Protein 3VWN (pdb70)

Secondary structure (DSSP, 8-state):
-------SSTTPPTT-S-TTTTTSTTHHHHHTT-GGGTS------S-----EEE-TTHHHH-TTHHHHHHHTTEEEEEEEETTEEEEEEE-TT--TT--EE-TTHHHHHHHHHHHHHHHTTS--TTSBHHHH-GGGTTSTTSS-BHHHHHTT-B-------TTSTTSHHHHHHHHTTSS---TT--SSHHHHHHT----S-BSS----HHHHHHHHHHHHHHH-S-HHHHHHHHTGGGTT-SS--EE-B-TTS-B-TTT-EEE-HHHHHHHHHHHHTTTEETTEE-S-HHHHHHHHH---GGG---HHHHTT-TT-EEETTEEE---TT--EEEEETTTEEEEEEGGGTEEEEEEE--SSS--HHHHHHHHHHHHHHHHHTS--

Foldseek 3Di:
DQDDFQAPDPPHDFLPDFLPDCCDPPNVVVCVVPVCLHDPDDDDDPDDFAKDWFAALLCVVPVCLVVLCVVLFFAKKWKQQQNDTGTIIGGTPHDLFHKAWQFQLLLLLLLLLVQLCVVVVLFDQQAQLCVQRVLLPPAQSNQHGNQQLLQQFGFWQAAPPCVDCVGNVNLLCCQFPNDPDDPPRHVHNSRSLSPIHGPNDGLAHDDDLNSSLSSLSSSCSSPVDASLVSSCVLPLVQAPAPDDKDFRGGSSRHGSSRTGIMGRQVSLLSVLLCLLVQQAHNNGGNHHSVVSVDQLVADDQVSYPPCLLCVQQVSWGGGSSKTFSVDPQSKIWRDRFSQFIFIHRNVSSMTMTTHRHHVGRDDSVSVVSNVVSVVSSSVSSDDD

B-factor: mean 21.64, std 11.18, range [9.64, 101.43]

Radius of gyration: 20.4 Å; Cα contacts (8 Å, |Δi|>4): 809; chains: 1; bounding box: 52×57×50 Å

Structure (mmCIF, N/CA/C/O backbone):
data_3VWN
#
_entry.id   3VWN
#
_cell.length_a   96.640
_cell.length_b   96.640
_cell.length_c   112.996
_cell.angle_alpha   90.000
_cell.angle_beta   90.000
_cell.angle_gamma   120.000
#
_symmetry.space_group_name_H-M   'P 32 2 1'
#
loop_
_entity.id
_entity.type
_entity.pdbx_description
1 polymer '6-aminohexanoate-dimer hydrolase'
2 non-polymer GLYCEROL
3 non-polymer '2-(N-MORPHOLINO)-ETHANESULFONIC ACID'
4 non-polymer 'SULFATE ION'
5 non-polymer 'SODIUM ION'
6 water water
#
loop_
_atom_site.group_PDB
_atom_site.id
_atom_site.type_symbol
_atom_site.label_atom_id
_atom_site.label_alt_id
_atom_site.label_comp_id
_atom_site.label_asym_id
_atom_site.label_entity_id
_atom_site.label_seq_id
_atom_site.pdbx_PDB_ins_code
_atom_site.Cartn_x
_atom_site.Cartn_y
_atom_site.Cartn_z
_atom_site.occupancy
_atom_site.B_iso_or_equiv
_atom_site.auth_seq_id
_atom_site.auth_comp_id
_atom_site.auth_asym_id
_atom_site.auth_atom_id
_atom_site.pdbx_PDB_model_num
ATOM 1 N N . SER A 1 5 ? 34.423 2.829 -3.084 1.00 40.45 5 SER X N 1
ATOM 2 C CA . SER A 1 5 ? 35.587 1.853 -3.308 1.00 35.92 5 SER X CA 1
ATOM 3 C C . SER A 1 5 ? 36.781 2.755 -3.454 1.00 32.17 5 SER X C 1
ATOM 4 O O . SER A 1 5 ? 36.702 3.851 -4.156 1.00 34.18 5 SER X O 1
ATOM 7 N N . THR A 1 6 ? 37.908 2.361 -2.780 1.00 25.33 6 THR X N 1
ATOM 8 C CA . THR A 1 6 ? 39.107 3.137 -2.826 1.00 20.91 6 THR X CA 1
ATOM 9 C C . THR A 1 6 ? 40.202 2.474 -3.624 1.00 18.85 6 THR X C 1
ATOM 10 O O . THR A 1 6 ? 41.298 3.033 -3.677 1.00 19.74 6 THR X O 1
ATOM 14 N N . GLY A 1 7 ? 39.903 1.413 -4.362 1.00 19.59 7 GLY X N 1
ATOM 15 C CA . GLY A 1 7 ? 40.858 0.857 -5.247 1.00 19.55 7 GLY X CA 1
ATOM 16 C C . GLY A 1 7 ? 41.987 0.067 -4.582 1.00 19.08 7 GLY X C 1
ATOM 17 O O . GLY A 1 7 ? 41.913 -0.264 -3.377 1.00 20.80 7 GLY X O 1
ATOM 18 N N . GLN A 1 8 ? 43.013 -0.273 -5.357 1.00 18.48 8 GLN X N 1
ATOM 19 C CA . GLN A 1 8 ? 44.061 -1.136 -4.874 1.00 18.82 8 GLN X CA 1
ATOM 20 C C . GLN A 1 8 ? 44.966 -0.440 -3.864 1.00 17.51 8 GLN X C 1
ATOM 21 O O . GLN A 1 8 ? 45.387 0.735 -4.108 1.00 17.55 8 GLN X O 1
ATOM 27 N N . HIS A 1 9 ? 45.368 -1.117 -2.822 1.00 16.04 9 HIS X N 1
ATOM 28 C CA . HIS A 1 9 ? 46.306 -0.628 -1.829 1.00 15.27 9 HIS X CA 1
ATOM 29 C C . HIS A 1 9 ? 47.388 -1.623 -1.600 1.00 14.83 9 HIS X C 1
ATOM 30 O O . HIS A 1 9 ? 47.173 -2.829 -1.832 1.00 16.67 9 HIS X O 1
ATOM 37 N N . PRO A 1 10 ? 48.569 -1.221 -1.165 1.00 14.92 10 PRO X N 1
ATOM 38 C CA . PRO A 1 10 ? 49.654 -2.175 -0.977 1.00 14.57 10 PRO X CA 1
ATOM 39 C C . PRO A 1 10 ? 49.303 -3.130 0.127 1.00 13.98 10 PRO X C 1
ATOM 40 O O . PRO A 1 10 ? 48.855 -2.745 1.224 1.00 16.03 10 PRO X O 1
ATOM 44 N N . ALA A 1 11 ? 49.525 -4.427 -0.126 1.00 15.14 11 ALA X N 1
ATOM 45 C CA . ALA A 1 11 ? 49.158 -5.452 0.873 1.00 17.31 11 ALA X CA 1
ATOM 46 C C . ALA A 1 11 ? 50.021 -5.291 2.143 1.00 17.22 11 ALA X C 1
ATOM 47 O O . ALA A 1 11 ? 51.184 -4.880 2.099 1.00 17.23 11 ALA X O 1
ATOM 49 N N . ARG A 1 12 ? 49.419 -5.672 3.289 1.00 17.90 12 ARG X N 1
ATOM 50 C CA . ARG A 1 12 ? 50.133 -5.551 4.544 1.00 18.09 12 ARG X CA 1
ATOM 51 C C . ARG A 1 12 ? 51.398 -6.390 4.498 1.00 17.33 12 ARG X C 1
ATOM 52 O O . ARG A 1 12 ? 52.434 -6.060 5.134 1.00 20.27 12 ARG X O 1
ATOM 60 N N . TYR A 1 13 ? 51.329 -7.558 3.862 1.00 17.97 13 TYR X N 1
ATOM 61 C CA . TYR A 1 13 ? 52.453 -8.461 3.674 1.00 17.05 13 TYR X CA 1
ATOM 62 C C . TYR A 1 13 ? 52.260 -9.148 2.283 1.00 18.90 13 TYR X C 1
ATOM 63 O O . TYR A 1 13 ? 51.166 -9.104 1.767 1.00 17.53 13 TYR X O 1
ATOM 72 N N . PRO A 1 14 ? 53.307 -9.801 1.761 1.00 19.64 14 PRO X N 1
ATOM 73 C CA . PRO A 1 14 ? 53.203 -10.329 0.327 1.00 21.51 14 PRO X CA 1
ATOM 74 C C . PRO A 1 14 ? 52.085 -11.431 0.288 1.00 19.50 14 PRO X C 1
ATOM 75 O O . PRO A 1 14 ? 52.144 -12.455 0.996 1.00 19.34 14 PRO X O 1
ATOM 79 N N . GLY A 1 15 ? 51.142 -11.198 -0.630 1.00 18.55 15 GLY X N 1
ATOM 80 C CA . GLY A 1 15 ? 50.042 -12.130 -0.780 1.00 16.76 15 GLY X CA 1
ATOM 81 C C . GLY A 1 15 ? 48.823 -11.793 0.039 1.00 15.56 15 GLY X C 1
ATOM 82 O O . GLY A 1 15 ? 47.830 -12.505 -0.085 1.00 17.00 15 GLY X O 1
ATOM 83 N N . ALA A 1 16 ? 48.900 -10.800 0.941 1.00 15.29 16 ALA X N 1
ATOM 84 C CA . ALA A 1 16 ? 47.720 -10.544 1.804 1.00 14.94 16 ALA X CA 1
ATOM 85 C C . ALA A 1 16 ? 46.538 -10.109 1.036 1.00 14.36 16 ALA X C 1
ATOM 86 O O . ALA A 1 16 ? 46.675 -9.296 0.068 1.00 16.66 16 ALA X O 1
ATOM 88 N N . ALA A 1 17 ? 45.382 -10.558 1.399 1.00 14.50 17 ALA X N 1
ATOM 89 C CA . ALA A 1 17 ? 44.118 -10.056 0.861 1.00 15.05 17 ALA X CA 1
ATOM 90 C C . ALA A 1 17 ? 43.928 -8.593 1.277 1.00 14.65 17 ALA X C 1
ATOM 91 O O . ALA A 1 17 ? 44.536 -8.092 2.245 1.00 15.74 17 ALA X O 1
ATOM 93 N N . ALA A 1 18 ? 43.051 -7.943 0.564 1.00 15.91 18 ALA X N 1
ATOM 94 C CA . ALA A 1 18 ? 42.720 -6.519 0.902 1.00 17.38 18 ALA X CA 1
ATOM 95 C C . ALA A 1 18 ? 42.286 -6.419 2.359 1.00 17.20 18 ALA X C 1
ATOM 96 O O . ALA A 1 18 ? 41.431 -7.167 2.814 1.00 17.62 18 ALA X O 1
ATOM 98 N N . GLY A 1 19 ? 42.854 -5.479 3.097 1.00 15.95 19 GLY X N 1
ATOM 99 C CA . GLY A 1 19 ? 42.412 -5.287 4.477 1.00 17.08 19 GLY X CA 1
ATOM 100 C C . GLY A 1 19 ? 42.964 -6.276 5.448 1.00 16.46 19 GLY X C 1
ATOM 101 O O . GLY A 1 19 ? 42.610 -6.160 6.649 1.00 21.19 19 GLY X O 1
ATOM 102 N N . GLU A 1 20 ? 43.734 -7.267 5.090 1.00 16.41 20 GLU X N 1
ATOM 103 C CA . GLU A 1 20 ? 44.111 -8.289 6.071 1.00 15.69 20 GLU X CA 1
ATOM 104 C C . GLU A 1 20 ? 45.591 -8.069 6.472 1.00 14.60 20 GLU X C 1
ATOM 105 O O . GLU A 1 20 ? 46.452 -7.698 5.725 1.00 15.70 20 GLU X O 1
ATOM 111 N N . PRO A 1 21 ? 45.862 -8.449 7.760 1.00 15.50 21 PRO X N 1
ATOM 112 C CA . PRO A 1 21 ? 44.914 -8.884 8.763 1.00 15.87 21 PRO X CA 1
ATOM 113 C C . PRO A 1 21 ? 44.172 -7.737 9.410 1.00 15.51 21 PRO X C 1
ATOM 114 O O . PRO A 1 21 ? 44.575 -6.545 9.310 1.00 16.15 21 PRO X O 1
ATOM 118 N N . THR A 1 22 ? 43.096 -8.054 10.121 1.00 17.53 22 THR X N 1
ATOM 119 C CA . THR A 1 22 ? 42.361 -7.150 10.987 1.00 18.44 22 THR X CA 1
ATOM 120 C C . THR A 1 22 ? 42.718 -7.488 12.422 1.00 16.27 22 THR X C 1
ATOM 121 O O . THR A 1 22 ? 43.396 -8.491 12.707 1.00 15.86 22 THR X O 1
ATOM 125 N N . LEU A 1 23 ? 42.241 -6.676 13.338 1.00 16.65 23 LEU X N 1
ATOM 126 C CA . LEU A 1 23 ? 42.469 -6.917 14.777 1.00 16.02 23 LEU X CA 1
ATOM 127 C C . LEU A 1 23 ? 41.878 -8.297 15.151 1.00 15.77 23 LEU X C 1
ATOM 128 O O . LEU A 1 23 ? 42.290 -8.882 16.122 1.00 15.79 23 LEU X O 1
ATOM 133 N N . ASP A 1 24 ? 40.867 -8.807 14.402 1.00 16.54 24 ASP X N 1
ATOM 134 C CA . ASP A 1 24 ? 40.256 -10.109 14.647 1.00 16.75 24 ASP X CA 1
ATOM 135 C C . ASP A 1 24 ? 40.807 -11.243 13.850 1.00 17.34 24 ASP X C 1
ATOM 136 O O . ASP A 1 24 ? 40.344 -12.395 14.112 1.00 21.11 24 ASP X O 1
ATOM 141 N N . SER A 1 25 ? 41.776 -11.079 12.976 1.00 15.57 25 SER X N 1
ATOM 142 C CA . SER A 1 25 ? 42.267 -12.159 12.165 1.00 15.72 25 SER X CA 1
ATOM 143 C C . SER A 1 25 ? 43.776 -12.414 12.246 1.00 14.88 25 SER X C 1
ATOM 144 O O . SER A 1 25 ? 44.268 -13.375 11.669 1.00 15.52 25 SER X O 1
ATOM 147 N N . TRP A 1 26 ? 44.536 -11.502 12.968 1.00 15.15 26 TRP X N 1
ATOM 148 C CA . TRP A 1 26 ? 45.993 -11.588 12.847 1.00 14.40 26 TRP X CA 1
ATOM 149 C C . TRP A 1 26 ? 46.630 -12.890 13.409 1.00 14.90 26 TRP X C 1
ATOM 150 O O . TRP A 1 26 ? 47.744 -13.175 13.088 1.00 15.44 26 TRP X O 1
ATOM 161 N N . GLN A 1 27 ? 45.849 -13.619 14.264 1.00 16.96 27 GLN X N 1
ATOM 162 C CA . GLN A 1 27 ? 46.407 -14.869 14.788 1.00 18.74 27 GLN X CA 1
ATOM 163 C C . GLN A 1 27 ? 46.193 -16.045 13.835 1.00 17.87 27 GLN X C 1
ATOM 164 O O . GLN A 1 27 ? 46.667 -17.125 14.074 1.00 20.76 27 GLN X O 1
ATOM 170 N N . GLU A 1 28 ? 45.428 -15.828 12.745 1.00 18.45 28 GLU X N 1
ATOM 171 C CA . GLU A 1 28 ? 45.134 -16.887 11.778 1.00 19.21 28 GLU X CA 1
ATOM 172 C C . GLU A 1 28 ? 46.164 -16.994 10.689 1.00 18.32 28 GLU X C 1
ATOM 173 O O . GLU A 1 28 ? 46.781 -15.989 10.341 1.00 17.92 28 GLU X O 1
ATOM 179 N N . PRO A 1 29 ? 46.384 -18.205 10.133 1.00 18.64 29 PRO X N 1
ATOM 180 C CA . PRO A 1 29 ? 47.215 -18.274 8.970 1.00 18.86 29 PRO X CA 1
ATOM 181 C C . PRO A 1 29 ? 46.472 -17.646 7.730 1.00 16.95 29 PRO X C 1
ATOM 182 O O . PRO A 1 29 ? 45.251 -17.789 7.758 1.00 20.06 29 PRO X O 1
ATOM 186 N N . PRO A 1 30 ? 47.205 -17.137 6.740 1.00 16.37 30 PRO X N 1
ATOM 187 C CA . PRO A 1 30 ? 48.610 -17.003 6.653 1.00 17.60 30 PRO X CA 1
ATOM 188 C C . PRO A 1 30 ? 49.132 -15.693 7.355 1.00 16.02 30 PRO X C 1
ATOM 189 O O . PRO A 1 30 ? 50.305 -15.504 7.386 1.00 19.63 30 PRO X O 1
ATOM 193 N N . HIS A 1 31 ? 48.205 -14.927 7.932 1.00 15.37 31 HIS X N 1
ATOM 194 C CA . HIS A 1 31 ? 48.625 -13.605 8.496 1.00 15.15 31 HIS X CA 1
ATOM 195 C C . HIS A 1 31 ? 49.601 -13.707 9.637 1.00 14.33 31 HIS X C 1
ATOM 196 O O . HIS A 1 31 ? 50.382 -12.796 9.845 1.00 14.24 31 HIS X O 1
ATOM 203 N N . ASN A 1 32 ? 49.470 -14.789 10.432 1.00 16.07 32 ASN X N 1
ATOM 204 C CA . ASN A 1 32 ? 50.212 -14.820 11.712 1.00 14.56 32 ASN X CA 1
ATOM 205 C C . ASN A 1 32 ? 51.689 -14.856 11.549 1.00 14.21 32 ASN X C 1
ATOM 206 O O . ASN A 1 32 ? 52.399 -14.368 12.452 1.00 14.19 32 ASN X O 1
ATOM 211 N N . ARG A 1 33 ? 52.244 -15.334 10.400 1.00 15.50 33 ARG X N 1
ATOM 212 C CA . ARG A 1 33 ? 53.639 -15.299 10.265 1.00 16.18 33 ARG X CA 1
ATOM 213 C C . ARG A 1 33 ? 54.144 -13.872 10.257 1.00 15.73 33 ARG X C 1
ATOM 214 O O . ARG A 1 33 ? 55.163 -13.552 10.831 1.00 19.20 33 ARG X O 1
ATOM 222 N N . TRP A 1 34 ? 53.436 -12.981 9.541 1.00 14.98 34 TRP X N 1
ATOM 223 C CA . TRP A 1 34 ? 53.786 -11.585 9.553 1.00 13.39 34 TRP X CA 1
ATOM 224 C C . TRP A 1 34 ? 53.434 -10.957 10.920 1.00 12.71 34 TRP X C 1
ATOM 225 O O . TRP A 1 34 ? 54.246 -10.222 11.511 1.00 12.50 34 TRP X O 1
ATOM 236 N N . ALA A 1 35 ? 52.227 -11.221 11.409 1.00 12.20 35 ALA X N 1
ATOM 237 C CA . ALA A 1 35 ? 51.750 -10.465 12.577 1.00 11.94 35 ALA X CA 1
ATOM 238 C C . ALA A 1 35 ? 52.604 -10.742 13.808 1.00 12.07 35 ALA X C 1
ATOM 239 O O . ALA A 1 35 ? 52.816 -9.867 14.639 1.00 12.21 35 ALA X O 1
ATOM 241 N N . PHE A 1 36 ? 53.107 -11.990 13.950 1.00 12.20 36 PHE X N 1
ATOM 242 C CA . PHE A 1 36 ? 53.892 -12.323 15.138 1.00 11.67 36 PHE X CA 1
ATOM 243 C C . PHE A 1 36 ? 55.209 -11.592 15.161 1.00 11.72 36 PHE X C 1
ATOM 244 O O . PHE A 1 36 ? 55.807 -11.474 16.232 1.00 12.88 36 PHE X O 1
ATOM 252 N N . ALA A 1 37 ? 55.660 -11.090 14.021 1.00 11.89 37 ALA X N 1
ATOM 253 C CA . ALA A 1 37 ? 56.864 -10.303 13.943 1.00 13.04 37 ALA X CA 1
ATOM 254 C C . ALA A 1 37 ? 56.583 -8.795 13.945 1.00 12.83 37 ALA X C 1
ATOM 255 O O . ALA A 1 37 ? 57.527 -8.016 13.876 1.00 14.99 37 ALA X O 1
ATOM 257 N N . HIS A 1 38 ? 55.324 -8.386 13.958 1.00 12.68 38 HIS X N 1
ATOM 258 C CA . HIS A 1 38 ? 54.942 -6.957 13.787 1.00 13.13 38 HIS X CA 1
ATOM 259 C C . HIS A 1 38 ? 53.771 -6.617 14.636 1.00 12.54 38 HIS X C 1
ATOM 260 O O . HIS A 1 38 ? 52.912 -5.819 14.209 1.00 13.65 38 HIS X O 1
ATOM 267 N N . LEU A 1 39 ? 53.664 -7.163 15.858 1.00 12.69 39 LEU X N 1
ATOM 268 C CA . LEU A 1 39 ? 52.364 -7.070 16.499 1.00 12.70 39 LEU X CA 1
ATOM 269 C C . LEU A 1 39 ? 52.022 -5.630 16.914 1.00 12.82 39 LEU X C 1
ATOM 270 O O . LEU A 1 39 ? 50.816 -5.285 17.018 1.00 13.05 39 LEU X O 1
ATOM 275 N N . GLY A 1 40 ? 53.025 -4.742 17.107 1.00 13.23 40 GLY X N 1
ATOM 276 C CA . GLY A 1 40 ? 52.701 -3.365 17.471 1.00 14.00 40 GLY X CA 1
ATOM 277 C C . GLY A 1 40 ? 51.948 -2.625 16.392 1.00 12.92 40 GLY X C 1
ATOM 278 O O . GLY A 1 40 ? 51.359 -1.582 16.674 1.00 13.86 40 GLY X O 1
ATOM 279 N N . GLU A 1 41 ? 51.951 -3.099 15.140 1.00 12.90 41 GLU X N 1
ATOM 280 C CA . GLU A 1 41 ? 51.102 -2.537 14.090 1.00 14.36 41 GLU X CA 1
ATOM 281 C C . GLU A 1 41 ? 49.704 -2.903 14.177 1.00 13.80 41 GLU X C 1
ATOM 282 O O . GLU A 1 41 ? 48.889 -2.335 13.433 1.00 15.19 41 GLU X O 1
ATOM 288 N N . MET A 1 42 ? 49.353 -3.883 15.055 1.00 13.41 42 MET X N 1
ATOM 289 C CA . MET A 1 42 ? 47.996 -4.301 15.246 1.00 14.21 42 MET X CA 1
ATOM 290 C C . MET A 1 42 ? 47.446 -3.880 16.624 1.00 13.78 42 MET X C 1
ATOM 291 O O . MET A 1 42 ? 46.254 -3.563 16.714 1.00 15.42 42 MET X O 1
ATOM 296 N N . VAL A 1 43 ? 48.268 -3.940 17.667 1.00 13.27 43 VAL X N 1
ATOM 297 C CA . VAL A 1 43 ? 47.750 -3.764 19.068 1.00 13.61 43 VAL X CA 1
ATOM 298 C C . VAL A 1 43 ? 48.717 -2.754 19.714 1.00 12.89 43 VAL X C 1
ATOM 299 O O . VAL A 1 43 ? 49.918 -2.879 19.663 1.00 12.90 43 VAL X O 1
ATOM 303 N N . PRO A 1 44 ? 48.143 -1.754 20.466 1.00 12.92 44 PRO X N 1
ATOM 304 C CA . PRO A 1 44 ? 48.984 -0.837 21.222 1.00 13.77 44 PRO X CA 1
ATOM 305 C C . PRO A 1 44 ? 49.962 -1.602 22.122 1.00 11.99 44 PRO X C 1
ATOM 306 O O . PRO A 1 44 ? 49.567 -2.600 22.752 1.00 12.78 44 PRO X O 1
ATOM 310 N N . SER A 1 45 ? 51.189 -1.127 22.199 1.00 12.23 45 SER X N 1
ATOM 311 C CA . SER A 1 45 ? 52.278 -1.866 22.821 1.00 12.17 45 SER X CA 1
ATOM 312 C C . SER A 1 45 ? 53.250 -0.917 23.475 1.00 12.55 45 SER X C 1
ATOM 313 O O . SER A 1 45 ? 53.449 0.219 22.982 1.00 16.61 45 SER X O 1
ATOM 316 N N . ALA A 1 46 ? 53.860 -1.344 24.559 1.00 12.49 46 ALA X N 1
ATOM 317 C CA . ALA A 1 46 ? 54.836 -0.584 25.343 1.00 12.49 46 ALA X CA 1
ATOM 318 C C . ALA A 1 46 ? 56.178 -1.182 25.259 1.00 12.09 46 ALA X C 1
ATOM 319 O O . ALA A 1 46 ? 56.345 -2.412 25.181 1.00 13.02 46 ALA X O 1
ATOM 321 N N . ALA A 1 47 ? 57.213 -0.363 25.327 1.00 13.47 47 ALA X N 1
ATOM 322 C CA . ALA A 1 47 ? 58.587 -0.799 25.442 1.00 13.43 47 ALA X CA 1
ATOM 323 C C . ALA A 1 47 ? 58.888 -1.331 26.817 1.00 12.73 47 ALA X C 1
ATOM 324 O O . ALA A 1 4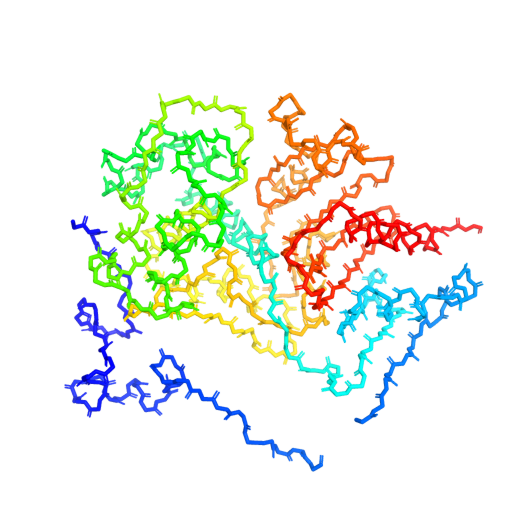7 ? 58.501 -0.715 27.821 1.00 14.82 47 ALA X O 1
ATOM 326 N N . VAL A 1 48 ? 59.629 -2.429 26.884 1.00 12.85 48 VAL X N 1
ATOM 327 C CA . VAL A 1 48 ? 60.134 -3.004 28.150 1.00 12.52 48 VAL X CA 1
ATOM 328 C C . VAL A 1 48 ? 61.638 -2.726 28.090 1.00 12.29 48 VAL X C 1
ATOM 329 O O . VAL A 1 48 ? 62.372 -3.352 27.345 1.00 12.78 48 VAL X O 1
ATOM 333 N N . SER A 1 49 ? 62.084 -1.751 28.895 1.00 13.40 49 SER X N 1
ATOM 334 C CA . SER A 1 49 ? 63.404 -1.198 28.701 1.00 13.82 49 SER X CA 1
ATOM 335 C C . SER A 1 49 ? 64.535 -2.175 29.052 1.00 13.38 49 SER X C 1
ATOM 336 O O . SER A 1 49 ? 64.526 -2.825 30.105 1.00 13.74 49 SER X O 1
ATOM 339 N N . ARG A 1 50 ? 65.543 -2.198 28.174 1.00 13.78 50 ARG X N 1
ATOM 340 C CA . ARG A 1 50 ? 66.792 -2.928 28.442 1.00 14.22 50 ARG X CA 1
ATOM 341 C C . ARG A 1 50 ? 67.723 -2.180 29.366 1.00 14.91 50 ARG X C 1
ATOM 342 O O . ARG A 1 50 ? 68.705 -2.746 29.800 1.00 16.52 50 ARG X O 1
ATOM 350 N N . ARG A 1 51 ? 67.441 -0.904 29.623 1.00 16.40 51 ARG X N 1
ATOM 351 C CA . ARG A 1 51 ? 68.301 -0.071 30.474 1.00 19.93 51 ARG X CA 1
ATOM 352 C C . ARG A 1 51 ? 67.636 0.100 31.851 1.00 21.01 51 ARG X C 1
ATOM 353 O O . ARG A 1 51 ? 66.430 0.359 31.907 1.00 22.90 51 ARG X O 1
ATOM 361 N N . PRO A 1 52 ? 68.379 0.027 32.922 1.00 27.34 52 PRO X N 1
ATOM 362 C CA . PRO A 1 52 ? 67.850 0.194 34.265 1.00 32.30 52 PRO X CA 1
ATOM 363 C C . PRO A 1 52 ? 67.745 1.696 34.715 1.00 38.26 52 PRO X C 1
ATOM 364 O O . PRO A 1 52 ? 67.504 2.640 33.836 1.00 41.80 52 PRO X O 1
ATOM 368 N N . GLY A 1 57 ? 65.030 11.403 35.239 1.00 53.88 57 GLY X N 1
ATOM 369 C CA . GLY A 1 57 ? 64.688 12.143 36.403 1.00 53.31 57 GLY X CA 1
ATOM 370 C C . GLY A 1 57 ? 65.296 13.540 36.332 1.00 51.45 57 GLY X C 1
ATOM 371 O O . GLY A 1 57 ? 64.899 14.423 37.123 1.00 52.36 57 GLY X O 1
ATOM 372 N N . HIS A 1 58 ? 66.243 13.818 35.413 1.00 46.46 58 HIS X N 1
ATOM 373 C CA . HIS A 1 58 ? 66.778 15.197 35.456 1.00 42.82 58 HIS X CA 1
ATOM 374 C C . HIS A 1 58 ? 66.949 15.794 34.040 1.00 31.64 58 HIS X C 1
ATOM 375 O O . HIS A 1 58 ? 67.270 14.992 33.141 1.00 33.39 58 HIS X O 1
ATOM 382 N N . ALA A 1 59 ? 66.762 17.118 33.893 1.00 34.23 59 ALA X N 1
ATOM 383 C CA . ALA A 1 59 ? 66.905 17.725 32.484 1.00 29.59 59 ALA X CA 1
ATOM 384 C C . ALA A 1 59 ? 68.394 17.679 32.086 1.00 29.21 59 ALA X C 1
ATOM 385 O O . ALA A 1 59 ? 69.304 17.743 32.971 1.00 37.21 59 ALA X O 1
ATOM 387 N N . LEU A 1 60 ? 68.710 17.432 30.830 1.00 24.04 60 LEU X N 1
ATOM 388 C CA . LEU A 1 60 ? 70.041 17.527 30.298 1.00 26.55 60 LEU X CA 1
ATOM 389 C C . LEU A 1 60 ? 70.127 18.781 29.493 1.00 24.94 60 LEU X C 1
ATOM 390 O O . LEU A 1 60 ? 69.394 18.943 28.540 1.00 25.18 60 LEU X O 1
ATOM 395 N N . ALA A 1 61 ? 70.988 19.687 29.919 1.00 26.18 61 ALA X N 1
ATOM 396 C CA . ALA A 1 61 ? 71.123 20.948 29.292 1.00 26.53 61 ALA X CA 1
ATOM 397 C C . ALA A 1 61 ? 72.551 21.059 28.888 1.00 29.37 61 ALA X C 1
ATOM 398 O O . ALA A 1 61 ? 73.395 21.123 29.759 1.00 32.74 61 ALA X O 1
ATOM 400 N N . ARG A 1 62 ? 72.833 21.048 27.577 1.00 25.27 62 ARG X N 1
ATOM 401 C CA . ARG A 1 62 ? 74.166 21.166 26.995 1.00 28.07 62 ARG X CA 1
ATOM 402 C C . ARG A 1 62 ? 74.078 22.224 25.932 1.00 26.67 62 ARG X C 1
ATOM 403 O O . ARG A 1 62 ? 74.127 21.964 24.756 1.00 26.33 62 ARG X O 1
ATOM 411 N N . LEU A 1 63 ? 73.962 23.478 26.387 1.00 28.47 63 LEU X N 1
ATOM 412 C CA . LEU A 1 63 ? 73.582 24.578 25.544 1.00 30.75 63 LEU X CA 1
ATOM 413 C C . LEU A 1 63 ? 74.794 25.121 24.818 1.00 35.88 63 LEU X C 1
ATOM 414 O O . LEU A 1 63 ? 74.625 25.886 23.862 1.00 37.46 63 LEU X O 1
ATOM 419 N N . GLY A 1 64 ? 75.999 24.649 25.168 1.00 39.73 64 GLY X N 1
ATOM 420 C CA . GLY A 1 64 ? 77.205 25.099 24.484 1.00 41.21 64 GLY X CA 1
ATOM 421 C C . GLY A 1 64 ? 77.453 26.612 24.447 1.00 40.09 64 GLY X C 1
ATOM 422 O O . GLY A 1 64 ? 77.135 27.336 25.399 1.00 47.36 64 GLY X O 1
ATOM 423 N N . ALA A 1 65 ? 78.016 26.916 23.298 1.00 42.75 65 ALA X N 1
ATOM 424 C CA . ALA A 1 65 ? 78.281 28.130 22.588 1.00 47.43 65 ALA X CA 1
ATOM 425 C C . ALA A 1 65 ? 77.181 29.098 22.749 1.00 44.94 65 ALA X C 1
ATOM 426 O O . ALA A 1 65 ? 77.456 30.284 23.194 1.00 53.05 65 ALA X O 1
ATOM 428 N N . ILE A 1 66 ? 75.938 28.640 22.483 1.00 40.05 66 ILE X N 1
ATOM 429 C CA . ILE A 1 66 ? 74.899 29.651 22.383 1.00 37.99 66 ILE X CA 1
ATOM 430 C C . ILE A 1 66 ? 74.489 30.152 23.771 1.00 37.22 66 ILE X C 1
ATOM 431 O O . ILE A 1 66 ? 73.818 31.140 23.905 1.00 35.23 66 ILE X O 1
ATOM 436 N N . ALA A 1 67 ? 74.857 29.395 24.801 1.00 43.31 67 ALA X N 1
ATOM 437 C CA . ALA A 1 67 ? 74.501 29.721 26.148 1.00 44.57 67 ALA X CA 1
ATOM 438 C C . ALA A 1 67 ? 74.989 31.111 26.530 1.00 45.21 67 ALA X C 1
ATOM 439 O O . ALA A 1 67 ? 74.284 31.846 27.230 1.00 49.37 67 ALA X O 1
ATOM 441 N N . ALA A 1 68 ? 76.200 31.493 26.098 1.00 46.40 68 ALA X N 1
ATOM 442 C CA . ALA A 1 68 ? 76.686 32.872 26.345 1.00 47.03 68 ALA X CA 1
ATOM 443 C C . ALA A 1 68 ? 75.809 34.036 25.803 1.00 42.90 68 ALA X C 1
ATOM 444 O O . ALA A 1 68 ? 75.608 35.086 26.448 1.00 43.25 68 ALA X O 1
ATOM 446 N N . GLN A 1 69 ? 75.321 33.857 24.581 1.00 37.39 69 GLN X N 1
ATOM 447 C CA A GLN A 1 69 ? 74.493 34.877 23.937 0.50 35.87 69 GLN X CA 1
ATOM 448 C CA B GLN A 1 69 ? 74.497 34.813 23.874 0.50 36.12 69 GLN X CA 1
ATOM 449 C C . GLN A 1 69 ? 73.064 34.775 24.428 1.00 33.55 69 GLN X C 1
ATOM 450 O O . GLN A 1 69 ? 72.304 35.787 24.400 1.00 33.34 69 GLN X O 1
ATOM 461 N N . LEU A 1 70 ? 72.665 33.578 24.900 1.00 30.48 70 LEU X N 1
ATOM 462 C CA . LEU A 1 70 ? 71.267 33.407 25.278 1.00 28.07 70 LEU X CA 1
ATOM 463 C C . LEU A 1 70 ? 71.223 32.849 26.685 1.00 31.25 70 LEU X C 1
ATOM 464 O O . LEU A 1 70 ? 70.936 31.672 26.941 1.00 30.15 70 LEU X O 1
ATOM 469 N N . PRO A 1 71 ? 71.611 33.634 27.711 1.00 35.15 71 PRO X N 1
ATOM 470 C CA . PRO A 1 71 ? 71.804 33.005 29.002 1.00 35.06 71 PRO X CA 1
ATOM 471 C C . PRO A 1 71 ? 70.493 32.433 29.609 1.00 34.96 71 PRO X C 1
ATOM 472 O O . PRO A 1 71 ? 70.565 31.572 30.513 1.00 35.82 71 PRO X O 1
ATOM 476 N N . ASP A 1 72 ? 69.325 32.951 29.220 1.00 31.09 72 ASP X N 1
ATOM 477 C CA . ASP A 1 72 ? 68.107 32.430 29.791 1.00 30.28 72 ASP X CA 1
ATOM 478 C C . ASP A 1 72 ? 67.490 31.342 28.897 1.00 28.17 72 ASP X C 1
ATOM 479 O O . ASP A 1 72 ? 66.288 31.023 29.023 1.00 25.61 72 ASP X O 1
ATOM 484 N N . LEU A 1 73 ? 68.265 30.751 27.963 1.00 25.92 73 LEU X N 1
ATOM 485 C CA . LEU A 1 73 ? 67.636 29.840 26.967 1.00 23.02 73 LEU X CA 1
ATOM 486 C C . LEU A 1 73 ? 66.937 28.653 27.666 1.00 22.83 73 LEU X C 1
ATOM 487 O O . LEU A 1 73 ? 65.833 28.268 27.251 1.00 21.27 73 LEU X O 1
ATOM 492 N N . GLU A 1 74 ? 67.522 28.062 28.712 1.00 23.65 74 GLU X N 1
ATOM 493 C CA . GLU A 1 74 ? 66.918 26.875 29.281 1.00 23.20 74 GLU X CA 1
ATOM 494 C C . GLU A 1 74 ? 65.539 27.204 29.858 1.00 22.95 74 GLU X C 1
ATOM 495 O O . GLU A 1 74 ? 64.551 26.488 29.661 1.00 21.70 74 GLU X O 1
ATOM 501 N N . GLN A 1 75 ? 65.466 28.345 30.538 1.00 23.42 75 GLN X N 1
ATOM 502 C CA . GLN A 1 75 ? 64.190 28.797 31.020 1.00 22.62 75 GLN X CA 1
ATOM 503 C C . GLN A 1 75 ? 63.193 29.021 29.890 1.00 21.95 75 GLN X C 1
ATOM 504 O O . GLN A 1 75 ? 61.979 28.718 30.029 1.00 21.57 75 GLN X O 1
ATOM 510 N N . ARG A 1 76 ? 63.636 29.651 28.774 1.00 21.22 76 ARG X N 1
ATOM 511 C CA . ARG A 1 76 ? 62.708 29.900 27.649 1.00 20.07 76 ARG X CA 1
ATOM 512 C C . ARG A 1 76 ? 62.218 28.503 27.056 1.00 18.89 76 ARG X C 1
ATOM 513 O O . ARG A 1 76 ? 61.057 28.425 26.610 1.00 18.65 76 ARG X O 1
ATOM 521 N N . LEU A 1 77 ? 63.139 27.508 27.024 1.00 18.38 77 LEU X N 1
ATOM 522 C CA . LEU A 1 77 ? 62.736 26.148 26.589 1.00 17.85 77 LEU X CA 1
ATOM 523 C C . LEU A 1 77 ? 61.678 25.564 27.514 1.00 17.43 77 LEU X C 1
ATOM 524 O O . LEU A 1 77 ? 60.637 24.986 27.089 1.00 17.67 77 LEU X O 1
ATOM 529 N N . GLU A 1 78 ? 61.887 25.703 28.848 1.00 18.94 78 GLU X N 1
ATOM 530 C CA . GLU A 1 78 ? 60.903 25.189 29.783 1.00 18.95 78 GLU X CA 1
ATOM 531 C C . GLU A 1 78 ? 59.553 25.862 29.617 1.00 19.52 78 GLU X C 1
ATOM 532 O O . GLU A 1 78 ? 58.470 25.246 29.634 1.00 19.39 78 GLU X O 1
ATOM 538 N N . GLN A 1 79 ? 59.581 27.196 29.413 1.00 19.58 79 GLN X N 1
ATOM 539 C CA A GLN A 1 79 ? 58.355 27.915 29.304 0.50 20.92 79 GLN X CA 1
ATOM 540 C CA B GLN A 1 79 ? 58.340 27.953 29.269 0.50 21.06 79 GLN X CA 1
ATOM 541 C C . GLN A 1 79 ? 57.536 27.506 28.072 1.00 19.01 79 GLN X C 1
ATOM 542 O O . GLN A 1 79 ? 56.320 27.673 28.049 1.00 20.41 79 GLN X O 1
ATOM 553 N N . THR A 1 80 ? 58.204 26.977 27.024 1.00 17.51 80 THR X N 1
ATOM 554 C CA . THR A 1 80 ? 57.493 26.517 25.819 1.00 16.92 80 THR X CA 1
ATOM 555 C C . THR A 1 80 ? 57.377 25.001 25.805 1.00 16.05 80 THR X C 1
ATOM 556 O O . THR A 1 80 ? 57.289 24.389 24.715 1.00 16.05 80 THR X O 1
ATOM 560 N N . TYR A 1 81 ? 57.388 24.372 26.984 1.00 16.58 81 TYR X N 1
ATOM 561 C CA . TYR A 1 81 ? 57.122 22.965 27.103 1.00 16.68 81 TYR X CA 1
ATOM 562 C C . TYR A 1 81 ? 58.044 22.135 26.208 1.00 14.31 81 TYR X C 1
ATOM 563 O O . TYR A 1 81 ? 57.579 21.126 25.555 1.00 15.54 81 TYR X O 1
ATOM 572 N N . THR A 1 82 ? 59.315 22.458 26.189 1.00 15.39 82 THR X N 1
ATOM 573 C CA . THR A 1 82 ? 60.243 21.746 25.352 1.00 14.50 82 THR X CA 1
ATOM 574 C C . THR A 1 82 ? 60.522 20.358 25.872 1.00 15.48 82 THR X C 1
ATOM 575 O O . THR A 1 82 ? 60.846 20.179 27.058 1.00 16.42 82 THR X O 1
ATOM 579 N N . ASP A 1 83 ? 60.463 19.348 25.001 1.00 14.75 83 ASP X N 1
ATOM 580 C CA . ASP A 1 83 ? 60.831 17.973 25.343 1.00 14.18 83 ASP X CA 1
ATOM 581 C C . ASP A 1 83 ? 62.232 17.702 24.877 1.00 14.08 83 ASP X C 1
ATOM 582 O O . ASP A 1 83 ? 63.055 17.101 25.622 1.00 15.58 83 ASP X O 1
ATOM 587 N N . ALA A 1 84 ? 62.539 18.083 23.616 1.00 14.46 84 ALA X N 1
ATOM 588 C CA . ALA A 1 84 ? 63.853 17.849 23.052 1.00 15.51 84 ALA X CA 1
ATOM 589 C C . ALA A 1 84 ? 64.212 19.046 22.162 1.00 15.19 84 ALA X C 1
ATOM 590 O O . ALA A 1 84 ? 63.334 19.580 21.468 1.00 16.58 84 ALA X O 1
ATOM 592 N N . PHE A 1 85 ? 65.427 19.471 22.220 1.00 16.18 85 PHE X N 1
ATOM 593 C CA . PHE A 1 85 ? 65.913 20.598 21.418 1.00 16.06 85 PHE X CA 1
ATOM 594 C C . PHE A 1 85 ? 67.340 20.292 21.005 1.00 15.27 85 PHE X C 1
ATOM 595 O O . PHE A 1 85 ? 68.156 19.862 21.837 1.00 17.23 85 PHE X O 1
ATOM 603 N N . LEU A 1 86 ? 67.641 20.509 19.710 1.00 14.55 86 LEU X N 1
ATOM 604 C CA . LEU A 1 86 ? 68.966 20.189 19.221 1.00 14.77 86 LEU X CA 1
ATOM 605 C C . LEU A 1 86 ? 69.327 21.141 18.117 1.00 14.16 86 LEU X C 1
ATOM 606 O O . LEU A 1 86 ? 68.494 21.420 17.231 1.00 15.22 86 LEU X O 1
ATOM 611 N N . VAL A 1 87 ? 70.562 21.647 18.137 1.00 14.89 87 VAL X N 1
ATOM 612 C CA . VAL A 1 87 ? 71.102 22.551 17.112 1.00 15.57 87 VAL X CA 1
ATOM 613 C C . VAL A 1 87 ? 72.267 21.811 16.443 1.00 15.63 87 VAL X C 1
ATOM 614 O O . VAL A 1 87 ? 73.235 21.450 17.117 1.00 17.14 87 VAL X O 1
ATOM 618 N N . LEU A 1 88 ? 72.155 21.644 15.116 1.00 14.99 88 LEU X N 1
ATOM 619 C CA . LEU A 1 88 ? 73.186 21.060 14.293 1.00 16.05 88 LEU X CA 1
ATOM 620 C C . LEU A 1 88 ? 73.772 22.166 13.436 1.00 16.57 88 LEU X C 1
ATOM 621 O O . LEU A 1 88 ? 73.053 22.728 12.623 1.00 17.99 88 LEU X O 1
ATOM 626 N N . ARG A 1 89 ? 75.028 22.498 13.649 1.00 18.26 89 ARG X N 1
ATOM 627 C CA . ARG A 1 89 ? 75.721 23.553 12.874 1.00 19.67 89 ARG X CA 1
ATOM 628 C C . ARG A 1 89 ? 76.686 22.816 11.955 1.00 19.47 89 ARG X C 1
ATOM 629 O O . ARG A 1 89 ? 77.637 22.168 12.431 1.00 21.29 89 ARG X O 1
ATOM 637 N N . GLY A 1 90 ? 76.431 22.855 10.636 1.00 19.96 90 GLY X N 1
ATOM 638 C CA . GLY A 1 90 ? 77.210 22.035 9.761 1.00 21.31 90 GLY X CA 1
ATOM 639 C C . GLY A 1 90 ? 76.889 20.599 10.108 1.00 20.59 90 GLY X C 1
ATOM 640 O O . GLY A 1 90 ? 75.715 20.162 10.110 1.00 20.02 90 GLY X O 1
ATOM 641 N N . THR A 1 91 ? 77.896 19.792 10.382 1.00 21.47 91 THR X N 1
ATOM 642 C CA . THR A 1 91 ? 77.735 18.402 10.750 1.00 22.66 91 THR X CA 1
ATOM 643 C C . THR A 1 91 ? 77.795 18.184 12.288 1.00 23.35 91 THR X C 1
ATOM 644 O O . THR A 1 91 ? 77.706 17.014 12.769 1.00 26.62 91 THR X O 1
ATOM 648 N N . GLU A 1 92 ? 77.981 19.232 13.070 1.00 21.78 92 GLU X N 1
ATOM 649 C CA . GLU A 1 92 ? 78.255 19.131 14.490 1.00 23.60 92 GLU X CA 1
ATOM 650 C C . GLU A 1 92 ? 77.073 19.482 15.387 1.00 20.47 92 GLU X C 1
ATOM 651 O O . GLU A 1 92 ? 76.390 20.513 15.154 1.00 20.06 92 GLU X O 1
ATOM 657 N N . VAL A 1 93 ? 76.764 18.655 16.366 1.00 20.64 93 VAL X N 1
ATOM 658 C CA . VAL A 1 93 ? 75.768 19.022 17.377 1.00 19.38 93 VAL X CA 1
ATOM 659 C C . VAL A 1 93 ? 76.383 20.091 18.273 1.00 20.28 93 VAL X C 1
ATOM 660 O O . VAL A 1 93 ? 77.341 19.753 19.015 1.00 23.37 93 VAL X O 1
ATOM 664 N N . VAL A 1 94 ? 75.872 21.297 18.314 1.00 19.85 94 VAL X N 1
ATOM 665 C CA . VAL A 1 94 ? 76.464 22.370 19.078 1.00 20.92 94 VAL X CA 1
ATOM 666 C C . VAL A 1 94 ? 75.634 22.766 20.285 1.00 22.19 94 VAL X C 1
ATOM 667 O O . VAL A 1 94 ? 76.128 23.508 21.161 1.00 25.98 94 VAL X O 1
ATOM 671 N N . ALA A 1 95 ? 74.427 22.255 20.404 1.00 20.09 95 ALA X N 1
ATOM 672 C CA . ALA A 1 95 ? 73.585 22.539 21.570 1.00 20.04 95 ALA X CA 1
ATOM 673 C C . ALA A 1 95 ? 72.532 21.449 21.657 1.00 18.20 95 ALA X C 1
ATOM 674 O O . ALA A 1 95 ? 72.003 21.066 20.566 1.00 18.65 95 ALA X O 1
ATOM 676 N N . GLU A 1 96 ? 72.190 21.028 22.859 1.00 18.70 96 GLU X N 1
ATOM 677 C CA . GLU A 1 96 ? 71.126 20.098 23.032 1.00 18.48 96 GLU X CA 1
ATOM 678 C C . GLU A 1 96 ? 70.492 20.312 24.397 1.00 19.57 96 GLU X C 1
ATOM 679 O O . GLU A 1 96 ? 71.139 20.710 25.364 1.00 22.50 96 GLU X O 1
ATOM 685 N N . TYR A 1 97 ? 69.224 19.962 24.479 1.00 18.16 97 TYR X N 1
ATOM 686 C CA . TYR A 1 97 ? 68.469 19.998 25.721 1.00 18.62 97 TYR X CA 1
ATOM 687 C C . TYR A 1 97 ? 67.390 18.945 25.684 1.00 17.56 97 TYR X C 1
ATOM 688 O O . TYR A 1 97 ? 66.666 18.813 24.673 1.00 17.86 97 TYR X O 1
ATOM 697 N N . TYR A 1 98 ? 67.227 18.220 26.779 1.00 18.30 98 TYR X N 1
ATOM 698 C CA . TYR A 1 98 ? 66.136 17.240 26.923 1.00 18.50 98 TYR X CA 1
ATOM 699 C C . TYR A 1 98 ? 65.528 17.407 28.286 1.00 18.85 98 TYR X C 1
ATOM 700 O O . TYR A 1 98 ? 66.280 17.504 29.294 1.00 21.37 98 TYR X O 1
ATOM 709 N N . ARG A 1 99 ? 64.220 17.457 28.351 1.00 17.86 99 ARG X N 1
ATOM 710 C CA . ARG A 1 99 ? 63.549 17.625 29.668 1.00 20.01 99 ARG X CA 1
ATOM 711 C C . ARG A 1 99 ? 63.798 16.426 30.565 1.00 19.86 99 ARG X C 1
ATOM 712 O O . ARG A 1 99 ? 64.113 15.313 30.112 1.00 19.69 99 ARG X O 1
ATOM 720 N N . ALA A 1 100 ? 63.606 16.606 31.869 1.00 21.52 100 ALA X N 1
ATOM 721 C CA . ALA A 1 100 ? 63.586 15.468 32.788 1.00 21.17 100 ALA X CA 1
ATOM 722 C C . ALA A 1 100 ? 62.558 14.465 32.287 1.00 20.33 100 ALA X C 1
ATOM 723 O O . ALA A 1 100 ? 61.369 14.776 31.959 1.00 21.68 100 ALA X O 1
ATOM 725 N N . GLY A 1 101 ? 62.946 13.203 32.244 1.00 21.27 101 GLY X N 1
ATOM 726 C CA . GLY A 1 101 ? 62.021 12.142 31.857 1.00 20.92 101 GLY X CA 1
ATOM 727 C C . GLY A 1 101 ? 62.110 11.815 30.349 1.00 20.96 101 GLY X C 1
ATOM 728 O O . GLY A 1 101 ? 61.472 10.833 29.934 1.00 22.38 101 GLY X O 1
ATOM 729 N N . PHE A 1 102 ? 62.850 12.580 29.550 1.00 18.89 102 PHE X N 1
ATOM 730 C CA . PHE A 1 102 ? 62.929 12.346 28.090 1.00 18.81 102 PHE X CA 1
ATOM 731 C C . PHE A 1 102 ? 64.398 12.146 27.794 1.00 17.65 102 PHE X C 1
ATOM 732 O O . PHE A 1 102 ? 65.241 13.052 27.953 1.00 19.62 102 PHE X O 1
ATOM 740 N N . ALA A 1 103 ? 64.765 10.899 27.391 1.00 19.79 103 ALA X N 1
ATOM 741 C CA . ALA A 1 103 ? 66.142 10.584 27.112 1.00 19.99 103 ALA X CA 1
ATOM 742 C C . ALA A 1 103 ? 66.545 11.120 25.729 1.00 17.97 103 ALA X C 1
ATOM 743 O O . ALA A 1 103 ? 65.707 11.260 24.828 1.00 17.78 103 ALA X O 1
ATOM 745 N N . PRO A 1 104 ? 67.870 11.345 25.492 1.00 19.09 104 PRO X N 1
ATOM 746 C CA . PRO A 1 104 ? 68.313 11.872 24.205 1.00 19.58 104 PRO X CA 1
ATOM 747 C C . PRO A 1 104 ? 67.930 10.993 23.042 1.00 18.18 104 PRO X C 1
ATOM 748 O O . PRO A 1 104 ? 67.661 11.507 21.932 1.00 19.83 104 PRO X O 1
ATOM 752 N N . ASP A 1 105 ? 67.806 9.695 23.238 1.00 18.45 105 ASP X N 1
ATOM 753 C CA . ASP A 1 105 ? 67.433 8.763 22.198 1.00 20.78 105 ASP X CA 1
ATOM 754 C C . ASP A 1 105 ? 65.984 8.314 22.263 1.00 18.20 105 ASP X C 1
ATOM 755 O O . ASP A 1 105 ? 65.585 7.415 21.518 1.00 19.06 105 ASP X O 1
ATOM 760 N N . ASP A 1 106 ? 65.146 8.994 23.055 1.00 16.28 106 ASP X N 1
ATOM 761 C CA . ASP A 1 106 ? 63.746 8.770 22.975 1.00 16.06 106 ASP X CA 1
ATOM 762 C C . ASP A 1 106 ? 63.147 9.348 21.672 1.00 13.76 106 ASP X C 1
ATOM 763 O O . ASP A 1 106 ? 63.668 10.328 21.148 1.00 14.13 106 ASP X O 1
ATOM 768 N N . ARG A 1 107 ? 62.080 8.744 21.235 1.00 13.49 107 ARG X N 1
ATOM 769 C CA A ARG A 1 107 ? 61.359 9.274 20.060 0.50 12.40 107 ARG X CA 1
ATOM 770 C CA B ARG A 1 107 ? 61.382 9.284 20.059 0.50 12.47 107 ARG X CA 1
ATOM 771 C C . ARG A 1 107 ? 60.267 10.194 20.478 1.00 13.05 107 ARG X C 1
ATOM 772 O O . ARG A 1 107 ? 59.701 10.050 21.572 1.00 16.16 107 ARG X O 1
ATOM 787 N N . HIS A 1 108 ? 59.891 11.132 19.624 1.00 11.66 108 HIS X N 1
ATOM 788 C CA . HIS A 1 108 ? 58.831 12.093 19.893 1.00 11.65 108 HIS X CA 1
ATOM 789 C C . HIS A 1 108 ? 57.946 12.216 18.672 1.00 10.74 108 HIS X C 1
ATOM 790 O O . HIS A 1 108 ? 58.463 12.300 17.528 1.00 11.58 108 HIS X O 1
ATOM 797 N N . LEU A 1 109 ? 56.651 12.344 18.882 1.00 11.06 109 LEU X N 1
ATOM 798 C CA . LEU A 1 109 ? 55.692 12.577 17.817 1.00 11.19 109 LEU X CA 1
ATOM 799 C C . LEU A 1 109 ? 56.025 13.884 17.102 1.00 11.00 109 LEU X C 1
ATOM 800 O O . LEU A 1 109 ? 56.310 14.922 17.736 1.00 11.60 109 LEU X O 1
ATOM 805 N N . LEU A 1 110 ? 55.955 13.866 15.785 1.00 10.59 110 LEU X N 1
ATOM 806 C CA . LEU A 1 110 ? 56.293 15.046 14.957 1.00 10.55 110 LEU X CA 1
ATOM 807 C C . LEU A 1 110 ? 55.080 15.861 14.602 1.00 10.37 110 LEU X C 1
ATOM 808 O O . LEU A 1 110 ? 55.255 17.025 14.139 1.00 10.91 110 LEU X O 1
ATOM 813 N N . MET A 1 111 ? 53.875 15.333 14.762 1.00 10.58 111 MET X N 1
ATOM 814 C CA . MET A 1 111 ? 52.697 16.039 14.279 1.00 10.92 111 MET X CA 1
ATOM 815 C C . MET A 1 111 ? 52.959 16.441 12.832 1.00 10.89 111 MET X C 1
ATOM 816 O O . MET A 1 111 ? 53.548 15.663 12.070 1.00 10.80 111 MET X O 1
ATOM 821 N N . SER A 1 112 ? 52.556 17.654 12.376 1.00 10.98 112 SER X N 1
ATOM 822 C CA . SER A 1 112 ? 52.685 17.982 10.968 1.00 10.77 112 SER X CA 1
ATOM 823 C C . SER A 1 112 ? 54.088 18.239 10.500 1.00 9.76 112 SER X C 1
ATOM 824 O O . SER A 1 112 ? 54.254 18.422 9.283 1.00 10.37 112 SER X O 1
ATOM 827 N N . VAL A 1 113 ? 55.146 18.143 11.333 1.00 10.29 113 VAL X N 1
ATOM 828 C CA . VAL A 1 113 ? 56.490 18.024 10.759 1.00 10.70 113 VAL X CA 1
ATOM 829 C C . VAL A 1 113 ? 56.537 16.777 9.852 1.00 9.96 113 VAL X C 1
ATOM 830 O O . VAL A 1 113 ? 57.272 16.742 8.872 1.00 10.54 113 VAL X O 1
ATOM 834 N N . SER A 1 114 ? 55.694 15.768 10.154 1.00 9.69 114 SER X N 1
ATOM 835 C CA . SER A 1 114 ? 55.575 14.591 9.324 1.00 9.82 114 SER X CA 1
ATOM 836 C C . SER A 1 114 ? 55.286 14.947 7.865 1.00 9.64 114 SER X C 1
ATOM 837 O O . SER A 1 114 ? 55.723 14.239 6.949 1.00 10.28 114 SER X O 1
ATOM 840 N N . LYS A 1 115 ? 54.549 16.038 7.629 1.00 9.86 115 LYS X N 1
ATOM 841 C CA . LYS A 1 115 ? 54.199 16.424 6.257 1.00 10.39 115 LYS X CA 1
ATOM 842 C C . LYS A 1 115 ? 55.435 16.719 5.446 1.00 10.13 115 LYS X C 1
ATOM 843 O O . LYS A 1 115 ? 55.489 16.417 4.238 1.00 10.46 115 LYS X O 1
ATOM 849 N N . SER A 1 116 ? 56.419 17.376 6.051 1.00 10.21 116 SER X N 1
ATOM 850 C CA . SER A 1 116 ? 57.620 17.739 5.317 1.00 10.37 116 SER X CA 1
ATOM 851 C C . SER A 1 116 ? 58.386 16.497 4.898 1.00 10.47 116 SER X C 1
ATOM 852 O O . SER A 1 116 ? 59.030 16.480 3.837 1.00 11.61 116 SER X O 1
ATOM 855 N N . LEU A 1 117 ? 58.311 15.420 5.702 1.00 10.65 117 LEU X N 1
ATOM 856 C CA . LEU A 1 117 ? 58.903 14.137 5.303 1.00 11.35 117 LEU X CA 1
ATOM 857 C C . LEU A 1 117 ? 58.162 13.537 4.150 1.00 10.76 117 LEU X C 1
ATOM 858 O O . LEU A 1 117 ? 58.777 13.013 3.209 1.00 11.67 117 LEU X O 1
ATOM 863 N N . CYS A 1 118 ? 56.823 13.582 4.177 1.00 11.02 118 CYS X N 1
ATOM 864 C CA . CYS A 1 118 ? 56.035 13.075 3.053 1.00 11.06 118 CYS X CA 1
ATOM 865 C C . CYS A 1 118 ? 56.337 13.828 1.764 1.00 11.41 118 CYS X C 1
ATOM 866 O O . CYS A 1 118 ? 56.535 13.229 0.711 1.00 11.88 118 CYS X O 1
ATOM 869 N N . GLY A 1 119 ? 56.425 15.164 1.849 1.00 11.39 119 GLY X N 1
ATOM 870 C CA . GLY A 1 119 ? 56.757 15.927 0.654 1.00 12.22 119 GLY X CA 1
ATOM 871 C C . GLY A 1 119 ? 58.096 15.518 0.086 1.00 11.09 119 GLY X C 1
ATOM 872 O O . GLY A 1 119 ? 58.314 15.576 -1.129 1.00 12.08 119 GLY X O 1
ATOM 873 N N . THR A 1 120 ? 59.051 15.174 0.959 1.00 11.36 120 THR X N 1
ATOM 874 C CA . THR A 1 120 ? 60.346 14.722 0.523 1.00 11.81 120 THR X CA 1
ATOM 875 C C . THR A 1 120 ? 60.267 13.437 -0.290 1.00 11.72 120 THR X C 1
ATOM 876 O O . THR A 1 120 ? 60.918 13.289 -1.329 1.00 12.73 120 THR X O 1
ATOM 880 N N . VAL A 1 121 ? 59.446 12.496 0.173 1.00 11.64 121 VAL X N 1
ATOM 881 C CA . VAL A 1 121 ? 59.232 11.240 -0.560 1.00 12.43 121 VAL X CA 1
ATOM 882 C C . VAL A 1 121 ? 58.633 11.555 -1.926 1.00 11.85 121 VAL X C 1
ATOM 883 O O . VAL A 1 121 ? 59.048 10.996 -2.958 1.00 13.01 121 VAL X O 1
ATOM 887 N N . VAL A 1 122 ? 57.624 12.458 -1.988 1.00 11.56 122 VAL X N 1
ATOM 888 C CA . VAL A 1 122 ? 57.080 12.869 -3.267 1.00 12.20 122 VAL X CA 1
ATOM 889 C C . VAL A 1 122 ? 58.165 13.458 -4.129 1.00 12.10 122 VAL X C 1
ATOM 890 O O . VAL A 1 122 ? 58.246 13.103 -5.323 1.00 13.55 122 VAL X O 1
ATOM 894 N N . GLY A 1 123 ? 59.007 14.350 -3.603 1.00 12.30 123 GLY X N 1
ATOM 895 C CA . GLY A 1 123 ? 60.069 14.913 -4.406 1.00 13.03 123 GLY X CA 1
ATOM 896 C C . GLY A 1 123 ? 60.999 13.884 -4.955 1.00 13.90 123 GLY X C 1
ATOM 897 O O . GLY A 1 123 ? 61.450 14.005 -6.111 1.00 16.07 123 GLY X O 1
ATOM 898 N N . ALA A 1 124 ? 61.309 12.841 -4.226 1.00 13.86 124 ALA X N 1
ATOM 899 C CA . ALA A 1 124 ? 62.167 11.763 -4.713 1.00 15.43 124 ALA X CA 1
ATOM 900 C C . ALA A 1 124 ? 61.531 11.124 -5.947 1.00 15.54 124 ALA X C 1
ATOM 901 O O . ALA A 1 124 ? 62.215 10.827 -6.944 1.00 17.34 124 ALA X O 1
ATOM 903 N N . LEU A 1 125 ? 60.223 10.902 -5.882 1.00 14.58 125 LEU X N 1
ATOM 904 C CA . LEU A 1 125 ? 59.517 10.274 -6.999 1.00 15.65 125 LEU X CA 1
ATOM 905 C C . LEU A 1 125 ? 59.324 11.230 -8.173 1.00 16.19 125 LEU X C 1
ATOM 906 O O . LEU A 1 125 ? 59.326 10.765 -9.330 1.00 19.23 125 LEU X O 1
ATOM 911 N N . VAL A 1 126 ? 59.285 12.515 -7.928 1.00 15.92 126 VAL X N 1
ATOM 912 C CA . VAL A 1 126 ? 59.307 13.482 -9.013 1.00 17.58 126 VAL X CA 1
ATOM 913 C C . VAL A 1 126 ? 60.627 13.429 -9.709 1.00 19.18 126 VAL X C 1
ATOM 914 O O . VAL A 1 126 ? 60.706 13.417 -10.970 1.00 22.01 126 VAL X O 1
ATOM 918 N N . ASP A 1 127 ? 61.711 13.362 -8.961 1.00 18.15 127 ASP X N 1
ATOM 919 C CA A ASP A 1 127 ? 63.066 13.263 -9.553 0.50 21.79 127 ASP X CA 1
ATOM 920 C CA B ASP A 1 127 ? 62.975 13.288 -9.614 0.50 20.96 127 ASP X CA 1
ATOM 921 C C . ASP A 1 127 ? 63.166 12.007 -10.423 1.00 22.41 127 ASP X C 1
ATOM 922 O O . ASP A 1 127 ? 63.817 12.060 -11.500 1.00 29.23 127 ASP X O 1
ATOM 931 N N . GLU A 1 128 ? 62.553 10.912 -10.002 1.00 22.27 128 GLU X N 1
ATOM 932 C CA . GLU A 1 128 ? 62.632 9.648 -10.773 1.00 25.05 128 GLU X CA 1
ATOM 933 C C . GLU A 1 128 ? 61.680 9.716 -11.967 1.00 28.57 128 GLU X C 1
ATOM 934 O O . GLU A 1 128 ? 61.684 8.750 -12.775 1.00 33.65 128 GLU X O 1
ATOM 940 N N . GLY A 1 129 ? 60.870 10.756 -12.146 1.00 26.38 129 GLY X N 1
ATOM 941 C CA . GLY A 1 129 ? 59.893 10.829 -13.228 1.00 29.05 129 GLY X CA 1
ATOM 942 C C . GLY A 1 129 ? 58.675 10.007 -12.967 1.00 27.26 129 GLY X C 1
ATOM 943 O O . GLY A 1 129 ? 57.915 9.752 -13.924 1.00 34.71 129 GLY X O 1
ATOM 944 N N . ARG A 1 130 ? 58.429 9.512 -11.730 1.00 24.19 130 ARG X N 1
ATOM 945 C CA A ARG A 1 130 ? 57.284 8.711 -11.493 0.50 22.35 130 ARG X CA 1
ATOM 946 C CA B ARG A 1 130 ? 57.217 8.720 -11.465 0.50 22.44 130 ARG X CA 1
ATOM 947 C C . ARG A 1 130 ? 56.034 9.515 -11.091 1.00 20.97 130 ARG X C 1
ATOM 948 O O . ARG A 1 130 ? 54.880 9.054 -11.100 1.00 22.46 130 ARG X O 1
ATOM 963 N N . ILE A 1 131 ? 56.247 10.782 -10.630 1.00 18.90 131 ILE X N 1
ATOM 964 C CA . ILE A 1 131 ? 55.183 11.697 -10.387 1.00 19.22 131 ILE X CA 1
ATOM 965 C C . ILE A 1 131 ? 55.460 12.952 -11.158 1.00 18.57 131 ILE X C 1
ATOM 966 O O . ILE A 1 131 ? 56.558 13.484 -11.074 1.00 19.78 131 ILE X O 1
ATOM 971 N N . ASP A 1 132 ? 54.445 13.420 -11.870 1.00 18.55 132 ASP X N 1
ATOM 972 C CA . ASP A 1 132 ? 54.568 14.728 -12.555 1.00 19.75 132 ASP X CA 1
ATOM 973 C C . ASP A 1 132 ? 53.591 15.669 -11.829 1.00 17.95 132 ASP X C 1
ATOM 974 O O . ASP A 1 132 ? 52.359 15.499 -11.848 1.00 18.40 132 ASP X O 1
ATOM 979 N N . PRO A 1 133 ? 54.132 16.678 -11.091 1.00 17.32 133 PRO X N 1
ATOM 980 C CA . PRO A 1 133 ? 53.269 17.565 -10.301 1.00 17.30 133 PRO X CA 1
ATOM 981 C C . PRO A 1 133 ? 52.203 18.298 -11.093 1.00 16.88 133 PRO X C 1
ATOM 982 O O . PRO A 1 133 ? 51.180 18.733 -10.529 1.00 16.62 133 PRO X O 1
ATOM 986 N N . ALA A 1 134 ? 52.396 18.431 -12.426 1.00 17.17 134 ALA X N 1
ATOM 987 C CA . ALA A 1 134 ? 51.374 19.149 -13.231 1.00 18.61 134 ALA X CA 1
ATOM 988 C C . ALA A 1 134 ? 50.176 18.293 -13.526 1.00 18.60 134 ALA X C 1
ATOM 989 O O . ALA A 1 134 ? 49.131 18.803 -13.963 1.00 20.89 134 ALA X O 1
ATOM 991 N N . GLN A 1 135 ? 50.226 16.980 -13.295 1.00 17.71 135 GLN X N 1
ATOM 992 C CA . GLN A 1 135 ? 49.119 16.067 -13.567 1.00 19.30 135 GLN X CA 1
ATOM 993 C C . GLN A 1 135 ? 48.050 16.193 -12.504 1.00 18.14 135 GLN X C 1
ATOM 994 O O . GLN A 1 135 ? 48.337 16.492 -11.311 1.00 17.55 135 GLN X O 1
ATOM 1000 N N . PRO A 1 136 ? 46.784 15.905 -12.846 1.00 17.79 136 PRO X N 1
ATOM 1001 C CA A PRO A 1 136 ? 45.669 15.927 -11.820 0.50 17.29 136 PRO X CA 1
ATOM 1002 C CA B PRO A 1 136 ? 45.704 15.891 -11.860 0.50 18.19 136 PRO X CA 1
ATOM 1003 C C . PRO A 1 136 ? 45.952 14.745 -10.845 1.00 16.60 136 PRO X C 1
ATOM 1004 O O . PRO A 1 136 ? 46.501 13.684 -11.250 1.00 17.64 136 PRO X O 1
ATOM 1011 N N . VAL A 1 137 ? 45.537 14.968 -9.630 1.00 16.63 137 VAL X N 1
ATOM 1012 C CA . VAL A 1 137 ? 45.584 13.839 -8.645 1.00 16.16 137 VAL X CA 1
ATOM 1013 C C . VAL A 1 137 ? 44.956 12.565 -9.220 1.00 16.91 137 VAL X C 1
ATOM 1014 O O . VAL A 1 137 ? 45.442 11.465 -8.982 1.00 17.35 137 VAL X O 1
ATOM 1018 N N . THR A 1 138 ? 43.875 12.714 -9.999 1.00 18.54 138 THR X N 1
ATOM 1019 C CA . THR A 1 138 ? 43.099 11.574 -10.496 1.00 19.42 138 THR X CA 1
ATOM 1020 C C . THR A 1 138 ? 43.880 10.817 -11.529 1.00 18.98 138 THR X C 1
ATOM 1021 O O . THR A 1 138 ? 43.496 9.659 -11.831 1.00 21.75 138 THR X O 1
ATOM 1025 N N . GLU A 1 139 ? 44.965 11.331 -12.063 1.00 18.97 139 GLU X N 1
ATOM 1026 C CA . GLU A 1 139 ? 45.904 10.577 -12.907 1.00 19.46 1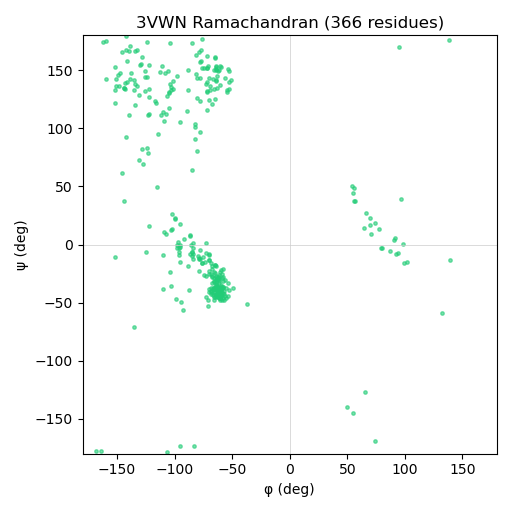39 GLU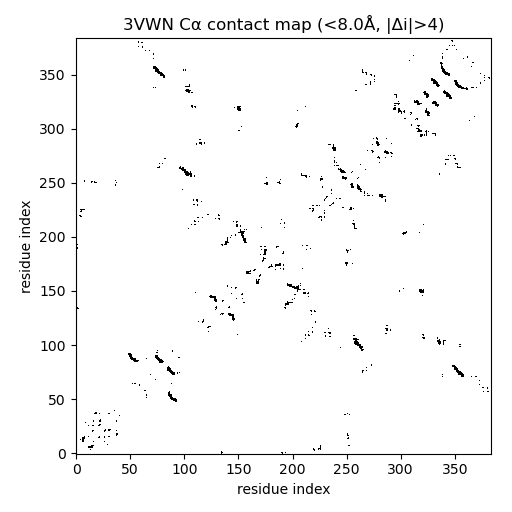 X CA 1
ATOM 1027 C C . GLU A 1 139 ? 46.469 9.389 -12.114 1.00 19.82 139 GLU X C 1
ATOM 1028 O O . GLU A 1 139 ? 46.709 8.309 -12.654 1.00 21.87 139 GLU X O 1
ATOM 1034 N N . TYR A 1 140 ? 46.705 9.565 -10.833 1.00 18.44 140 TYR X N 1
ATOM 1035 C CA . TYR A 1 140 ? 47.324 8.571 -9.961 1.00 18.61 140 TYR X CA 1
ATOM 1036 C C . TYR A 1 140 ? 46.267 7.872 -9.065 1.00 16.92 140 TYR X C 1
ATOM 1037 O O . TYR A 1 140 ? 46.450 6.657 -8.763 1.00 18.90 140 TYR X O 1
ATOM 1046 N N . VAL A 1 141 ? 45.259 8.592 -8.634 1.00 16.75 141 VAL X N 1
ATOM 1047 C CA . VAL A 1 141 ? 44.217 8.077 -7.729 1.00 17.30 141 VAL X CA 1
ATOM 1048 C C . VAL A 1 141 ? 42.886 8.400 -8.369 1.00 16.82 141 VAL X C 1
ATOM 1049 O O . VAL A 1 141 ? 42.159 9.307 -8.022 1.00 17.61 141 VAL X O 1
ATOM 1053 N N . PRO A 1 142 ? 42.450 7.504 -9.353 1.00 19.52 142 PRO X N 1
ATOM 1054 C CA . PRO A 1 142 ? 41.208 7.780 -10.062 1.00 21.07 142 PRO X CA 1
ATOM 1055 C C . PRO A 1 142 ? 40.013 7.668 -9.121 1.00 20.71 142 PRO X C 1
ATOM 1056 O O . PRO A 1 142 ? 38.956 8.307 -9.376 1.00 22.56 142 PRO X O 1
ATOM 1060 N N . GLU A 1 143 ? 40.150 6.964 -8.008 1.00 21.83 143 GLU X N 1
ATOM 1061 C CA . GLU A 1 143 ? 39.040 6.850 -7.031 1.00 21.88 143 GLU X CA 1
ATOM 1062 C C . GLU A 1 143 ? 38.734 8.159 -6.276 1.00 21.26 143 GLU X C 1
ATOM 1063 O O . GLU A 1 143 ? 37.717 8.244 -5.554 1.00 23.85 143 GLU X O 1
ATOM 1069 N N . LEU A 1 144 ? 39.583 9.192 -6.452 1.00 19.99 144 LEU X N 1
ATOM 1070 C CA . LEU A 1 144 ? 39.218 10.494 -5.931 1.00 19.27 144 LEU X CA 1
ATOM 1071 C C . LEU A 1 144 ? 38.372 11.292 -6.934 1.00 19.51 144 LEU X C 1
ATOM 1072 O O . LEU A 1 144 ? 37.952 12.446 -6.566 1.00 20.70 144 LEU X O 1
ATOM 1077 N N . ALA A 1 145 ? 37.958 10.687 -8.044 1.00 21.51 145 ALA X N 1
ATOM 1078 C CA . ALA A 1 145 ? 36.919 11.340 -8.890 1.00 23.47 145 ALA X CA 1
ATOM 1079 C C . ALA A 1 145 ? 35.694 11.625 -8.046 1.00 24.41 145 ALA X C 1
ATOM 1080 O O . ALA A 1 145 ? 35.322 10.799 -7.184 1.00 25.96 145 ALA X O 1
ATOM 1082 N N . GLY A 1 146 ? 35.059 12.754 -8.311 1.00 23.79 146 GLY X N 1
ATOM 1083 C CA . GLY A 1 146 ? 33.888 13.126 -7.540 1.00 24.94 146 GLY X CA 1
ATOM 1084 C C . GLY A 1 146 ? 34.121 13.747 -6.173 1.00 24.22 146 GLY X C 1
ATOM 1085 O O . GLY A 1 146 ? 33.186 14.101 -5.457 1.00 28.73 146 GLY X O 1
ATOM 1086 N N . SER A 1 147 ? 35.389 13.848 -5.759 1.00 22.47 147 SER X N 1
ATOM 1087 C CA . SER A 1 147 ? 35.700 14.514 -4.483 1.00 21.55 147 SER X CA 1
ATOM 1088 C C . SER A 1 147 ? 36.334 15.886 -4.770 1.00 19.63 147 SER X C 1
ATOM 1089 O O . SER A 1 147 ? 36.555 16.232 -5.955 1.00 21.24 147 SER X O 1
ATOM 1092 N N . VAL A 1 148 ? 36.698 16.600 -3.706 1.00 19.51 148 VAL X N 1
ATOM 1093 C CA . VAL A 1 148 ? 37.407 17.922 -3.869 1.00 18.88 148 VAL X CA 1
ATOM 1094 C C . VAL A 1 148 ? 38.730 17.723 -4.629 1.00 18.17 148 VAL X C 1
ATOM 1095 O O . VAL A 1 148 ? 39.314 18.675 -5.147 1.00 19.70 148 VAL X O 1
ATOM 1099 N N . TYR A 1 149 ? 39.280 16.507 -4.623 1.00 18.40 149 TYR X N 1
ATOM 1100 C CA . TYR A 1 149 ? 40.545 16.208 -5.271 1.00 16.76 149 TYR X CA 1
ATOM 1101 C C . TYR A 1 149 ? 40.398 15.843 -6.735 1.00 17.86 149 TYR X C 1
ATOM 1102 O O . TYR A 1 149 ? 41.385 15.449 -7.394 1.00 18.49 149 TYR X O 1
ATOM 1111 N N . ASP A 1 150 ? 39.183 15.998 -7.288 1.00 18.52 150 ASP X N 1
ATOM 1112 C CA . ASP A 1 150 ? 38.957 15.778 -8.724 1.00 20.90 150 ASP X CA 1
ATOM 1113 C C . ASP A 1 150 ? 39.045 17.164 -9.453 1.00 20.56 150 ASP X C 1
ATOM 1114 O O . ASP A 1 150 ? 38.143 17.999 -9.269 1.00 23.19 150 ASP X O 1
ATOM 1119 N N . GLY A 1 151 ? 40.162 17.368 -10.144 1.00 21.45 151 GLY X N 1
ATOM 1120 C CA . GLY A 1 151 ? 40.373 18.709 -10.768 1.00 21.61 151 GLY X CA 1
ATOM 1121 C C . GLY A 1 151 ? 41.801 19.172 -10.423 1.00 20.16 151 GLY X C 1
ATOM 1122 O O . GLY A 1 151 ? 42.612 19.408 -11.312 1.00 21.59 151 GLY X O 1
ATOM 1123 N N . PRO A 1 152 ? 42.134 19.295 -9.133 1.00 18.52 152 PRO X N 1
ATOM 1124 C CA . PRO A 1 152 ? 43.449 19.878 -8.745 1.00 17.85 152 PRO X CA 1
ATOM 1125 C C . PRO A 1 152 ? 44.616 19.038 -9.196 1.00 16.63 152 PRO X C 1
ATOM 1126 O O . PRO A 1 152 ? 44.535 17.793 -9.326 1.00 17.66 152 PRO X O 1
ATOM 1130 N N . SER A 1 153 ? 45.765 19.706 -9.407 1.00 16.41 153 SER X N 1
ATOM 1131 C CA . SER A 1 153 ? 46.987 19.051 -9.705 1.00 16.22 153 SER X CA 1
ATOM 1132 C C . SER A 1 153 ? 47.695 18.511 -8.445 1.00 14.38 153 SER X C 1
ATOM 1133 O O . SER A 1 153 ? 47.414 18.973 -7.327 1.00 14.70 153 SER X O 1
ATOM 1136 N N . VAL A 1 154 ? 48.654 17.599 -8.668 1.00 14.04 154 VAL X N 1
ATOM 1137 C CA . VAL A 1 154 ? 49.487 17.163 -7.539 1.00 14.14 154 VAL X CA 1
ATOM 1138 C C . VAL A 1 154 ? 50.230 18.320 -6.938 1.00 13.40 154 VAL X C 1
ATOM 1139 O O . VAL A 1 154 ? 50.391 18.399 -5.694 1.00 12.93 154 VAL X O 1
ATOM 1143 N N . LEU A 1 155 ? 50.720 19.270 -7.768 1.00 13.48 155 LEU X N 1
ATOM 1144 C CA . LEU A 1 155 ? 51.417 20.422 -7.171 1.00 13.55 155 LEU X CA 1
ATOM 1145 C C . LEU A 1 155 ? 50.497 21.251 -6.261 1.00 12.74 155 LEU X C 1
ATOM 1146 O O . LEU A 1 155 ? 50.917 21.740 -5.210 1.00 13.18 155 LEU X O 1
ATOM 1151 N N . GLN A 1 156 ? 49.211 21.392 -6.649 1.00 13.65 156 GLN X N 1
ATOM 1152 C CA . GLN A 1 156 ? 48.280 22.098 -5.793 1.00 13.53 156 GLN X CA 1
ATOM 1153 C C . GLN A 1 156 ? 48.041 21.391 -4.442 1.00 12.71 156 GLN X C 1
ATOM 1154 O O . GLN A 1 156 ? 47.817 22.027 -3.445 1.00 13.61 156 GLN X O 1
ATOM 1160 N N . VAL A 1 157 ? 48.150 20.046 -4.442 1.00 13.02 157 VAL X N 1
ATOM 1161 C CA . VAL A 1 157 ? 48.089 19.329 -3.139 1.00 12.24 157 VAL X CA 1
ATOM 1162 C C . VAL A 1 157 ? 49.416 19.591 -2.367 1.00 11.92 157 VAL X C 1
ATOM 1163 O O . VAL A 1 157 ? 49.372 19.913 -1.160 1.00 12.02 157 VAL X O 1
ATOM 1167 N N . LEU A 1 158 ? 50.581 19.499 -3.047 1.00 11.91 158 LEU X N 1
ATOM 1168 C CA . LEU A 1 158 ? 51.865 19.771 -2.412 1.00 11.71 158 LEU X CA 1
ATOM 1169 C C . LEU A 1 158 ? 51.933 21.155 -1.769 1.00 11.20 158 LEU X C 1
ATOM 1170 O O . LEU A 1 158 ? 52.528 21.324 -0.696 1.00 11.51 158 LEU X O 1
ATOM 1175 N N . ASP A 1 159 ? 51.308 22.151 -2.428 1.00 11.56 159 ASP X N 1
ATOM 1176 C CA . ASP A 1 159 ? 51.346 23.534 -1.978 1.00 11.79 159 ASP X CA 1
ATOM 1177 C C . ASP A 1 159 ? 50.095 23.881 -1.171 1.00 11.52 159 ASP X C 1
ATOM 1178 O O . ASP A 1 159 ? 49.974 25.053 -0.751 1.00 12.08 159 ASP X O 1
ATOM 1183 N N . MET A 1 160 ? 49.194 22.935 -0.949 1.00 12.31 160 MET X N 1
ATOM 1184 C CA . MET A 1 160 ? 47.988 23.164 -0.177 1.00 13.08 160 MET X CA 1
ATOM 1185 C C . MET A 1 160 ? 47.190 24.362 -0.731 1.00 12.31 160 MET X C 1
ATOM 1186 O O . MET A 1 160 ? 46.788 25.233 0.049 1.00 13.34 160 MET X O 1
ATOM 1191 N N . GLN A 1 161 ? 46.939 24.361 -2.021 1.00 13.29 161 GLN X N 1
ATOM 1192 C CA . GLN A 1 161 ? 46.219 25.484 -2.682 1.00 14.49 161 GLN X CA 1
ATOM 1193 C C . GLN A 1 161 ? 44.885 24.988 -3.230 1.00 14.89 161 GLN X C 1
ATOM 1194 O O . GLN A 1 161 ? 44.519 25.271 -4.375 1.00 16.12 161 GLN X O 1
ATOM 1200 N N . ILE A 1 162 ? 44.116 24.285 -2.380 1.00 14.84 162 ILE X N 1
ATOM 1201 C CA . ILE A 1 162 ? 42.833 23.763 -2.766 1.00 15.79 162 ILE X CA 1
ATOM 1202 C C . ILE A 1 162 ? 41.833 24.135 -1.716 1.00 15.71 162 ILE X C 1
ATOM 1203 O O . ILE A 1 162 ? 42.013 23.907 -0.509 1.00 15.99 162 ILE X O 1
ATOM 1208 N N . SER A 1 163 ? 40.695 24.731 -2.160 1.00 16.85 163 SER X N 1
ATOM 1209 C CA . SER A 1 163 ? 39.674 25.076 -1.138 1.00 17.20 163 SER X CA 1
ATOM 1210 C C . SER A 1 163 ? 38.834 23.818 -0.758 1.00 17.46 163 SER X C 1
ATOM 1211 O O . SER A 1 163 ? 38.298 23.162 -1.641 1.00 18.00 163 SER X O 1
ATOM 1214 N N . ILE A 1 164 ? 38.799 23.553 0.521 1.00 17.56 164 ILE X N 1
ATOM 1215 C CA . ILE A 1 164 ? 38.170 22.292 0.991 1.00 18.69 164 ILE X CA 1
ATOM 1216 C C . ILE A 1 164 ? 37.275 22.667 2.162 1.00 17.91 164 ILE X C 1
ATOM 1217 O O . ILE A 1 164 ? 37.635 23.442 3.069 1.00 20.05 164 ILE X O 1
ATOM 1222 N N . ASP A 1 165 ? 36.065 22.066 2.188 1.00 20.82 165 ASP X N 1
ATOM 1223 C CA . ASP A 1 165 ? 35.183 22.208 3.346 1.00 22.54 165 ASP X CA 1
ATOM 1224 C C . ASP A 1 165 ? 35.714 21.261 4.456 1.00 22.54 165 ASP X C 1
ATOM 1225 O O . ASP A 1 165 ? 35.433 20.026 4.414 1.00 23.58 165 ASP X O 1
ATOM 1230 N N . TYR A 1 166 ? 36.497 21.781 5.397 1.00 24.18 166 TYR X N 1
ATOM 1231 C CA . TYR A 1 166 ? 37.223 20.977 6.365 1.00 23.54 166 TYR X CA 1
ATOM 1232 C C . TYR A 1 166 ? 37.196 21.733 7.703 1.00 23.75 166 TYR X C 1
ATOM 1233 O O . TYR A 1 166 ? 37.995 22.647 7.936 1.00 25.49 166 TYR X O 1
ATOM 1242 N N . ASN A 1 167 ? 36.184 21.415 8.520 1.00 22.43 167 ASN X N 1
ATOM 1243 C CA . ASN A 1 167 ? 36.048 22.123 9.771 1.00 24.04 167 ASN X CA 1
ATOM 1244 C C . ASN A 1 167 ? 37.134 21.761 10.731 1.00 23.30 167 ASN X C 1
ATOM 1245 O O . ASN A 1 167 ? 37.324 20.556 10.974 1.00 23.70 167 ASN X O 1
ATOM 1250 N N . GLU A 1 168 ? 37.874 22.766 11.224 1.00 22.42 168 GLU X N 1
ATOM 1251 C CA . GLU A 1 168 ? 39.006 22.677 12.096 1.00 23.15 168 GLU X CA 1
ATOM 1252 C C . GLU A 1 168 ? 38.623 22.765 13.555 1.00 24.83 168 GLU X C 1
ATOM 1253 O O . GLU A 1 168 ? 39.502 22.762 14.396 1.00 26.72 168 GLU X O 1
ATOM 1259 N N . ASP A 1 169 ? 37.319 22.805 13.841 1.00 26.18 169 ASP X N 1
ATOM 1260 C CA . ASP A 1 169 ? 36.881 22.941 15.236 1.00 28.86 169 ASP X CA 1
ATOM 1261 C C . ASP A 1 169 ? 36.901 21.593 15.919 1.00 28.37 169 ASP X C 1
ATOM 1262 O O . ASP A 1 169 ? 35.896 20.824 15.922 1.00 29.73 169 ASP X O 1
ATOM 1267 N N . TYR A 1 170 ? 38.028 21.273 16.522 1.00 27.99 170 TYR X N 1
ATOM 1268 C CA . TYR A 1 170 ? 38.250 19.888 16.981 1.00 29.45 170 TYR X CA 1
ATOM 1269 C C . TYR A 1 170 ? 37.406 19.601 18.203 1.00 34.83 170 TYR X C 1
ATOM 1270 O O . TYR A 1 170 ? 37.260 18.459 18.542 1.00 39.65 170 TYR X O 1
ATOM 1279 N N . VAL A 1 171 ? 36.845 20.609 18.892 1.00 33.53 171 VAL X N 1
ATOM 1280 C CA . VAL A 1 171 ? 35.934 20.320 20.014 1.00 35.16 171 VAL X CA 1
ATOM 1281 C C . VAL A 1 171 ? 34.668 19.594 19.513 1.00 33.93 171 VAL X C 1
ATOM 1282 O O . VAL A 1 171 ? 34.014 18.897 20.277 1.00 37.83 171 VAL X O 1
ATOM 1286 N N . ASP A 1 172 ? 34.268 19.823 18.263 1.00 33.49 172 ASP X N 1
ATOM 1287 C CA . ASP A 1 172 ? 33.056 19.268 17.641 1.00 31.57 172 ASP X CA 1
ATOM 1288 C C . ASP A 1 172 ? 33.325 17.932 16.973 1.00 32.57 172 ASP X C 1
ATOM 1289 O O . ASP A 1 172 ? 34.083 17.846 16.000 1.00 29.17 172 ASP X O 1
ATOM 1294 N N . PRO A 1 173 ? 32.719 16.817 17.470 1.00 32.28 173 PRO X N 1
ATOM 1295 C CA . PRO A 1 173 ? 33.123 15.488 16.920 1.00 31.88 173 PRO X CA 1
ATOM 1296 C C . PRO A 1 173 ? 32.685 15.306 15.461 1.00 29.19 173 PRO X C 1
ATOM 1297 O O . PRO A 1 173 ? 33.235 14.496 14.768 1.00 31.86 173 PRO X O 1
ATOM 1301 N N . ALA A 1 174 ? 31.759 16.150 14.967 1.00 29.55 174 ALA X N 1
ATOM 1302 C CA . ALA A 1 174 ? 31.308 16.025 13.594 1.00 29.79 174 ALA X CA 1
ATOM 1303 C C . ALA A 1 174 ? 32.291 16.785 12.645 1.00 25.51 174 ALA X C 1
ATOM 1304 O O . ALA A 1 174 ? 32.156 16.593 11.441 1.00 27.83 174 ALA X O 1
ATOM 1306 N N . SER A 1 175 ? 33.262 17.518 13.193 1.00 25.30 175 SER X N 1
ATOM 1307 C CA . SER A 1 175 ? 34.234 18.265 12.365 1.00 21.60 175 SER X CA 1
ATOM 1308 C C . SER A 1 175 ? 35.033 17.285 11.494 1.00 20.98 175 SER X C 1
ATOM 1309 O O . SER A 1 175 ? 35.300 16.132 11.868 1.00 20.59 175 SER X O 1
ATOM 1312 N N . GLU A 1 176 ? 35.465 17.760 10.305 1.00 20.46 176 GLU X N 1
ATOM 1313 C CA . GLU A 1 176 ? 36.389 16.966 9.498 1.00 20.27 176 GLU X CA 1
ATOM 1314 C C . GLU A 1 176 ? 37.706 16.641 10.231 1.00 19.21 176 GLU X C 1
ATOM 1315 O O . GLU A 1 176 ? 38.242 15.545 10.084 1.00 19.89 176 GLU X O 1
ATOM 1321 N N . VAL A 1 177 ? 38.188 17.589 11.005 1.00 20.46 177 VAL X N 1
ATOM 1322 C CA . VAL A 1 177 ? 39.464 17.354 11.650 1.00 22.11 177 VAL X CA 1
ATOM 1323 C C . VAL A 1 177 ? 39.378 16.176 12.631 1.00 19.51 177 VAL X C 1
ATOM 1324 O O . VAL A 1 177 ? 40.247 15.313 12.691 1.00 20.67 177 VAL X O 1
ATOM 1328 N N . GLN A 1 178 ? 38.306 16.111 13.453 1.00 20.09 178 GLN X N 1
ATOM 1329 C CA . GLN A 1 178 ? 38.111 14.976 14.327 1.00 20.47 178 GLN X CA 1
ATOM 1330 C C . GLN A 1 178 ? 37.781 13.692 13.564 1.00 18.39 178 GLN X C 1
ATOM 1331 O O . GLN A 1 178 ? 38.273 12.582 13.937 1.00 19.35 178 GLN X O 1
ATOM 1337 N N . THR A 1 179 ? 36.956 13.775 12.523 1.00 18.33 179 THR X N 1
ATOM 1338 C CA . THR A 1 179 ? 36.598 12.607 11.731 1.00 17.24 179 THR X CA 1
ATOM 1339 C C . THR A 1 179 ? 37.823 12.001 11.089 1.00 17.10 179 THR X C 1
ATOM 1340 O O . THR A 1 179 ? 37.990 10.753 11.019 1.00 17.17 179 THR X O 1
ATOM 1344 N N . HIS A 1 180 ? 38.721 12.861 10.585 1.00 16.77 180 HIS X N 1
ATOM 1345 C CA . HIS A 1 180 ? 39.944 12.381 9.959 1.00 16.14 180 HIS X CA 1
ATOM 1346 C C . HIS A 1 180 ? 40.736 11.593 11.012 1.00 15.10 180 HIS X C 1
ATOM 1347 O O . HIS A 1 180 ? 41.238 10.480 10.707 1.00 15.90 180 HIS X O 1
ATOM 1354 N N . ASP A 1 181 ? 40.892 12.099 12.231 1.00 15.57 181 ASP X N 1
ATOM 1355 C CA . ASP A 1 181 ? 41.616 11.395 13.251 1.00 15.96 181 ASP X CA 1
ATOM 1356 C C . ASP A 1 181 ? 40.991 10.067 13.570 1.00 15.53 181 ASP X C 1
ATOM 1357 O O . ASP A 1 181 ? 41.685 9.041 13.702 1.00 16.19 181 ASP X O 1
ATOM 1362 N N . ARG A 1 182 ? 39.681 10.005 13.713 1.00 16.43 182 ARG X N 1
ATOM 1363 C CA . ARG A 1 182 ? 39.029 8.724 14.058 1.00 17.32 182 ARG X CA 1
ATOM 1364 C C . ARG A 1 182 ? 39.162 7.744 12.946 1.00 16.54 182 ARG X C 1
ATOM 1365 O O . ARG A 1 182 ? 39.385 6.515 13.206 1.00 17.58 182 ARG X O 1
ATOM 1373 N N . SER A 1 183 ? 39.090 8.153 11.690 1.00 15.98 183 SER X N 1
ATOM 1374 C CA . SER A 1 183 ? 39.227 7.292 10.558 1.00 16.27 183 SER X CA 1
ATOM 1375 C C . SER A 1 183 ? 40.579 6.626 10.519 1.00 15.66 183 SER X C 1
ATOM 1376 O O . SER A 1 183 ? 40.721 5.525 9.941 1.00 17.30 183 SER X O 1
ATOM 1379 N N . ALA A 1 184 ? 41.623 7.275 11.061 1.00 15.42 184 ALA X N 1
ATOM 1380 C CA . ALA A 1 184 ? 42.975 6.812 11.064 1.00 14.86 184 ALA X CA 1
ATOM 1381 C C . ALA A 1 184 ? 43.348 6.074 12.352 1.00 15.18 184 ALA X C 1
ATOM 1382 O O . ALA A 1 184 ? 44.484 5.575 12.438 1.00 17.79 184 ALA X O 1
ATOM 1384 N N . GLY A 1 185 ? 42.441 5.972 13.336 1.00 14.92 185 GLY X N 1
ATOM 1385 C CA . GLY A 1 185 ? 42.771 5.292 14.575 1.00 15.67 185 GLY X CA 1
ATOM 1386 C C . GLY A 1 185 ? 43.318 6.188 15.649 1.00 15.27 185 GLY X C 1
ATOM 1387 O O . GLY A 1 185 ? 43.715 5.656 16.740 1.00 15.92 185 GLY X O 1
ATOM 1388 N N . TRP A 1 186 ? 43.362 7.503 15.466 1.00 14.12 186 TRP X N 1
ATOM 1389 C CA . TRP A 1 186 ? 43.794 8.400 16.548 1.00 14.27 186 TRP X CA 1
ATOM 1390 C C . TRP A 1 186 ? 42.761 8.658 17.586 1.00 14.43 186 TRP X C 1
ATOM 1391 O O . TRP A 1 186 ? 43.073 9.202 18.631 1.00 16.54 186 TRP X O 1
ATOM 1402 N N . GLY A 1 187 ? 41.514 8.301 17.341 1.00 16.06 187 GLY X N 1
ATOM 1403 C CA . GLY A 1 187 ? 40.418 8.434 18.325 1.00 16.14 187 GLY X CA 1
ATOM 1404 C C . GLY A 1 187 ? 39.530 7.224 18.155 1.00 17.26 187 GLY X C 1
ATOM 1405 O O . GLY A 1 187 ? 39.630 6.488 17.192 1.00 18.91 187 GLY X O 1
ATOM 1406 N N . THR A 1 188 ? 38.631 6.996 19.104 1.00 18.69 188 THR X N 1
ATOM 1407 C CA . THR A 1 188 ? 37.666 5.878 19.000 1.00 20.28 188 THR X CA 1
ATOM 1408 C C . THR A 1 188 ? 36.629 6.174 17.934 1.00 20.59 188 THR X C 1
ATOM 1409 O O . THR A 1 188 ? 36.002 7.230 17.870 1.00 21.98 188 THR X O 1
ATOM 1413 N N . ARG A 1 189 ? 36.384 5.185 17.030 1.00 22.63 189 ARG X N 1
ATOM 1414 C CA . ARG A 1 189 ? 35.409 5.369 15.923 1.00 25.62 189 ARG X CA 1
ATOM 1415 C C . ARG A 1 189 ? 34.015 5.602 16.520 1.00 24.15 189 ARG X C 1
ATOM 1416 O O . ARG A 1 189 ? 33.612 5.020 17.551 1.00 26.63 189 ARG X O 1
ATOM 1424 N N . ARG A 1 190 ? 33.252 6.376 15.769 1.00 26.18 190 ARG X N 1
ATOM 1425 C CA . ARG A 1 190 ? 31.796 6.647 15.999 1.00 29.35 190 ARG X CA 1
ATOM 1426 C C . ARG A 1 190 ? 31.031 5.981 14.885 1.00 32.68 190 ARG X C 1
ATOM 1427 O O . ARG A 1 190 ? 31.525 5.742 13.722 1.00 28.50 190 ARG X O 1
ATOM 1435 N N . HIS A 1 191 ? 29.791 5.654 15.194 1.00 36.88 191 HIS X N 1
ATOM 1436 C CA . HIS A 1 191 ? 28.953 5.104 14.198 1.00 35.61 191 HIS X CA 1
ATOM 1437 C C . HIS A 1 191 ? 28.893 5.959 12.949 1.00 38.91 191 HIS X C 1
ATOM 1438 O O . HIS A 1 191 ? 28.818 7.194 13.015 1.00 40.49 191 HIS X O 1
ATOM 1445 N N . GLY A 1 192 ? 29.030 5.319 11.796 1.00 37.70 192 GLY X N 1
ATOM 1446 C CA . GLY A 1 192 ? 28.990 6.080 10.536 1.00 35.03 192 GLY X CA 1
ATOM 1447 C C . GLY A 1 192 ? 30.337 6.658 10.078 1.00 31.08 192 GLY X C 1
ATOM 1448 O O . GLY A 1 192 ? 30.469 7.165 8.956 1.00 34.48 192 GLY X O 1
ATOM 1449 N N . ASP A 1 193 ? 31.381 6.523 10.892 1.00 27.90 193 ASP X N 1
ATOM 1450 C CA . ASP A 1 193 ? 32.709 7.023 10.453 1.00 23.61 193 ASP X CA 1
ATOM 1451 C C . ASP A 1 193 ? 33.178 6.244 9.244 1.00 21.55 193 ASP X C 1
ATOM 1452 O O . ASP A 1 193 ? 33.008 4.994 9.116 1.00 24.45 193 ASP X O 1
ATOM 1457 N N . PRO A 1 194 ? 34.025 6.893 8.443 1.00 21.52 194 PRO X N 1
ATOM 1458 C CA . PRO A 1 194 ? 34.720 6.126 7.424 1.00 21.68 194 PRO X CA 1
ATOM 1459 C C . PRO A 1 194 ? 35.583 4.999 8.036 1.00 24.06 194 PRO X C 1
ATOM 1460 O O . PRO A 1 194 ? 36.052 5.124 9.174 1.00 23.54 194 PRO X O 1
ATOM 1464 N N . ALA A 1 195 ? 35.824 3.927 7.306 1.00 25.09 195 ALA X N 1
ATOM 1465 C CA . ALA A 1 195 ? 36.528 2.767 7.858 1.00 26.87 195 ALA X CA 1
ATOM 1466 C C . ALA A 1 195 ? 38.040 2.973 7.924 1.00 22.56 195 ALA X C 1
ATOM 1467 O O . ALA A 1 195 ? 38.712 2.326 8.748 1.00 24.09 195 ALA X O 1
ATOM 1469 N N . ASP A 1 196 ? 38.584 3.864 7.110 1.00 19.44 196 ASP X N 1
ATOM 1470 C CA . ASP A 1 196 ? 40.009 4.017 7.051 1.00 17.21 196 ASP X CA 1
ATOM 1471 C C . ASP A 1 196 ? 40.279 5.388 6.391 1.00 16.98 196 ASP X C 1
ATOM 1472 O O . ASP A 1 196 ? 39.336 6.118 6.014 1.00 17.53 196 ASP X O 1
ATOM 1477 N N . THR A 1 197 ? 41.534 5.750 6.351 1.00 15.43 197 THR X N 1
ATOM 1478 C CA . THR A 1 197 ? 41.871 7.101 5.890 1.00 15.77 197 THR X CA 1
ATOM 1479 C C . THR A 1 197 ? 41.526 7.297 4.441 1.00 16.02 197 THR X C 1
ATOM 1480 O O . THR A 1 197 ? 41.048 8.399 4.058 1.00 17.53 197 THR X O 1
ATOM 1484 N N . TYR A 1 198 ? 41.718 6.304 3.596 1.00 15.28 198 TYR X N 1
ATOM 1485 C CA . TYR A 1 198 ? 41.386 6.461 2.181 1.00 15.56 198 TYR X CA 1
ATOM 1486 C C . TYR A 1 198 ? 39.937 6.806 2.005 1.00 16.40 198 TYR X C 1
ATOM 1487 O O . TYR A 1 198 ? 39.551 7.727 1.249 1.00 18.03 198 TYR X O 1
ATOM 1496 N N . GLU A 1 199 ? 39.062 6.060 2.687 1.00 17.18 199 GLU X N 1
ATOM 1497 C CA . GLU A 1 199 ? 37.644 6.344 2.568 1.00 18.18 199 GLU X CA 1
ATOM 1498 C C . GLU A 1 199 ? 37.317 7.753 3.066 1.00 16.77 199 GLU X C 1
ATOM 1499 O O . GLU A 1 199 ? 36.527 8.456 2.383 1.00 18.89 199 GLU X O 1
ATOM 1505 N N . PHE A 1 200 ? 37.917 8.190 4.178 1.00 17.01 200 PHE X N 1
ATOM 1506 C CA . PHE A 1 200 ? 37.672 9.519 4.652 1.00 16.77 200 PHE X CA 1
ATOM 1507 C C . PHE A 1 200 ? 37.997 10.562 3.540 1.00 17.41 200 PHE X C 1
ATOM 1508 O O . PHE A 1 200 ? 37.254 11.508 3.299 1.00 17.32 200 PHE X O 1
ATOM 1516 N N . LEU A 1 201 ? 39.151 10.399 2.889 1.00 16.50 201 LEU X N 1
ATOM 1517 C CA . LEU A 1 201 ? 39.574 11.395 1.863 1.00 17.44 201 LEU X CA 1
ATOM 1518 C C . LEU A 1 201 ? 38.532 11.475 0.742 1.00 17.79 201 LEU X C 1
ATOM 1519 O O . LEU A 1 201 ? 38.247 12.595 0.245 1.00 18.02 201 LEU X O 1
ATOM 1524 N N . THR A 1 202 ? 37.896 10.367 0.352 1.00 17.66 202 THR X N 1
ATOM 1525 C CA . THR A 1 202 ? 36.926 10.404 -0.727 1.00 18.34 202 THR X CA 1
ATOM 1526 C C . THR A 1 202 ? 35.648 11.147 -0.314 1.00 18.30 202 THR X C 1
ATOM 1527 O O . THR A 1 202 ? 34.879 11.480 -1.210 1.00 21.70 202 THR X O 1
ATOM 1531 N N . THR A 1 203 ? 35.432 11.433 0.982 1.00 18.57 203 THR X N 1
ATOM 1532 C CA . THR A 1 203 ? 34.243 12.158 1.401 1.00 20.94 203 THR X CA 1
ATOM 1533 C C . THR A 1 203 ? 34.388 13.665 1.296 1.00 20.36 203 THR X C 1
ATOM 1534 O O . THR A 1 203 ? 33.417 14.404 1.455 1.00 23.01 203 THR X O 1
ATOM 1538 N N . LEU A 1 204 ? 35.602 14.142 1.052 1.00 19.18 204 LEU X N 1
ATOM 1539 C CA . LEU A 1 204 ? 35.847 15.568 1.156 1.00 20.19 204 LEU X CA 1
ATOM 1540 C C . LEU A 1 204 ? 35.323 16.324 -0.063 1.00 19.64 204 LEU X C 1
ATOM 1541 O O . LEU A 1 204 ? 35.424 15.818 -1.196 1.00 19.31 204 LEU X O 1
ATOM 1546 N N . ARG A 1 205 ? 34.792 17.524 0.190 1.00 20.11 205 ARG X N 1
ATOM 1547 C CA . ARG A 1 205 ? 34.186 18.362 -0.902 1.00 20.86 205 ARG X CA 1
ATOM 1548 C C . ARG A 1 205 ? 34.730 19.737 -0.733 1.00 19.97 205 ARG X C 1
ATOM 1549 O O . ARG A 1 205 ? 35.198 20.124 0.354 1.00 20.96 205 ARG X O 1
ATOM 1557 N N . GLY A 1 206 ? 34.496 20.544 -1.784 1.00 22.40 206 GLY X N 1
ATOM 1558 C CA . GLY A 1 206 ? 34.828 21.978 -1.688 1.00 23.18 206 GLY X CA 1
ATOM 1559 C C . GLY A 1 206 ? 34.199 22.675 -2.858 1.00 23.12 206 GLY X C 1
ATOM 1560 O O . GLY A 1 206 ? 33.561 22.032 -3.718 1.00 25.42 206 GLY X O 1
ATOM 1561 N N . ASP A 1 207 ? 34.427 23.989 -2.966 1.00 24.25 207 ASP X N 1
ATOM 1562 C CA . ASP A 1 207 ? 33.680 24.775 -3.967 1.00 23.99 207 ASP X CA 1
ATOM 1563 C C . ASP A 1 207 ? 34.344 24.698 -5.339 1.00 24.24 207 ASP X C 1
ATOM 1564 O O . ASP A 1 207 ? 33.784 25.278 -6.312 1.00 28.58 207 ASP X O 1
ATOM 1569 N N . GLY A 1 208 ? 35.483 24.034 -5.468 1.00 22.98 208 GLY X N 1
ATOM 1570 C CA . GLY A 1 208 ? 36.131 23.870 -6.775 1.00 23.17 208 GLY X CA 1
ATOM 1571 C C . GLY A 1 208 ? 37.292 24.895 -6.986 1.00 21.50 208 GLY X C 1
ATOM 1572 O O . GLY A 1 208 ? 38.045 24.697 -7.909 1.00 22.96 208 GLY X O 1
ATOM 1573 N N . SER A 1 209 ? 37.314 25.948 -6.147 1.00 22.22 209 SER X N 1
ATOM 1574 C CA . SER A 1 209 ? 38.384 26.951 -6.350 1.00 19.79 209 SER X CA 1
ATOM 1575 C C . SER A 1 209 ? 39.738 26.429 -5.856 1.00 18.59 209 SER X C 1
ATOM 1576 O O . SER A 1 209 ? 39.824 25.529 -4.974 1.00 18.97 209 SER X O 1
ATOM 1579 N N . THR A 1 210 ? 40.782 26.932 -6.468 1.00 18.43 210 THR X N 1
ATOM 1580 C CA . THR A 1 210 ? 42.148 26.599 -6.155 1.00 17.20 210 THR X CA 1
ATOM 1581 C C . THR A 1 210 ? 42.994 27.874 -6.193 1.00 18.00 210 THR X C 1
ATOM 1582 O O . THR A 1 210 ? 42.518 28.921 -6.647 1.00 20.79 210 THR X O 1
ATOM 1586 N N . GLY A 1 211 ? 44.237 27.783 -5.742 1.00 17.36 211 GLY X N 1
ATOM 1587 C CA . GLY A 1 211 ? 45.220 28.842 -5.867 1.00 17.70 211 GLY X CA 1
ATOM 1588 C C . GLY A 1 211 ? 45.440 29.631 -4.622 1.00 16.95 211 GLY X C 1
ATOM 1589 O O . GLY A 1 211 ? 46.440 30.343 -4.508 1.00 19.73 211 GLY X O 1
ATOM 1590 N N . GLU A 1 212 ? 44.561 29.541 -3.642 1.00 17.00 212 GLU X N 1
ATOM 1591 C CA . GLU A 1 212 ? 44.751 30.176 -2.340 1.00 17.40 212 GLU X CA 1
ATOM 1592 C C . GLU A 1 212 ? 45.167 29.114 -1.330 1.00 15.59 212 GLU X C 1
ATOM 1593 O O . GLU A 1 212 ? 44.575 27.992 -1.322 1.00 16.41 212 GLU X O 1
ATOM 1599 N N . PHE A 1 213 ? 46.136 29.392 -0.516 1.00 15.00 213 PHE X N 1
ATOM 1600 C CA . PHE A 1 213 ? 46.596 28.404 0.492 1.00 14.22 213 PHE X CA 1
ATOM 1601 C C . PHE A 1 213 ? 45.442 28.122 1.465 1.00 15.04 213 PHE X C 1
ATOM 1602 O O . PHE A 1 213 ? 44.792 29.047 1.994 1.00 16.10 213 PHE X O 1
ATOM 1610 N N . GLN A 1 214 ? 45.237 26.855 1.742 1.00 14.41 214 GLN X N 1
ATOM 1611 C CA . GLN A 1 214 ? 44.363 26.448 2.867 1.00 15.19 214 GLN X CA 1
ATOM 1612 C C . GLN A 1 214 ? 45.088 25.253 3.512 1.00 13.98 214 GLN X C 1
ATOM 1613 O O . GLN A 1 214 ? 45.215 24.185 2.904 1.00 14.46 214 GLN X O 1
ATOM 1619 N N . TYR A 1 215 ? 45.595 25.446 4.713 1.00 14.32 215 TYR X N 1
ATOM 1620 C CA . TYR A 1 215 ? 46.301 24.380 5.396 1.00 13.89 215 TYR X CA 1
ATOM 1621 C C . TYR A 1 215 ? 45.304 23.288 5.752 1.00 15.12 215 TYR X C 1
ATOM 1622 O O . TYR A 1 215 ? 44.332 23.547 6.436 1.00 17.29 215 TYR X O 1
ATOM 1631 N N . CYS A 1 216 ? 45.520 22.068 5.273 1.00 14.55 216 CYS X N 1
ATOM 1632 C CA . CYS A 1 216 ? 44.571 20.991 5.520 1.00 14.59 216 CYS X CA 1
ATOM 1633 C C . CYS A 1 216 ? 45.338 19.677 5.509 1.00 13.47 216 CYS X C 1
ATOM 1634 O O . CYS A 1 216 ? 45.947 19.296 4.487 1.00 13.79 216 CYS X O 1
ATOM 1637 N N . SER A 1 217 ? 45.265 18.945 6.616 1.00 13.49 217 SER X N 1
ATOM 1638 C CA . SER A 1 217 ? 46.013 17.687 6.748 1.00 13.34 217 SER X CA 1
ATOM 1639 C C . SER A 1 217 ? 45.642 16.624 5.741 1.00 13.05 217 SER X C 1
ATOM 1640 O O . SER A 1 217 ? 46.438 15.763 5.426 1.00 14.00 217 SER X O 1
ATOM 1643 N N . ALA A 1 218 ? 44.387 16.694 5.228 1.00 13.70 218 ALA X N 1
ATOM 1644 C CA . ALA A 1 218 ? 44.003 15.716 4.220 1.00 14.55 218 ALA X CA 1
ATOM 1645 C C . ALA A 1 218 ? 44.902 15.741 3.010 1.00 13.15 218 ALA X C 1
ATOM 1646 O O . ALA A 1 218 ? 45.108 14.710 2.368 1.00 13.51 218 ALA X O 1
ATOM 1648 N N . ASN A 1 219 ? 45.451 16.919 2.663 1.00 12.44 219 ASN X N 1
ATOM 1649 C CA . ASN A 1 219 ? 46.295 16.977 1.475 1.00 12.60 219 ASN X CA 1
ATOM 1650 C C . ASN A 1 219 ? 47.467 16.044 1.556 1.00 11.39 219 ASN X C 1
ATOM 1651 O O . ASN A 1 219 ? 47.833 15.391 0.580 1.00 11.81 219 ASN X O 1
ATOM 1656 N N . THR A 1 220 ? 48.109 15.979 2.739 1.00 11.32 220 THR X N 1
ATOM 1657 C CA . THR A 1 220 ? 49.298 15.136 2.856 1.00 11.13 220 THR X CA 1
ATOM 1658 C C . THR A 1 220 ? 48.966 13.673 2.699 1.00 10.59 220 THR X C 1
ATOM 1659 O O . THR A 1 220 ? 49.736 12.884 2.162 1.00 11.40 220 THR X O 1
ATOM 1663 N N . ASP A 1 221 ? 47.796 13.266 3.243 1.00 11.20 221 ASP X N 1
ATOM 1664 C CA . ASP A 1 221 ? 47.400 11.865 3.124 1.00 11.26 221 ASP X CA 1
ATOM 1665 C C . ASP A 1 221 ? 47.096 11.497 1.660 1.00 11.19 221 ASP X C 1
ATOM 1666 O O . ASP A 1 221 ? 47.389 10.395 1.220 1.00 12.06 221 ASP X O 1
ATOM 1671 N N . VAL A 1 222 ? 46.558 12.469 0.868 1.00 11.71 222 VAL X N 1
ATOM 1672 C CA . VAL A 1 222 ? 46.433 12.254 -0.548 1.00 11.94 222 VAL X CA 1
ATOM 1673 C C . VAL A 1 222 ? 47.804 12.039 -1.197 1.00 11.22 222 VAL X C 1
ATOM 1674 O O . VAL A 1 222 ? 47.987 11.184 -2.054 1.00 12.13 222 VAL X O 1
ATOM 1678 N N . LEU A 1 223 ? 48.807 12.879 -0.802 1.00 11.30 223 LEU X N 1
ATOM 1679 C CA . LEU A 1 223 ? 50.164 12.667 -1.335 1.00 11.85 223 LEU X CA 1
ATOM 1680 C C . LEU A 1 223 ? 50.671 11.242 -1.047 1.00 11.45 223 LEU X C 1
ATOM 1681 O O . LEU A 1 223 ? 51.251 10.594 -1.894 1.00 11.49 223 LEU X O 1
ATOM 1686 N N . ALA A 1 224 ? 50.438 10.784 0.212 1.00 11.48 224 ALA X N 1
ATOM 1687 C CA . ALA A 1 224 ? 50.920 9.432 0.560 1.00 11.36 224 ALA X CA 1
ATOM 1688 C C . ALA A 1 224 ? 50.183 8.352 -0.264 1.00 11.71 224 ALA X C 1
ATOM 1689 O O . ALA A 1 224 ? 50.789 7.350 -0.647 1.00 12.06 224 ALA X O 1
ATOM 1691 N N . TRP A 1 225 ? 48.889 8.570 -0.519 1.00 11.46 225 TRP X N 1
ATOM 1692 C CA . TRP A 1 225 ? 48.128 7.670 -1.372 1.00 12.24 225 TRP X CA 1
ATOM 1693 C C . TRP A 1 225 ? 48.729 7.626 -2.764 1.00 12.58 225 TRP X C 1
ATOM 1694 O O . TRP A 1 225 ? 48.911 6.550 -3.361 1.00 13.00 225 TRP X O 1
ATOM 1705 N N . ILE A 1 226 ? 49.052 8.792 -3.317 1.00 12.32 226 ILE X N 1
ATOM 1706 C CA . ILE A 1 226 ? 49.700 8.838 -4.626 1.00 12.65 226 ILE X CA 1
ATOM 1707 C C . ILE A 1 226 ? 51.021 8.085 -4.602 1.00 12.62 226 ILE X C 1
ATOM 1708 O O . ILE A 1 226 ? 51.344 7.304 -5.523 1.00 13.55 226 ILE X O 1
ATOM 1713 N N . VAL A 1 227 ? 51.833 8.296 -3.543 1.00 12.15 227 VAL X N 1
ATOM 1714 C CA . VAL A 1 227 ? 53.073 7.549 -3.421 1.00 12.57 227 VAL X CA 1
ATOM 1715 C C . VAL A 1 227 ? 52.854 6.050 -3.505 1.00 12.36 227 VAL X C 1
ATOM 1716 O O . VAL A 1 227 ? 53.594 5.323 -4.194 1.00 13.04 227 VAL X O 1
ATOM 1720 N N . GLU A 1 228 ? 51.825 5.550 -2.802 1.00 12.37 228 GLU X N 1
ATOM 1721 C CA . GLU A 1 228 ? 51.527 4.100 -2.827 1.00 12.71 228 GLU X CA 1
ATOM 1722 C C . GLU A 1 228 ? 51.141 3.650 -4.230 1.00 13.16 228 GLU X C 1
ATOM 1723 O O . GLU A 1 228 ? 51.522 2.583 -4.677 1.00 15.02 228 GLU X O 1
ATOM 1729 N N . ARG A 1 229 ? 50.284 4.448 -4.905 1.00 13.68 229 ARG X N 1
ATOM 1730 C CA . ARG A 1 229 ? 49.821 4.039 -6.264 1.00 15.13 229 ARG X CA 1
ATOM 1731 C C . ARG A 1 229 ? 50.998 4.002 -7.227 1.00 16.31 229 ARG X C 1
ATOM 1732 O O . ARG A 1 229 ? 51.039 3.147 -8.135 1.00 19.22 229 ARG X O 1
ATOM 1740 N N . VAL A 1 230 ? 51.944 4.945 -7.125 1.00 14.38 230 VAL X N 1
ATOM 1741 C CA A VAL A 1 230 ? 52.997 4.980 -8.092 0.40 14.53 230 VAL X CA 1
ATOM 1742 C CA B VAL A 1 230 ? 53.019 4.978 -8.093 0.60 14.82 230 VAL X CA 1
ATOM 1743 C C . VAL A 1 230 ? 54.134 3.999 -7.771 1.00 17.23 230 VAL X C 1
ATOM 1744 O O . VAL A 1 230 ? 54.826 3.524 -8.679 1.00 23.32 230 VAL X O 1
ATOM 1751 N N . THR A 1 231 ? 54.330 3.608 -6.540 1.00 14.63 231 THR X N 1
ATOM 1752 C CA . THR A 1 231 ? 55.409 2.729 -6.181 1.00 15.15 231 THR X CA 1
ATOM 1753 C C . THR A 1 231 ? 54.944 1.285 -5.908 1.00 15.29 231 THR X C 1
ATOM 1754 O O . THR A 1 231 ? 55.805 0.381 -5.986 1.00 16.86 231 THR X O 1
ATOM 1758 N N . GLY A 1 232 ? 53.686 1.078 -5.556 1.00 15.01 232 GLY X N 1
ATOM 1759 C CA . GLY A 1 232 ? 53.197 -0.225 -5.060 1.00 16.02 232 GLY X CA 1
ATOM 1760 C C . GLY A 1 232 ? 53.733 -0.531 -3.657 1.00 15.23 232 GLY X C 1
ATOM 1761 O O . GLY A 1 232 ? 53.464 -1.643 -3.178 1.00 18.19 232 GLY X O 1
ATOM 1762 N N . LEU A 1 233 ? 54.385 0.403 -2.979 1.00 14.08 233 LEU X N 1
ATOM 1763 C CA . LEU A 1 233 ? 54.848 0.170 -1.595 1.00 14.01 233 LEU X CA 1
ATOM 1764 C C . LEU A 1 233 ? 53.866 0.758 -0.624 1.00 12.56 233 LEU X C 1
ATOM 1765 O O . LEU A 1 233 ? 53.308 1.817 -0.838 1.00 13.45 233 LEU X O 1
ATOM 1770 N N . ARG A 1 234 ? 53.706 0.076 0.521 1.00 12.62 234 ARG X N 1
ATOM 1771 C CA . ARG A 1 234 ? 53.079 0.713 1.661 1.00 12.44 234 ARG X CA 1
ATOM 1772 C C . ARG A 1 234 ? 53.767 2.053 1.930 1.00 11.29 234 ARG X C 1
ATOM 1773 O O . ARG A 1 234 ? 54.982 2.124 1.876 1.00 11.87 234 ARG X O 1
ATOM 1781 N N . TYR A 1 235 ? 52.975 3.101 2.308 1.00 11.87 235 TYR X N 1
ATOM 1782 C CA . TYR A 1 235 ? 53.655 4.363 2.650 1.00 11.66 235 TYR X CA 1
ATOM 1783 C C . TYR A 1 235 ? 54.754 4.159 3.708 1.00 11.55 235 TYR X C 1
ATOM 1784 O O . TYR A 1 235 ? 55.807 4.768 3.642 1.00 12.36 235 TYR X O 1
ATOM 1793 N N . VAL A 1 236 ? 54.487 3.290 4.706 1.00 11.76 236 VAL X N 1
ATOM 1794 C CA A VAL A 1 236 ? 55.510 3.014 5.704 0.50 13.29 236 VAL X CA 1
ATOM 1795 C CA B VAL A 1 236 ? 55.519 3.070 5.692 0.50 13.44 236 VAL X CA 1
ATOM 1796 C C . VAL A 1 236 ? 56.832 2.631 5.080 1.00 12.54 236 VAL X C 1
ATOM 1797 O O . VAL A 1 236 ? 57.909 3.067 5.483 1.00 14.63 236 VAL X O 1
ATOM 1804 N N . GLU A 1 237 ? 56.761 1.715 4.094 1.00 12.23 237 GLU X N 1
ATOM 1805 C CA A GLU A 1 237 ? 57.965 1.279 3.417 0.50 12.55 237 GLU X CA 1
ATOM 1806 C CA B GLU A 1 237 ? 57.966 1.285 3.407 0.50 12.69 237 GLU X CA 1
ATOM 1807 C C . GLU A 1 237 ? 58.543 2.355 2.514 1.00 12.41 237 GLU X C 1
ATOM 1808 O O . GLU A 1 237 ? 59.731 2.490 2.440 1.00 13.61 237 GLU X O 1
ATOM 1819 N N . ALA A 1 238 ? 57.675 3.067 1.768 1.00 12.45 238 ALA X N 1
ATOM 1820 C CA . ALA A 1 238 ? 58.227 4.150 0.883 1.00 12.62 238 ALA X CA 1
ATOM 1821 C C . ALA A 1 238 ? 58.961 5.213 1.719 1.00 11.69 238 ALA X C 1
ATOM 1822 O O . ALA A 1 238 ? 59.997 5.743 1.302 1.00 12.23 238 ALA X O 1
ATOM 1824 N N . LEU A 1 239 ? 58.413 5.524 2.920 1.00 11.33 239 LEU X N 1
ATOM 1825 C CA . LEU A 1 239 ? 59.068 6.533 3.765 1.00 11.61 239 LEU X CA 1
ATOM 1826 C C . LEU A 1 239 ? 60.467 6.059 4.171 1.00 11.34 239 LEU X C 1
ATOM 1827 O O . LEU A 1 239 ? 61.403 6.856 4.265 1.00 12.69 239 LEU X O 1
ATOM 1832 N N . SER A 1 240 ? 60.629 4.745 4.409 1.00 11.75 240 SER X N 1
ATOM 1833 C CA . SER A 1 240 ? 61.935 4.198 4.702 1.00 12.55 240 SER X CA 1
ATOM 1834 C C . SER A 1 240 ? 62.831 4.192 3.435 1.00 12.93 240 SER X C 1
ATOM 1835 O O . SER A 1 240 ? 63.955 4.709 3.444 1.00 14.65 240 SER X O 1
ATOM 1838 N N . THR A 1 241 ? 62.347 3.628 2.354 1.00 13.20 241 THR X N 1
ATOM 1839 C CA . THR A 1 241 ? 63.222 3.426 1.166 1.00 15.14 241 THR X CA 1
ATOM 1840 C C . THR A 1 241 ? 63.654 4.732 0.559 1.00 13.73 241 THR X C 1
ATOM 1841 O O . THR A 1 241 ? 64.801 4.867 0.146 1.00 15.85 241 THR X O 1
ATOM 1845 N N . TYR A 1 242 ? 62.755 5.738 0.457 1.00 12.91 242 TYR X N 1
ATOM 1846 C CA . TYR A 1 242 ? 63.065 6.993 -0.233 1.00 13.47 242 TYR X CA 1
ATOM 1847 C C . TYR A 1 242 ? 63.708 7.997 0.742 1.00 13.35 242 TYR X C 1
ATOM 1848 O O . TYR A 1 242 ? 64.286 8.962 0.255 1.00 16.95 242 TYR X O 1
ATOM 1857 N N . LEU A 1 243 ? 63.590 7.837 2.029 1.00 12.41 243 LEU X N 1
ATOM 1858 C CA . LEU A 1 243 ? 64.102 8.826 2.989 1.00 12.29 243 LEU X CA 1
ATOM 1859 C C . LEU A 1 243 ? 64.831 8.204 4.127 1.00 12.15 243 LEU X C 1
ATOM 1860 O O . LEU A 1 243 ? 66.062 8.343 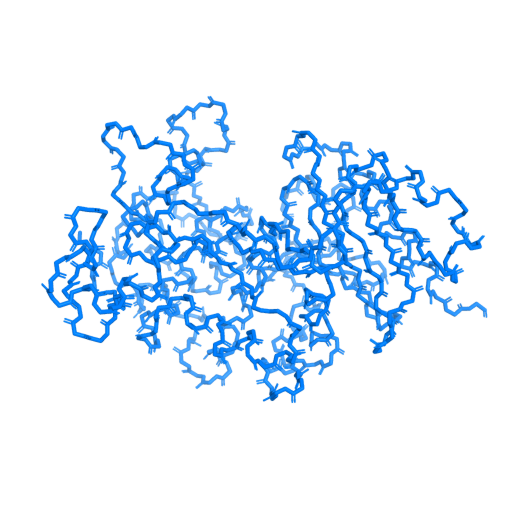4.251 1.00 12.70 243 LEU X O 1
ATOM 1865 N N . TRP A 1 244 ? 64.106 7.512 5.045 1.00 11.60 244 TRP X N 1
ATOM 1866 C CA . TRP A 1 244 ? 64.705 7.227 6.340 1.00 12.10 244 TRP X CA 1
ATOM 1867 C C . TRP A 1 244 ? 65.970 6.367 6.238 1.00 12.25 244 TRP X C 1
ATOM 1868 O O . TRP A 1 244 ? 66.934 6.597 6.949 1.00 13.30 244 TRP X O 1
ATOM 1879 N N . ALA A 1 245 ? 65.933 5.367 5.336 1.00 13.12 245 ALA X N 1
ATOM 1880 C CA . ALA A 1 245 ? 67.048 4.410 5.232 1.00 14.11 245 ALA X CA 1
ATOM 1881 C C . ALA A 1 245 ? 68.288 5.059 4.580 1.00 15.01 245 ALA X C 1
ATOM 1882 O O . ALA A 1 245 ? 69.319 4.409 4.579 1.00 17.11 245 ALA X O 1
ATOM 1884 N N . LYS A 1 246 ? 68.175 6.293 4.061 1.00 14.40 246 LYS X N 1
ATOM 1885 C CA . LYS A 1 246 ? 69.299 6.987 3.445 1.00 14.16 246 LYS X CA 1
ATOM 1886 C C . LYS A 1 246 ? 69.956 7.919 4.466 1.00 14.15 246 LYS X C 1
ATOM 1887 O O . LYS A 1 246 ? 71.017 8.503 4.126 1.00 15.66 246 LYS X O 1
ATOM 1893 N N . LEU A 1 247 ? 69.395 8.135 5.645 1.00 13.87 247 LEU X N 1
ATOM 1894 C CA . LEU A 1 247 ? 69.890 9.171 6.561 1.00 14.34 247 LEU X CA 1
ATOM 1895 C C . LEU A 1 247 ? 71.051 8.715 7.425 1.00 14.25 247 LEU X C 1
ATOM 1896 O O . LEU A 1 247 ? 71.593 9.613 8.100 1.00 16.18 247 LEU X O 1
ATOM 1901 N N . ASP A 1 248 ? 71.357 7.443 7.484 1.00 15.19 248 ASP X N 1
ATOM 1902 C CA . ASP A 1 248 ? 72.258 6.919 8.511 1.00 16.97 248 ASP X CA 1
ATOM 1903 C C . ASP A 1 248 ? 71.732 7.298 9.910 1.00 15.83 248 ASP X C 1
ATOM 1904 O O . ASP A 1 248 ? 72.451 7.816 10.776 1.00 16.97 248 ASP X O 1
ATOM 1909 N N . ALA A 1 249 ? 70.435 7.053 10.128 1.00 14.63 249 ALA X N 1
ATOM 1910 C CA . ALA A 1 249 ? 69.777 7.400 11.390 1.00 14.66 249 ALA X CA 1
ATOM 1911 C C . ALA A 1 249 ? 70.238 6.466 12.513 1.00 14.95 249 ALA X C 1
ATOM 1912 O O . ALA A 1 249 ? 70.592 5.283 12.283 1.00 16.61 249 ALA X O 1
ATOM 1914 N N . ASP A 1 250 ? 70.204 6.956 13.730 1.00 14.56 250 ASP X N 1
ATOM 1915 C CA . ASP A 1 250 ? 70.475 6.106 14.908 1.00 15.79 250 ASP X CA 1
ATOM 1916 C C . ASP A 1 250 ? 69.404 5.069 15.155 1.00 15.11 250 ASP X C 1
ATOM 1917 O O . ASP A 1 250 ? 69.717 3.951 15.562 1.00 16.82 250 ASP X O 1
ATOM 1922 N N . ARG A 1 251 ? 68.135 5.465 14.989 1.00 13.88 251 ARG X N 1
ATOM 1923 C CA . ARG A 1 251 ? 66.992 4.615 15.307 1.00 13.59 251 ARG X CA 1
ATOM 1924 C C . ARG A 1 251 ? 66.058 4.592 14.133 1.00 13.81 251 ARG X C 1
ATOM 1925 O O . ARG A 1 251 ? 65.966 5.554 13.338 1.00 13.91 251 ARG X O 1
ATOM 1933 N N . ASP A 1 252 ? 65.266 3.531 14.014 1.00 13.08 252 ASP X N 1
ATOM 1934 C CA . ASP A 1 252 ? 64.083 3.594 13.209 1.00 13.03 252 ASP X CA 1
ATOM 1935 C C . ASP A 1 252 ? 63.206 4.757 13.608 1.00 12.04 252 ASP X C 1
ATOM 1936 O O . ASP A 1 252 ? 63.202 5.159 14.787 1.00 13.98 252 ASP X O 1
ATOM 1941 N N . ALA A 1 253 ? 62.444 5.301 12.681 1.00 11.68 253 ALA X N 1
ATOM 1942 C CA . ALA A 1 253 ? 61.303 6.138 13.033 1.00 11.60 253 ALA X CA 1
ATOM 1943 C C . ALA A 1 253 ? 60.122 5.206 13.290 1.00 10.95 253 ALA X C 1
ATOM 1944 O O . ALA A 1 253 ? 60.214 3.981 12.994 1.00 12.12 253 ALA X O 1
ATOM 1946 N N . THR A 1 254 ? 59.008 5.716 13.746 1.00 11.17 254 THR X N 1
ATOM 1947 C CA . THR A 1 254 ? 57.749 4.978 13.758 1.00 10.89 254 THR X CA 1
ATOM 1948 C C . THR A 1 254 ? 56.687 5.817 13.105 1.00 10.34 254 THR X C 1
ATOM 1949 O O . THR A 1 254 ? 56.821 7.062 13.026 1.00 11.09 254 THR X O 1
ATOM 1953 N N . ILE A 1 255 ? 55.597 5.207 12.683 1.00 10.50 255 ILE X N 1
ATOM 1954 C CA . ILE A 1 255 ? 54.466 5.935 12.161 1.00 10.65 255 ILE X CA 1
ATOM 1955 C C . ILE A 1 255 ? 53.206 5.219 12.584 1.00 10.11 255 ILE X C 1
ATOM 1956 O O . ILE A 1 255 ? 53.110 3.995 12.455 1.00 11.36 255 ILE X O 1
ATOM 1961 N N . THR A 1 256 ? 52.205 5.942 13.070 1.00 10.64 256 THR X N 1
ATOM 1962 C CA . THR A 1 256 ? 50.939 5.291 13.346 1.00 10.58 256 THR X CA 1
ATOM 1963 C C . THR A 1 256 ? 50.333 4.788 12.065 1.00 10.71 256 THR X C 1
ATOM 1964 O O . THR A 1 256 ? 50.533 5.385 10.987 1.00 11.39 256 THR X O 1
ATOM 1968 N N . VAL A 1 257 ? 49.574 3.701 12.156 1.00 11.27 257 VAL X N 1
ATOM 1969 C CA . VAL A 1 257 ? 48.901 3.140 10.984 1.00 11.99 257 VAL X CA 1
ATOM 1970 C C . VAL A 1 257 ? 47.407 2.993 11.248 1.00 12.61 257 VAL X C 1
ATOM 1971 O O . VAL A 1 257 ? 47.010 2.735 12.400 1.00 14.87 257 VAL X O 1
ATOM 1975 N N . ASP A 1 258 ? 46.596 3.115 10.199 1.00 12.44 258 ASP X N 1
ATOM 1976 C CA . ASP A 1 258 ? 45.178 2.833 10.354 1.00 12.79 258 ASP X CA 1
ATOM 1977 C C . ASP A 1 258 ? 44.919 1.334 10.227 1.00 12.90 258 ASP X C 1
ATOM 1978 O O . ASP A 1 258 ? 45.852 0.535 10.158 1.00 13.48 258 ASP X O 1
ATOM 1983 N N . THR A 1 259 ? 43.624 0.959 10.206 1.00 14.02 259 THR X N 1
ATOM 1984 C CA . THR A 1 259 ? 43.317 -0.476 10.250 1.00 15.17 259 THR X CA 1
ATOM 1985 C C . THR A 1 259 ? 43.687 -1.192 8.987 1.00 15.66 259 THR X C 1
ATOM 1986 O O . THR A 1 259 ? 43.692 -2.452 9.012 1.00 20.38 259 THR X O 1
ATOM 1990 N N . THR A 1 260 ? 44.067 -0.516 7.896 1.00 14.41 260 THR X N 1
ATOM 1991 C CA . THR A 1 260 ? 44.556 -1.141 6.692 1.00 14.19 260 THR X CA 1
ATOM 1992 C C . THR A 1 260 ? 46.090 -1.192 6.657 1.00 13.03 260 THR X C 1
ATOM 1993 O O . THR A 1 260 ? 46.651 -1.711 5.694 1.00 13.51 260 THR X O 1
ATOM 1997 N N . GLY A 1 261 ? 46.731 -0.608 7.694 1.00 12.33 261 GLY X N 1
ATOM 1998 C CA . GLY A 1 261 ? 48.177 -0.527 7.634 1.00 12.57 261 GLY X CA 1
ATOM 1999 C C . GLY A 1 261 ? 48.710 0.757 6.975 1.00 11.71 261 GLY X C 1
ATOM 2000 O O . GLY A 1 261 ? 49.916 0.874 6.807 1.00 12.02 261 GLY X O 1
ATOM 2001 N N . PHE A 1 262 ? 47.801 1.657 6.619 1.00 11.92 262 PHE X N 1
ATOM 2002 C CA . PHE A 1 262 ? 48.234 2.926 5.924 1.00 12.18 262 PHE X CA 1
ATOM 2003 C C . PHE A 1 262 ? 48.808 3.892 6.963 1.00 11.67 262 PHE X C 1
ATOM 2004 O O . PHE A 1 262 ? 48.122 4.247 7.929 1.00 12.74 262 PHE X O 1
ATOM 2012 N N . GLY A 1 263 ? 50.031 4.329 6.763 1.00 11.75 263 GLY X N 1
ATOM 2013 C CA . GLY A 1 263 ? 50.649 5.266 7.691 1.00 12.23 263 GLY X CA 1
ATOM 2014 C C . GLY A 1 263 ? 49.978 6.605 7.674 1.00 11.67 263 GLY X C 1
ATOM 2015 O O . GLY A 1 263 ? 49.622 7.112 6.600 1.00 13.34 263 GLY X O 1
ATOM 2016 N N . PHE A 1 264 ? 49.872 7.225 8.844 1.00 11.56 264 PHE X N 1
ATOM 2017 C CA . PHE A 1 264 ? 49.214 8.528 8.966 1.00 11.92 264 PHE X CA 1
ATOM 2018 C C . PHE A 1 264 ? 50.217 9.583 8.549 1.00 10.94 264 PHE X C 1
ATOM 2019 O O . PHE A 1 264 ? 50.871 10.256 9.400 1.00 11.59 264 PHE X O 1
ATOM 2027 N N . ALA A 1 265 ? 50.366 9.764 7.236 1.00 11.61 265 ALA X N 1
ATOM 2028 C CA . ALA A 1 265 ? 51.475 10.554 6.706 1.00 10.83 265 ALA X CA 1
ATOM 2029 C C . ALA A 1 265 ? 51.460 11.988 7.157 1.00 11.16 265 ALA X C 1
ATOM 2030 O O . ALA A 1 265 ? 52.505 12.618 7.265 1.00 11.44 265 ALA X O 1
ATOM 2032 N N . ASN A 1 266 ? 50.247 12.543 7.375 1.00 11.39 266 ASN X N 1
ATOM 2033 C CA . ASN A 1 266 ? 50.152 13.962 7.720 1.00 11.19 266 ASN X CA 1
ATOM 2034 C C . ASN A 1 266 ? 50.671 14.289 9.099 1.00 11.29 266 ASN X C 1
ATOM 2035 O O . ASN A 1 266 ? 51.020 15.446 9.346 1.00 12.66 266 ASN X O 1
ATOM 2040 N N . GLY A 1 267 ? 50.677 13.319 10.034 1.00 10.91 267 GLY X N 1
ATOM 2041 C CA . GLY A 1 267 ? 50.879 13.669 11.423 1.00 11.15 267 GLY X CA 1
ATOM 2042 C C . GLY A 1 267 ? 51.517 12.638 12.320 1.00 10.54 267 GLY X C 1
ATOM 2043 O O . GLY A 1 267 ? 51.816 12.973 13.459 1.00 11.88 267 GLY X O 1
ATOM 2044 N N . GLY A 1 268 ? 51.688 11.369 11.885 1.00 10.73 268 GLY X N 1
ATOM 2045 C CA . GLY A 1 268 ? 51.956 10.284 12.824 1.00 11.00 268 GLY X CA 1
ATOM 2046 C C . GLY A 1 268 ? 53.325 9.779 12.949 1.00 10.23 268 GLY X C 1
ATOM 2047 O O . GLY A 1 268 ? 53.478 8.691 13.558 1.00 10.74 268 GLY X O 1
ATOM 2048 N N . VAL A 1 269 ? 54.342 10.452 12.411 1.00 10.13 269 VAL X N 1
ATOM 2049 C CA . VAL A 1 269 ? 55.712 9.971 12.556 1.00 9.98 269 VAL X CA 1
ATOM 2050 C C . VAL A 1 269 ? 56.261 10.356 13.935 1.00 9.80 269 VAL X C 1
ATOM 2051 O O . VAL A 1 269 ? 56.014 11.479 14.378 1.00 10.46 269 VAL X O 1
ATOM 2055 N N . SER A 1 270 ? 57.066 9.474 14.545 1.00 10.12 270 SER X N 1
ATOM 2056 C CA . SER A 1 270 ? 57.865 9.805 15.699 1.00 10.40 270 SER X CA 1
ATOM 2057 C C . SER A 1 270 ? 59.309 9.463 15.426 1.00 10.45 270 SER X C 1
ATOM 2058 O O . SER A 1 270 ? 59.579 8.417 14.790 1.00 11.15 270 SER X O 1
ATOM 2061 N N . CYS A 1 271 ? 60.239 10.247 15.926 1.00 10.71 271 CYS X N 1
ATOM 2062 C CA . CYS A 1 271 ? 61.649 9.922 1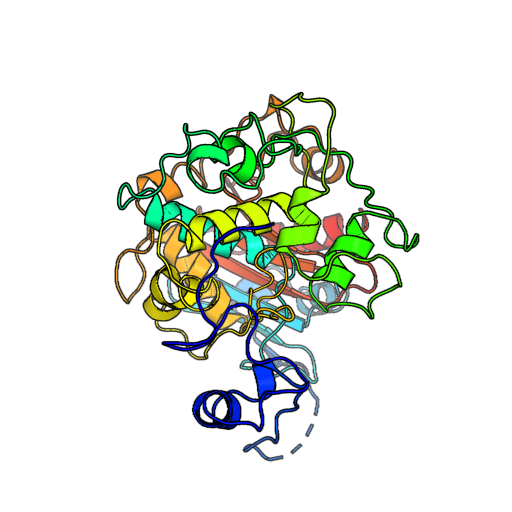5.765 1.00 11.23 271 CYS X CA 1
ATOM 2063 C C . CYS A 1 271 ? 62.446 10.669 16.839 1.00 10.95 271 CYS X C 1
ATOM 2064 O O . CYS A 1 271 ? 61.901 11.505 17.563 1.00 11.75 271 CYS X O 1
ATOM 2067 N N . THR A 1 272 ? 63.749 10.397 16.899 1.00 11.63 272 THR X N 1
ATOM 2068 C CA . THR A 1 272 ? 64.598 11.157 17.846 1.00 12.66 272 THR X CA 1
ATOM 2069 C C . THR A 1 272 ? 64.902 12.557 17.289 1.00 11.99 272 THR X C 1
ATOM 2070 O O . THR A 1 272 ? 64.830 12.815 16.069 1.00 12.12 272 THR X O 1
ATOM 2074 N N . ALA A 1 273 ? 65.249 13.470 18.173 1.00 12.79 273 ALA X N 1
ATOM 2075 C CA . ALA A 1 273 ? 65.601 14.825 17.736 1.00 13.19 273 ALA X CA 1
ATOM 2076 C C . ALA A 1 273 ? 66.823 14.813 16.849 1.00 12.47 273 ALA X C 1
ATOM 2077 O O . ALA A 1 273 ? 66.868 15.473 15.802 1.00 12.91 273 ALA X O 1
ATOM 2079 N N . ARG A 1 274 ? 67.848 14.033 17.230 1.00 13.12 274 ARG X N 1
ATOM 2080 C CA . ARG A 1 274 ? 69.059 13.962 16.437 1.00 13.72 274 ARG X CA 1
ATOM 2081 C C . ARG A 1 274 ? 68.785 13.426 15.048 1.00 12.67 274 ARG X C 1
ATOM 2082 O O . ARG A 1 274 ? 69.371 13.884 14.054 1.00 13.50 274 ARG X O 1
ATOM 2090 N N . ASP A 1 275 ? 67.921 12.392 14.942 1.00 12.36 275 ASP X N 1
ATOM 2091 C CA . ASP A 1 275 ? 67.629 11.829 13.623 1.00 12.59 275 ASP X CA 1
ATOM 2092 C C . ASP A 1 275 ? 66.812 12.797 12.764 1.00 12.10 275 ASP X C 1
ATOM 2093 O O . ASP A 1 275 ? 67.036 12.900 11.574 1.00 12.42 275 ASP X O 1
ATOM 2098 N N . LEU A 1 276 ? 65.860 13.511 13.387 1.00 12.07 276 LEU X N 1
ATOM 2099 C CA . LEU A 1 276 ? 65.127 14.510 12.623 1.00 11.93 276 LEU X CA 1
ATOM 2100 C C . LEU A 1 276 ? 66.078 15.544 12.035 1.00 11.91 276 LEU X C 1
ATOM 2101 O O . LEU A 1 276 ? 65.906 16.000 10.899 1.00 12.16 276 LEU X O 1
ATOM 2106 N N . ALA A 1 277 ? 67.128 15.895 12.784 1.00 12.48 277 ALA X N 1
ATOM 2107 C CA . ALA A 1 277 ? 68.072 16.874 12.276 1.00 13.02 277 ALA X CA 1
ATOM 2108 C C . ALA A 1 277 ? 68.759 16.408 11.027 1.00 12.86 277 ALA X C 1
ATOM 2109 O O . ALA A 1 277 ? 69.181 17.219 10.189 1.00 13.71 277 ALA X O 1
ATOM 2111 N N . ARG A 1 278 ? 68.903 15.074 10.849 1.00 12.57 278 ARG X N 1
ATOM 2112 C CA . ARG A 1 278 ? 69.514 14.526 9.620 1.00 12.93 278 ARG X CA 1
ATOM 2113 C C . ARG A 1 278 ? 68.668 14.864 8.405 1.00 12.53 278 ARG X C 1
ATOM 2114 O O . ARG A 1 278 ? 69.223 14.984 7.297 1.00 13.23 278 ARG X O 1
ATOM 2122 N N . VAL A 1 279 ? 67.359 14.995 8.563 1.00 12.37 279 VAL X N 1
ATOM 2123 C CA . VAL A 1 279 ? 66.514 15.419 7.435 1.00 12.48 279 VAL X CA 1
ATOM 2124 C C . VAL A 1 279 ? 66.863 16.836 7.050 1.00 12.48 279 VAL X C 1
ATOM 2125 O O . VAL A 1 279 ? 67.010 17.172 5.862 1.00 13.09 279 VAL X O 1
ATOM 2129 N N . GLY A 1 280 ? 67.004 17.716 8.032 1.00 12.71 280 GLY X N 1
ATOM 2130 C CA . GLY A 1 280 ? 67.403 19.101 7.753 1.00 13.06 280 GLY X CA 1
ATOM 2131 C C . GLY A 1 280 ? 68.801 19.178 7.140 1.00 13.25 280 GLY X C 1
ATOM 2132 O O . GLY A 1 280 ? 69.040 19.993 6.247 1.00 13.76 280 GLY X O 1
ATOM 2133 N N . ARG A 1 281 ? 69.722 18.336 7.619 1.00 13.55 281 ARG X N 1
ATOM 2134 C CA . ARG A 1 281 ? 71.090 18.293 7.077 1.00 14.33 281 ARG X CA 1
ATOM 2135 C C . ARG A 1 281 ? 71.019 17.947 5.582 1.00 14.21 281 ARG X C 1
ATOM 2136 O O . ARG A 1 281 ? 71.714 18.553 4.765 1.00 15.25 281 ARG X O 1
ATOM 2144 N N . MET A 1 282 ? 70.182 16.950 5.226 1.00 13.59 282 MET X N 1
ATOM 2145 C CA . MET A 1 282 ? 70.013 16.561 3.843 1.00 14.59 282 MET X CA 1
ATOM 2146 C C . MET A 1 282 ? 69.507 17.767 3.035 1.00 13.58 282 MET X C 1
ATOM 2147 O O . MET A 1 282 ? 69.989 17.994 1.905 1.00 15.08 282 MET X O 1
ATOM 2152 N N . MET A 1 283 ? 68.559 18.522 3.557 1.00 13.42 283 MET X N 1
ATOM 2153 C CA . MET A 1 283 ? 68.044 19.690 2.795 1.00 14.67 283 MET X CA 1
ATOM 2154 C C . MET A 1 283 ? 69.148 20.729 2.634 1.00 14.87 283 MET X C 1
ATOM 2155 O O . MET A 1 283 ? 69.262 21.269 1.558 1.00 21.14 283 MET X O 1
ATOM 2160 N N . LEU A 1 284 ? 69.971 20.954 3.599 1.00 14.47 284 LEU X N 1
ATOM 2161 C CA . LEU A 1 284 ? 71.043 21.957 3.500 1.00 15.82 284 LEU X CA 1
ATOM 2162 C C . LEU A 1 284 ? 72.224 21.400 2.711 1.00 16.13 284 LEU X C 1
ATOM 2163 O O . LEU A 1 284 ? 73.107 22.200 2.366 1.00 19.03 284 LEU X O 1
ATOM 2168 N N . ASP A 1 285 ? 72.271 20.125 2.395 1.00 16.03 285 ASP X N 1
ATOM 2169 C CA . ASP A 1 285 ? 73.278 19.490 1.555 1.00 16.49 285 ASP X CA 1
ATOM 2170 C C . ASP A 1 285 ? 72.717 19.322 0.139 1.00 16.63 285 ASP X C 1
ATOM 2171 O O . ASP A 1 285 ? 73.209 18.429 -0.603 1.00 20.14 285 ASP X O 1
ATOM 2176 N N . GLY A 1 286 ? 71.724 20.085 -0.296 1.00 17.03 286 GLY X N 1
ATOM 2177 C CA . GLY A 1 286 ? 71.240 20.035 -1.670 1.00 17.87 286 GLY X CA 1
ATOM 2178 C C . GLY A 1 286 ? 70.512 18.718 -1.987 1.00 16.65 286 GLY X C 1
ATOM 2179 O O . GLY A 1 286 ? 70.420 18.428 -3.198 1.00 17.86 286 GLY X O 1
ATOM 2180 N N . GLY A 1 287 ? 69.992 18.020 -1.001 1.00 15.60 287 GLY X N 1
ATOM 2181 C CA . GLY A 1 287 ? 69.229 16.828 -1.257 1.00 15.23 287 GLY X CA 1
ATOM 2182 C C . GLY A 1 287 ? 69.975 15.566 -1.098 1.00 15.36 287 GLY X C 1
ATOM 2183 O O . GLY A 1 287 ? 69.374 14.501 -1.266 1.00 16.89 287 GLY X O 1
ATOM 2184 N N . VAL A 1 288 ? 71.245 15.601 -0.728 1.00 16.30 288 VAL X N 1
ATOM 2185 C CA . VAL A 1 288 ? 72.028 14.379 -0.579 1.00 17.00 288 VAL X CA 1
ATOM 2186 C C . VAL A 1 288 ? 72.153 14.015 0.889 1.00 16.25 288 VAL X C 1
ATOM 2187 O O . VAL A 1 288 ? 72.357 14.888 1.751 1.00 17.77 288 VAL X O 1
ATOM 2191 N N . ALA A 1 289 ? 72.067 12.744 1.179 1.00 18.36 289 ALA X N 1
ATOM 2192 C CA . ALA A 1 289 ? 72.192 12.216 2.540 1.00 18.98 289 ALA X CA 1
ATOM 2193 C C . ALA A 1 289 ? 73.349 11.157 2.518 1.00 19.14 289 ALA X C 1
ATOM 2194 O O . ALA A 1 289 ? 73.803 10.745 1.418 1.00 19.43 289 ALA X O 1
ATOM 2196 N N . PRO A 1 290 ? 73.733 10.611 3.641 1.00 19.05 290 PRO X N 1
ATOM 2197 C CA . PRO A 1 290 ? 74.871 9.657 3.632 1.00 21.57 290 PRO X CA 1
ATOM 2198 C C . PRO A 1 290 ? 74.636 8.428 2.787 1.00 22.12 290 PRO X C 1
ATOM 2199 O O . PRO A 1 290 ? 75.575 7.884 2.223 1.00 25.64 290 PRO X O 1
ATOM 2203 N N . GLY A 1 291 ? 73.386 7.951 2.707 1.00 21.17 291 GLY X N 1
ATOM 2204 C CA . GLY A 1 291 ? 73.019 6.783 1.913 1.00 23.60 291 GLY X CA 1
ATOM 2205 C C . GLY A 1 291 ? 72.714 7.032 0.441 1.00 25.71 291 GLY X C 1
ATOM 2206 O O . GLY A 1 291 ? 72.404 6.074 -0.308 1.00 30.02 291 GLY X O 1
ATOM 2207 N N . GLY A 1 292 ? 72.792 8.269 -0.031 1.00 22.16 292 GLY X N 1
ATOM 2208 C CA . GLY A 1 292 ? 72.528 8.564 -1.423 1.00 24.01 292 GLY X CA 1
ATOM 2209 C C . GLY A 1 292 ? 71.725 9.808 -1.548 1.00 20.01 292 GLY X C 1
ATOM 2210 O O . GLY A 1 292 ? 71.287 10.431 -0.546 1.00 21.17 292 GLY X O 1
ATOM 2211 N N . ARG A 1 293 ? 71.487 10.240 -2.745 1.00 20.51 293 ARG X N 1
ATOM 2212 C CA . ARG A 1 293 ? 70.662 11.380 -2.986 1.00 19.40 293 ARG X CA 1
ATOM 2213 C C . ARG A 1 293 ? 69.224 11.019 -2.629 1.00 18.28 293 ARG X C 1
ATOM 2214 O O . ARG A 1 293 ? 68.708 9.967 -3.047 1.00 18.73 293 ARG X O 1
ATOM 2222 N N . VAL A 1 294 ? 68.571 11.889 -1.896 1.00 17.84 294 VAL X N 1
ATOM 2223 C CA . VAL A 1 294 ? 67.182 11.769 -1.504 1.00 16.58 294 VAL X CA 1
ATOM 2224 C C . VAL A 1 294 ? 66.325 12.490 -2.508 1.00 15.71 294 VAL X C 1
ATOM 2225 O O . VAL A 1 294 ? 65.362 11.906 -2.982 1.00 16.58 294 VAL X O 1
ATOM 2229 N N . VAL A 1 295 ? 66.583 13.783 -2.729 1.00 16.29 295 VAL X N 1
ATOM 2230 C CA . VAL A 1 295 ? 65.822 14.578 -3.686 1.00 16.84 295 VAL X CA 1
ATOM 2231 C C . VAL A 1 295 ? 66.806 15.393 -4.517 1.00 16.73 295 VAL X C 1
ATOM 2232 O O . VAL A 1 295 ? 67.967 15.528 -4.131 1.00 17.92 295 VAL X O 1
ATOM 2236 N N . SER A 1 296 ? 66.309 15.973 -5.649 1.00 17.32 296 SER X N 1
ATOM 2237 C CA . SER A 1 296 ? 67.211 16.741 -6.509 1.00 17.70 296 SER X CA 1
ATOM 2238 C C . SER A 1 296 ? 67.610 18.088 -5.859 1.00 16.59 296 SER X C 1
ATOM 2239 O O . SER A 1 296 ? 66.904 18.636 -4.999 1.00 15.37 296 SER X O 1
ATOM 2242 N N . GLU A 1 297 ? 68.693 18.665 -6.374 1.00 17.54 297 GLU X N 1
ATOM 2243 C CA . GLU A 1 297 ? 69.066 19.993 -6.005 1.00 16.04 297 GLU X CA 1
ATOM 2244 C C . GLU A 1 297 ? 67.960 20.966 -6.350 1.00 15.70 297 GLU X C 1
ATOM 2245 O O . GLU A 1 297 ? 67.720 21.919 -5.620 1.00 16.04 297 GLU X O 1
ATOM 2251 N N . ASP A 1 298 ? 67.304 20.771 -7.520 1.00 16.52 298 ASP X N 1
ATOM 2252 C CA . ASP A 1 298 ? 66.231 21.675 -7.907 1.00 17.45 298 ASP X CA 1
ATOM 2253 C C . ASP A 1 298 ? 65.068 21.658 -6.895 1.00 14.80 298 ASP X C 1
ATOM 2254 O O . ASP A 1 298 ? 64.521 22.685 -6.598 1.00 15.14 298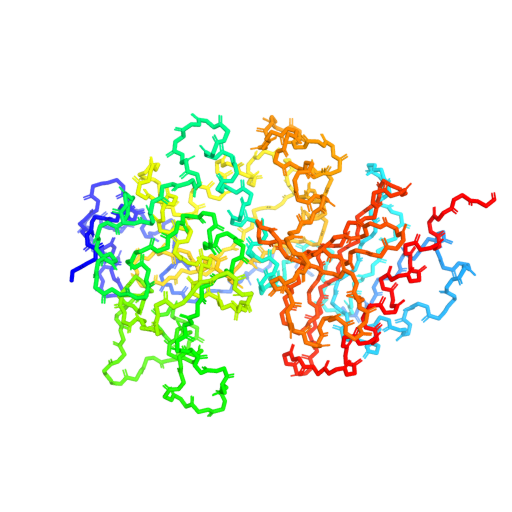 ASP X O 1
ATOM 2259 N N . TRP A 1 299 ? 64.693 20.455 -6.429 1.00 15.46 299 TRP X N 1
ATOM 2260 C CA . TRP A 1 299 ? 63.598 20.367 -5.479 1.00 15.13 299 TRP X CA 1
ATOM 2261 C C . TRP A 1 299 ? 63.939 21.159 -4.205 1.00 13.83 299 TRP X C 1
ATOM 2262 O O . TRP A 1 299 ? 63.122 21.947 -3.701 1.00 13.77 299 TRP X O 1
ATOM 2273 N N . VAL A 1 300 ? 65.166 20.955 -3.700 1.00 13.86 300 VAL X N 1
ATOM 2274 C CA . VAL A 1 300 ? 65.575 21.736 -2.499 1.00 14.45 300 VAL X CA 1
ATOM 2275 C C . VAL A 1 300 ? 65.554 23.218 -2.764 1.00 13.74 300 VAL X C 1
ATOM 2276 O O . VAL A 1 300 ? 65.092 24.007 -1.936 1.00 13.82 300 VAL X O 1
ATOM 2280 N N . ARG A 1 301 ? 66.057 23.616 -3.940 1.00 14.36 301 ARG X N 1
ATOM 2281 C CA . ARG A 1 301 ? 66.078 25.052 -4.256 1.00 14.58 301 ARG X CA 1
ATOM 2282 C C . ARG A 1 301 ? 64.682 25.600 -4.293 1.00 14.69 301 ARG X C 1
ATOM 2283 O O . ARG A 1 301 ? 64.444 26.708 -3.833 1.00 14.81 301 ARG X O 1
ATOM 2291 N N . ARG A 1 302 ? 63.706 24.826 -4.845 1.00 14.64 302 ARG X N 1
ATOM 2292 C CA A ARG A 1 302 ? 62.323 25.332 -4.851 0.50 14.20 302 ARG X CA 1
ATOM 2293 C CA B ARG A 1 302 ? 62.320 25.317 -4.865 0.50 14.34 302 ARG X CA 1
ATOM 2294 C C . ARG A 1 302 ? 61.747 25.430 -3.476 1.00 14.35 302 ARG X C 1
ATOM 2295 O O . ARG A 1 302 ? 61.0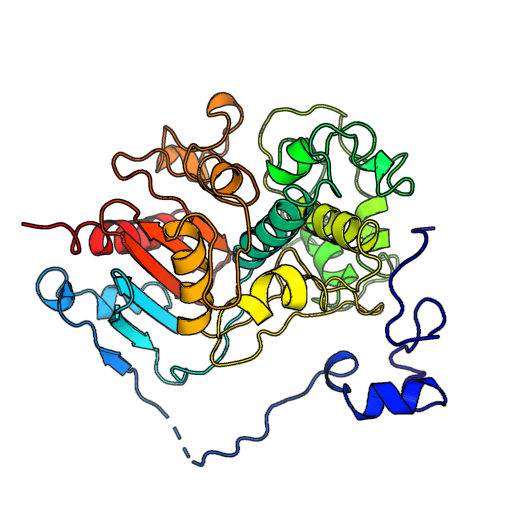26 26.363 -3.177 1.00 15.81 302 ARG X O 1
ATOM 2310 N N . VAL A 1 303 ? 62.063 24.488 -2.577 1.00 13.83 303 VAL X N 1
ATOM 2311 C CA . VAL A 1 303 ? 61.596 24.625 -1.203 1.00 13.73 303 VAL X CA 1
ATOM 2312 C C . VAL A 1 303 ? 62.146 25.893 -0.590 1.00 13.31 303 VAL X C 1
ATOM 2313 O O . VAL A 1 303 ? 61.431 26.667 0.037 1.00 14.72 303 VAL X O 1
ATOM 2317 N N . LEU A 1 304 ? 63.461 26.126 -0.742 1.00 12.35 304 LEU X N 1
ATOM 2318 C CA . LEU A 1 304 ? 64.070 27.307 -0.116 1.00 13.29 304 LEU X CA 1
ATOM 2319 C C . LEU A 1 304 ? 63.536 28.583 -0.731 1.00 12.67 304 LEU X C 1
ATOM 2320 O O . LEU A 1 304 ? 63.525 29.628 -0.068 1.00 13.58 304 LEU X O 1
ATOM 2325 N N . ALA A 1 305 ? 63.134 28.552 -2.011 1.00 12.98 305 ALA X N 1
ATOM 2326 C CA . ALA A 1 305 ? 62.676 29.737 -2.710 1.00 12.99 305 ALA X CA 1
ATOM 2327 C C . ALA A 1 305 ? 61.302 30.161 -2.229 1.00 13.19 305 ALA X C 1
ATOM 2328 O O . ALA A 1 305 ? 60.957 31.363 -2.364 1.00 14.39 305 ALA X O 1
ATOM 2330 N N . GLY A 1 306 ? 60.467 29.247 -1.732 1.00 12.95 306 GLY X N 1
ATOM 2331 C CA . GLY A 1 306 ? 59.139 29.575 -1.314 1.00 13.19 306 GLY X CA 1
ATOM 2332 C C . GLY A 1 306 ? 58.054 29.360 -2.346 1.00 11.80 306 GLY X C 1
ATOM 2333 O O . GLY A 1 306 ? 58.307 29.061 -3.499 1.00 13.34 306 GLY X O 1
ATOM 2334 N N . GLY A 1 307 ? 56.825 29.471 -1.871 1.00 12.42 307 GLY X N 1
ATOM 2335 C CA . GLY A 1 307 ? 55.674 29.406 -2.749 1.00 13.12 307 GLY X CA 1
ATOM 2336 C C . GLY A 1 307 ? 55.214 30.783 -3.164 1.00 12.14 307 GLY X C 1
ATOM 2337 O O . GLY A 1 307 ? 55.818 31.805 -2.866 1.00 12.92 307 GLY X O 1
ATOM 2338 N N . SER A 1 308 ? 54.098 30.846 -3.847 1.00 13.03 308 SER X N 1
ATOM 2339 C CA A SER A 1 308 ? 53.532 32.116 -4.256 0.50 13.29 308 SER X CA 1
ATOM 2340 C CA B SER A 1 308 ? 53.511 32.124 -4.233 0.50 13.27 308 SER X CA 1
ATOM 2341 C C . SER A 1 308 ? 53.077 32.901 -3.018 1.00 12.70 308 SER X C 1
ATOM 2342 O O . SER A 1 308 ? 52.314 32.415 -2.178 1.00 13.61 308 SER X O 1
ATOM 2347 N N . HIS A 1 309 ? 53.530 34.151 -2.866 1.00 12.96 309 HIS X N 1
ATOM 2348 C CA . HIS A 1 309 ? 53.234 34.921 -1.666 1.00 13.59 309 HIS X CA 1
ATOM 2349 C C . HIS A 1 309 ? 51.777 35.240 -1.637 1.00 15.15 309 HIS X C 1
ATOM 2350 O O . HIS A 1 309 ? 51.120 35.245 -0.551 1.00 16.78 309 HIS X O 1
ATOM 2357 N N . GLU A 1 310 ? 51.142 35.527 -2.789 1.00 14.93 310 GLU X N 1
ATOM 2358 C CA . GLU A 1 310 ? 49.756 35.943 -2.826 1.00 16.45 310 GLU X CA 1
ATOM 2359 C C . GLU A 1 310 ? 48.830 34.802 -2.433 1.00 15.42 310 GLU X C 1
ATOM 2360 O O . GLU A 1 310 ? 47.698 35.077 -1.992 1.00 16.97 310 GLU X O 1
ATOM 2366 N N . ALA A 1 311 ? 49.217 33.547 -2.603 1.00 14.74 311 ALA X N 1
ATOM 2367 C CA . ALA A 1 311 ? 48.394 32.433 -2.153 1.00 14.63 311 ALA X CA 1
ATOM 2368 C C . ALA A 1 311 ? 48.327 32.415 -0.601 1.00 14.08 311 ALA X C 1
ATOM 2369 O O . ALA A 1 311 ? 47.349 31.865 -0.065 1.00 15.03 311 ALA X O 1
ATOM 2371 N N . MET A 1 312 ? 49.338 32.940 0.052 1.00 13.89 312 MET X N 1
ATOM 2372 C CA . MET A 1 312 ? 49.459 32.843 1.521 1.00 13.89 312 MET X CA 1
ATOM 2373 C C . MET A 1 312 ? 48.625 33.916 2.167 1.00 15.53 312 MET X C 1
ATOM 2374 O O . MET A 1 312 ? 49.047 35.071 2.249 1.00 17.80 312 MET X O 1
ATOM 2379 N N . THR A 1 313 ? 47.468 33.536 2.701 1.00 16.79 313 THR X N 1
ATOM 2380 C CA . THR A 1 313 ? 46.601 34.536 3.335 1.00 18.61 313 THR X CA 1
ATOM 2381 C C . THR A 1 313 ? 46.315 34.163 4.806 1.00 19.54 313 THR X C 1
ATOM 2382 O O . THR A 1 313 ? 45.383 34.729 5.398 1.00 24.48 313 THR X O 1
ATOM 2386 N N . ASP A 1 314 ? 47.106 33.243 5.357 1.00 18.10 314 ASP X N 1
ATOM 2387 C CA . ASP A 1 314 ? 46.942 32.836 6.760 1.00 20.62 314 ASP X CA 1
ATOM 2388 C C . ASP A 1 314 ? 47.651 33.868 7.651 1.00 21.00 314 ASP X C 1
ATOM 2389 O O . ASP A 1 314 ? 48.861 33.874 7.735 1.00 20.57 314 ASP X O 1
ATOM 2394 N N . LYS A 1 315 ? 46.840 34.767 8.243 1.00 24.18 315 LYS X N 1
ATOM 2395 C CA . LYS A 1 315 ? 47.448 35.796 9.098 1.00 24.18 315 LYS X CA 1
ATOM 2396 C C . LYS A 1 315 ? 48.142 35.258 10.344 1.00 23.81 315 LYS X C 1
ATOM 2397 O O . LYS A 1 315 ? 49.048 35.944 10.894 1.00 24.48 315 LYS X O 1
ATOM 2403 N N . GLY A 1 316 ? 47.825 34.027 10.744 1.00 23.16 316 GLY X N 1
ATOM 2404 C CA . GLY A 1 316 ? 48.585 33.397 11.833 1.00 24.13 316 GLY X CA 1
ATOM 2405 C C . GLY A 1 316 ? 50.047 33.257 11.450 1.00 21.58 316 GLY X C 1
ATOM 2406 O O . GLY A 1 316 ? 50.925 33.083 12.305 1.00 22.28 316 GLY X O 1
ATOM 2407 N N . PHE A 1 317 ? 50.338 33.146 10.148 1.00 19.25 317 PHE X N 1
ATOM 2408 C CA . PHE A 1 317 ? 51.713 33.081 9.673 1.00 16.94 317 PHE X CA 1
ATOM 2409 C C . PHE A 1 317 ? 52.231 34.491 9.270 1.00 16.40 317 PHE X C 1
ATOM 2410 O O . PHE A 1 317 ? 53.309 34.862 9.630 1.00 16.89 317 PHE X O 1
ATOM 2418 N N . THR A 1 318 ? 51.404 35.218 8.442 1.00 17.58 318 THR X N 1
ATOM 2419 C CA . THR A 1 318 ? 51.946 36.462 7.820 1.00 18.70 318 THR X CA 1
ATOM 2420 C C . THR A 1 318 ? 52.017 37.638 8.809 1.00 18.08 318 THR X C 1
ATOM 2421 O O . THR A 1 318 ? 52.769 38.555 8.533 1.00 20.31 318 THR X O 1
ATOM 2425 N N . ASN A 1 319 ? 51.345 37.586 9.934 1.00 19.62 319 ASN X N 1
ATOM 2426 C CA . ASN A 1 319 ? 51.539 38.659 10.933 1.00 22.19 319 ASN X CA 1
ATOM 2427 C C . ASN A 1 319 ? 52.968 38.620 11.433 1.00 21.68 319 ASN X C 1
ATOM 2428 O O . ASN A 1 319 ? 53.580 39.700 11.692 1.00 26.33 319 ASN X O 1
ATOM 2433 N N . THR A 1 320 ? 53.588 37.444 11.550 1.00 18.56 320 THR X N 1
ATOM 2434 C CA . THR A 1 320 ? 54.962 37.339 11.929 1.00 19.22 320 THR X CA 1
ATOM 2435 C C . THR A 1 320 ? 55.920 37.424 10.736 1.00 17.61 320 THR X C 1
ATOM 2436 O O . THR A 1 320 ? 56.997 37.991 10.827 1.00 19.79 320 THR X O 1
ATOM 2440 N N . PHE A 1 321 ? 55.505 36.778 9.615 1.00 17.45 321 PHE X N 1
ATOM 2441 C CA . PHE A 1 321 ? 56.344 36.616 8.429 1.00 16.34 321 PHE X CA 1
ATOM 2442 C C . PHE A 1 321 ? 55.586 37.192 7.240 1.00 17.71 321 PHE X C 1
ATOM 2443 O O . PHE A 1 321 ? 54.947 36.486 6.481 1.00 16.28 321 PHE X O 1
ATOM 2451 N N . PRO A 1 322 ? 55.676 38.534 7.063 1.00 17.84 322 PRO X N 1
ATOM 2452 C CA . PRO A 1 322 ? 54.766 39.156 6.035 1.00 18.70 322 PRO X CA 1
ATOM 2453 C C . PRO A 1 322 ? 55.040 38.680 4.597 1.00 16.03 322 PRO X C 1
ATOM 2454 O O . PRO A 1 322 ? 54.113 38.711 3.791 1.00 17.11 322 PRO X O 1
ATOM 2458 N N . ASP A 1 323 ? 56.263 38.278 4.316 1.00 15.29 323 ASP X N 1
ATOM 2459 C CA . ASP A 1 323 ? 56.630 37.795 2.971 1.00 15.21 323 ASP X CA 1
ATOM 2460 C C . ASP A 1 323 ? 56.658 36.257 2.920 1.00 14.65 323 ASP X C 1
ATOM 2461 O O . ASP A 1 323 ? 57.267 35.702 2.037 1.00 14.49 323 ASP X O 1
ATOM 2466 N N . GLY A 1 324 ? 55.939 35.613 3.872 1.00 13.80 324 GLY X N 1
ATOM 2467 C CA . GLY A 1 324 ? 55.935 34.168 3.949 1.00 14.49 324 GLY X CA 1
ATOM 2468 C C . GLY A 1 324 ? 55.060 33.494 2.921 1.00 12.41 324 GLY X C 1
ATOM 2469 O O . GLY A 1 324 ? 54.217 34.110 2.240 1.00 13.56 324 GLY X O 1
ATOM 2470 N N . SER A 1 325 ? 55.248 32.202 2.811 1.00 12.05 325 SER X N 1
ATOM 2471 C CA . SER A 1 325 ? 54.574 31.398 1.795 1.00 11.56 325 SER X CA 1
ATOM 2472 C C . SER A 1 325 ? 54.706 29.940 2.208 1.00 11.07 325 SER X C 1
ATOM 2473 O O . SER A 1 325 ? 55.258 29.602 3.247 1.00 11.58 325 SER X O 1
ATOM 2476 N N . TYR A 1 326 ? 54.188 29.048 1.352 1.00 11.63 326 TYR X N 1
ATOM 2477 C CA . TYR A 1 326 ? 54.228 27.612 1.652 1.00 11.57 326 TYR X CA 1
ATOM 2478 C C . TYR A 1 326 ? 54.447 26.873 0.344 1.00 10.74 326 TYR X C 1
ATOM 2479 O O . TYR A 1 326 ? 53.786 27.167 -0.665 1.00 11.62 326 TYR X O 1
ATOM 2488 N N . THR A 1 327 ? 55.353 25.899 0.320 1.00 11.01 327 THR X N 1
ATOM 2489 C CA . THR A 1 327 ? 55.471 25.065 -0.873 1.00 10.89 327 THR X CA 1
ATOM 2490 C C . THR A 1 327 ? 55.963 23.705 -0.498 1.00 10.55 327 THR X C 1
ATOM 2491 O O . THR A 1 327 ? 56.833 23.532 0.388 1.00 10.80 327 THR X O 1
ATOM 2495 N N . ARG A 1 328 ? 55.420 22.6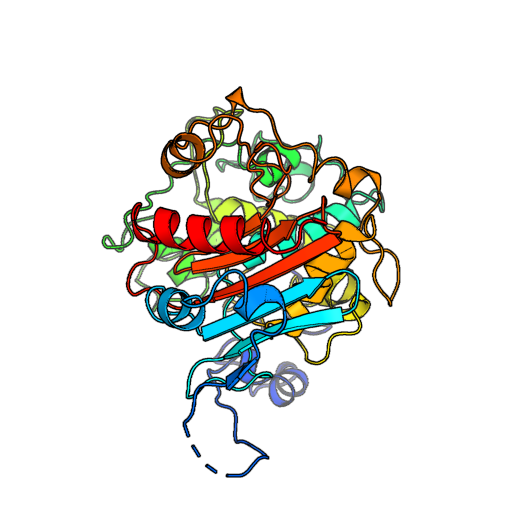71 -1.187 1.00 10.83 328 ARG X N 1
ATOM 2496 C CA . ARG A 1 328 ? 56.025 21.332 -1.121 1.00 11.03 328 ARG X CA 1
ATOM 2497 C C . ARG A 1 328 ? 56.108 20.842 0.322 1.00 10.65 328 ARG X C 1
ATOM 2498 O O . ARG A 1 328 ? 57.061 20.144 0.695 1.00 11.59 328 ARG X O 1
ATOM 2506 N N . GLN A 1 329 ? 55.076 21.168 1.123 1.00 10.66 329 GLN X N 1
ATOM 2507 C CA . GLN A 1 329 ? 54.934 20.686 2.500 1.00 10.31 329 GLN X CA 1
ATOM 2508 C C . GLN A 1 329 ? 55.895 21.365 3.475 1.00 10.39 329 GLN X C 1
ATOM 2509 O O . GLN A 1 329 ? 56.071 20.861 4.597 1.00 11.11 329 GLN X O 1
ATOM 2515 N N . TRP A 1 330 ? 56.470 22.527 3.124 1.00 10.34 330 TRP X N 1
ATOM 2516 C CA . TRP A 1 330 ? 57.293 23.328 4.002 1.00 10.69 330 TRP X CA 1
ATOM 2517 C C . TRP A 1 330 ? 56.744 24.732 4.107 1.00 10.34 330 TRP X C 1
ATOM 2518 O O . TRP A 1 330 ? 56.255 25.305 3.127 1.00 11.50 330 TRP X O 1
ATOM 2529 N N . TRP A 1 331 ? 56.866 25.325 5.303 1.00 10.88 331 TRP X N 1
ATOM 2530 C CA . TRP A 1 331 ? 56.558 26.751 5.513 1.00 11.34 331 TRP X CA 1
ATOM 2531 C C . TRP A 1 331 ? 57.798 27.564 5.243 1.00 11.48 331 TRP X C 1
ATOM 2532 O O . TRP A 1 331 ? 58.886 27.271 5.737 1.00 12.56 331 TRP X O 1
ATOM 2543 N N . CYS A 1 332 ? 57.634 28.643 4.461 1.00 12.17 332 CYS X N 1
ATOM 2544 C CA A CYS A 1 332 ? 58.733 29.476 4.051 0.70 12.05 332 CYS X CA 1
ATOM 2545 C CA B CYS A 1 332 ? 58.750 29.492 4.031 0.30 12.21 332 CYS X CA 1
ATOM 2546 C C . CYS A 1 332 ? 58.524 30.851 4.677 1.00 11.71 332 CYS X C 1
ATOM 2547 O O . CYS A 1 332 ? 57.542 31.533 4.375 1.00 13.00 332 CYS X O 1
ATOM 2552 N N . THR A 1 333 ? 59.405 31.243 5.603 1.00 12.24 333 THR X N 1
ATOM 2553 C CA . THR A 1 333 ? 59.153 32.516 6.301 1.00 13.02 333 THR X CA 1
ATOM 2554 C C . THR A 1 333 ? 59.280 33.750 5.378 1.00 12.83 333 THR X C 1
ATOM 2555 O O . THR A 1 333 ? 58.675 34.762 5.687 1.00 14.06 333 THR X O 1
ATOM 2559 N N . GLY A 1 334 ? 60.101 33.641 4.339 1.00 13.26 334 GLY X N 1
ATOM 2560 C CA . GLY A 1 334 ? 60.393 34.876 3.567 1.00 14.64 334 GLY X CA 1
ATOM 2561 C C . GLY A 1 334 ? 61.123 35.893 4.368 1.00 14.05 334 GLY X C 1
ATOM 2562 O O . GLY A 1 334 ? 61.149 37.056 3.932 1.00 15.44 334 GLY X O 1
ATOM 2563 N N . ASN A 1 335 ? 61.690 35.562 5.528 1.00 14.11 335 ASN X N 1
ATOM 2564 C CA . ASN A 1 335 ? 62.398 36.544 6.303 1.00 14.55 335 ASN X CA 1
ATOM 2565 C C . ASN A 1 335 ? 63.750 36.826 5.698 1.00 14.45 335 ASN X C 1
ATOM 2566 O O . ASN A 1 335 ? 64.210 36.245 4.710 1.00 15.09 335 ASN X O 1
ATOM 2571 N N . GLU A 1 336 ? 64.445 37.798 6.332 1.00 16.27 336 GLU X N 1
ATOM 2572 C CA A GLU A 1 336 ? 65.792 38.198 5.811 0.50 17.29 336 GLU X CA 1
ATOM 2573 C CA B GLU A 1 336 ? 65.765 38.187 5.787 0.50 17.23 336 GLU X CA 1
ATOM 2574 C C . GLU A 1 336 ? 66.852 37.116 5.882 1.00 17.83 336 GLU X C 1
ATOM 2575 O O . GLU A 1 336 ? 67.873 37.144 5.241 1.00 22.46 336 GLU X O 1
ATOM 2586 N N . ARG A 1 337 ? 66.590 36.046 6.658 1.00 15.26 337 ARG X N 1
ATOM 2587 C CA . ARG A 1 337 ? 67.504 34.911 6.749 1.00 15.66 337 ARG X CA 1
ATOM 2588 C C . ARG A 1 337 ? 67.093 33.781 5.791 1.00 14.81 337 ARG X C 1
ATOM 2589 O O . ARG A 1 337 ? 67.807 32.799 5.687 1.00 15.95 337 ARG X O 1
ATOM 2597 N N . GLY A 1 338 ? 65.921 33.931 5.132 1.00 14.32 338 GLY X N 1
ATOM 2598 C CA . GLY A 1 338 ? 65.429 32.806 4.316 1.00 14.98 338 GLY X CA 1
ATOM 2599 C C . GLY A 1 338 ? 65.048 31.569 5.139 1.00 13.65 338 GLY X C 1
ATOM 2600 O O . GLY A 1 338 ? 65.086 30.447 4.611 1.00 14.02 338 GLY X O 1
ATOM 2601 N N . ASN A 1 339 ? 64.662 31.741 6.396 1.00 12.92 339 ASN X N 1
ATOM 2602 C CA . ASN A 1 339 ? 64.335 30.512 7.168 1.00 12.73 339 ASN X CA 1
ATOM 2603 C C . ASN A 1 339 ? 63.143 29.796 6.559 1.00 11.96 339 ASN X C 1
ATOM 2604 O O . ASN A 1 339 ? 62.164 30.413 6.043 1.00 12.10 339 ASN X O 1
ATOM 2609 N N . VAL A 1 340 ? 63.194 28.475 6.625 1.00 11.69 340 VAL X N 1
ATOM 2610 C CA A VAL A 1 340 ? 62.148 27.567 6.198 0.50 12.16 340 VAL X CA 1
ATOM 2611 C CA B VAL A 1 340 ? 62.096 27.609 6.235 0.50 12.30 340 VAL X CA 1
ATOM 2612 C C . VAL A 1 340 ? 61.933 26.565 7.332 1.00 11.17 340 VAL X C 1
ATOM 2613 O O . VAL A 1 340 ? 62.906 26.222 7.986 1.00 12.88 340 VAL X O 1
ATOM 2620 N N . SER A 1 341 ? 60.714 26.081 7.506 1.00 11.19 341 SER X N 1
ATOM 2621 C CA . SER A 1 341 ? 60.513 25.131 8.630 1.00 11.19 341 SER X CA 1
ATOM 2622 C C . SER A 1 341 ? 59.427 24.131 8.323 1.00 10.90 341 SER X C 1
ATOM 2623 O O . SER A 1 341 ? 58.382 24.494 7.732 1.00 11.41 341 SER X O 1
ATOM 2626 N N . GLY A 1 342 ? 59.620 22.915 8.837 1.00 10.79 342 GLY X N 1
ATOM 2627 C CA . GLY A 1 342 ? 58.462 22.054 9.083 1.00 10.84 342 GLY X CA 1
ATOM 2628 C C . GLY A 1 342 ? 57.854 22.474 10.408 1.00 10.29 342 GLY X C 1
ATOM 2629 O O . GLY A 1 342 ? 58.616 22.884 11.332 1.00 11.10 342 GLY X O 1
ATOM 2630 N N . ILE A 1 343 ? 56.559 22.385 10.549 1.00 10.80 343 ILE X N 1
ATOM 2631 C CA . ILE A 1 343 ? 55.872 22.845 11.782 1.00 11.48 343 ILE X CA 1
ATOM 2632 C C . ILE A 1 343 ? 54.807 21.831 12.111 1.00 11.16 343 ILE X C 1
ATOM 2633 O O . ILE A 1 343 ? 54.127 21.330 11.200 1.00 11.78 343 ILE X O 1
ATOM 2638 N N . GLY A 1 344 ? 54.609 21.555 13.382 1.00 11.29 344 GLY X N 1
ATOM 2639 C CA . GLY A 1 344 ? 53.489 20.728 13.817 1.00 12.19 344 GLY X CA 1
ATOM 2640 C C . GLY A 1 344 ? 52.913 21.276 15.104 1.00 12.05 344 GLY X C 1
ATOM 2641 O O . GLY A 1 344 ? 53.603 21.941 15.902 1.00 12.37 344 GLY X O 1
ATOM 2642 N N . ILE A 1 345 ? 51.657 20.915 15.356 1.00 12.38 345 ILE X N 1
ATOM 2643 C CA . ILE A 1 345 ? 50.936 21.417 16.525 1.00 12.71 345 ILE X CA 1
ATOM 2644 C C . ILE A 1 345 ? 51.617 21.038 17.825 1.00 12.12 345 ILE X C 1
ATOM 2645 O O . ILE A 1 345 ? 52.363 20.005 17.916 1.00 12.33 345 ILE X O 1
ATOM 2650 N N . HIS A 1 346 ? 51.390 21.852 18.847 1.00 12.61 346 HIS X N 1
ATOM 2651 C CA . HIS A 1 346 ? 51.975 21.692 20.166 1.00 12.49 346 HIS X CA 1
ATOM 2652 C C . HIS A 1 346 ? 53.462 21.962 20.218 1.00 12.81 346 HIS X C 1
ATOM 2653 O O . HIS A 1 346 ? 54.110 21.580 21.195 1.00 13.23 346 HIS X O 1
ATOM 2660 N N . GLY A 1 347 ? 54.003 22.642 19.180 1.00 12.47 347 GLY X N 1
ATOM 2661 C CA . GLY A 1 347 ? 55.353 23.108 19.272 1.00 13.15 347 GLY X CA 1
ATOM 2662 C C . GLY A 1 347 ? 56.431 22.241 18.634 1.00 11.83 347 GLY X C 1
ATOM 2663 O O . GLY A 1 347 ? 57.537 22.198 19.141 1.00 12.55 347 GLY X O 1
ATOM 2664 N N . GLN A 1 348 ? 56.133 21.645 17.453 1.00 11.73 348 GLN X N 1
ATOM 2665 C CA . GLN A 1 348 ? 57.181 20.892 16.756 1.00 11.60 348 GLN X CA 1
ATOM 2666 C C . GLN A 1 348 ? 57.738 21.765 15.609 1.00 10.73 348 GLN X C 1
ATOM 2667 O O . GLN A 1 348 ? 56.958 22.323 14.834 1.00 11.79 348 GLN X O 1
ATOM 2673 N N . ASN A 1 349 ? 59.050 21.809 15.504 1.00 11.49 349 ASN X N 1
ATOM 2674 C CA . ASN A 1 349 ? 59.679 22.469 14.376 1.00 11.62 349 ASN X CA 1
ATOM 2675 C C . ASN A 1 349 ? 60.913 21.675 13.915 1.00 11.25 349 ASN X C 1
ATOM 2676 O O . ASN A 1 349 ? 61.739 21.237 14.717 1.00 12.19 349 ASN X O 1
ATOM 2681 N N . LEU A 1 350 ? 61.039 21.614 12.586 1.00 11.37 350 LEU X N 1
ATOM 2682 C CA . LEU A 1 350 ? 62.310 21.269 11.895 1.00 11.32 350 LEU X CA 1
ATOM 2683 C C . LEU A 1 350 ? 62.707 22.531 11.149 1.00 11.02 350 LEU X C 1
ATOM 2684 O O . LEU A 1 350 ? 62.168 22.787 10.045 1.00 11.28 350 LEU X O 1
ATOM 2689 N N . TRP A 1 351 ? 63.546 23.343 11.737 1.00 11.58 351 TRP X N 1
ATOM 2690 C CA . TRP A 1 351 ? 63.814 24.717 11.266 1.00 11.97 351 TRP X CA 1
ATOM 2691 C C . TRP A 1 351 ? 65.177 24.767 10.615 1.00 11.38 351 TRP X C 1
ATOM 2692 O O . TRP A 1 351 ? 66.185 24.338 11.157 1.00 13.23 351 TRP X O 1
ATOM 2703 N N . LEU A 1 352 ? 65.175 25.313 9.371 1.00 12.12 352 LEU X N 1
ATOM 2704 C CA . LEU A 1 352 ? 66.412 25.425 8.596 1.00 12.36 352 LEU X CA 1
ATOM 2705 C C . LEU A 1 352 ? 66.925 26.851 8.629 1.00 13.01 352 LEU X C 1
ATOM 2706 O O . LEU A 1 352 ? 66.141 27.798 8.366 1.00 12.97 352 LEU X O 1
ATOM 2711 N N . ASP A 1 353 ? 68.229 27.010 8.893 1.00 13.61 353 ASP X N 1
ATOM 2712 C CA . ASP A 1 353 ? 68.902 28.304 8.878 1.00 13.84 353 ASP X CA 1
ATOM 2713 C C . ASP A 1 353 ? 70.050 28.231 7.900 1.00 14.97 353 ASP X C 1
ATOM 2714 O O . ASP A 1 353 ? 71.208 28.064 8.275 1.00 15.76 353 ASP X O 1
ATOM 2719 N N . PRO A 1 354 ? 69.746 28.344 6.607 1.00 15.44 354 PRO X N 1
ATOM 2720 C CA . PRO A 1 354 ? 70.812 28.203 5.569 1.00 16.63 354 PRO X CA 1
ATOM 2721 C C . PRO A 1 354 ? 71.977 29.176 5.755 1.00 17.06 354 PRO X C 1
ATOM 2722 O O . PRO A 1 354 ? 73.118 28.782 5.465 1.00 18.38 354 PRO X O 1
ATOM 2726 N N . LEU A 1 355 ? 71.762 30.389 6.305 1.00 17.00 355 LEU X N 1
ATOM 2727 C CA . LEU A 1 355 ? 72.911 31.333 6.444 1.00 17.88 355 LEU X CA 1
ATOM 2728 C C . LEU A 1 355 ? 74.022 30.764 7.246 1.00 18.95 355 LEU X C 1
ATOM 2729 O O . LEU A 1 355 ? 75.202 31.075 7.008 1.00 21.66 355 LEU X O 1
ATOM 2734 N N . THR A 1 356 ? 73.711 29.981 8.300 1.00 17.73 356 THR X N 1
ATOM 2735 C CA . THR A 1 356 ? 74.680 29.456 9.229 1.00 18.33 356 THR X CA 1
ATOM 2736 C C . THR A 1 356 ? 74.877 27.971 9.011 1.00 18.38 356 THR X C 1
ATOM 2737 O O . THR A 1 356 ? 75.538 27.323 9.769 1.00 19.26 356 THR X O 1
ATOM 2741 N N . ASP A 1 357 ? 74.294 27.449 7.929 1.00 17.75 357 ASP X N 1
ATOM 2742 C CA . ASP A 1 357 ? 74.376 26.018 7.625 1.00 17.74 357 ASP X CA 1
ATOM 2743 C C . ASP A 1 357 ? 73.845 25.172 8.807 1.00 16.65 357 ASP X C 1
ATOM 2744 O O . ASP A 1 357 ? 74.372 24.074 9.037 1.00 16.86 357 ASP X O 1
ATOM 2749 N N . SER A 1 358 ? 72.810 25.645 9.469 1.00 16.08 358 SER X N 1
ATOM 2750 C CA . SER A 1 358 ? 72.337 25.005 10.692 1.00 14.93 358 SER X CA 1
ATOM 2751 C C . SER A 1 358 ? 70.893 24.568 10.617 1.00 14.12 358 SER X C 1
ATOM 2752 O O . SER A 1 358 ? 70.058 25.107 9.876 1.00 14.59 358 SER X O 1
ATOM 2755 N N . VAL A 1 359 ? 70.606 23.549 11.438 1.00 13.75 359 VAL X N 1
ATOM 2756 C CA . VAL A 1 359 ? 69.296 22.983 11.625 1.00 13.07 359 VAL X CA 1
ATOM 2757 C C . VAL A 1 359 ? 68.932 23.077 13.055 1.00 13.10 359 VAL X C 1
ATOM 2758 O O . VAL A 1 359 ? 69.756 22.743 13.930 1.00 14.92 359 VAL X O 1
ATOM 2762 N N . ILE A 1 360 ? 67.720 23.517 13.376 1.00 12.38 360 ILE X N 1
ATOM 2763 C CA . ILE A 1 360 ? 67.231 23.511 14.747 1.00 13.10 360 ILE X CA 1
ATOM 2764 C C . ILE A 1 360 ? 66.040 22.590 14.824 1.00 12.71 360 ILE X C 1
ATOM 2765 O O . ILE A 1 360 ? 65.071 22.772 14.086 1.00 13.33 360 ILE X O 1
ATOM 2770 N N . VAL A 1 361 ? 66.125 21.610 15.712 1.00 12.24 361 VAL X N 1
ATOM 2771 C CA . VAL A 1 361 ? 64.981 20.765 16.002 1.00 12.00 361 VAL X CA 1
ATOM 2772 C C . VAL A 1 361 ? 64.420 21.177 17.354 1.00 12.33 361 VAL X C 1
ATOM 2773 O O . VAL A 1 361 ? 65.166 21.251 18.348 1.00 13.53 361 VAL X O 1
ATOM 2777 N N . LYS A 1 362 ? 63.103 21.401 17.425 1.00 12.08 362 LYS X N 1
ATOM 2778 C CA . LYS A 1 362 ? 62.471 21.659 18.713 1.00 12.30 362 LYS X CA 1
ATOM 2779 C C . LYS A 1 362 ? 61.210 20.815 18.747 1.00 12.12 362 LYS X C 1
ATOM 2780 O O . LYS A 1 362 ? 60.362 20.953 17.871 1.00 13.38 362 LYS X O 1
ATOM 2786 N N . LEU A 1 363 ? 61.140 19.916 19.726 1.00 12.22 363 LEU X N 1
ATOM 2787 C CA . LEU A 1 363 ? 60.000 19.008 19.859 1.00 11.72 363 LEU X CA 1
ATOM 2788 C C . LEU A 1 363 ? 59.426 19.264 21.239 1.00 12.14 363 LEU X C 1
ATOM 2789 O O . LEU A 1 363 ? 60.178 19.297 22.237 1.00 13.51 363 LEU X O 1
ATOM 2794 N N . SER A 1 364 ? 58.145 19.529 21.311 1.00 12.42 364 SER X N 1
ATOM 2795 C CA . SER A 1 364 ? 57.535 20.099 22.515 1.00 12.64 364 SER X CA 1
ATOM 2796 C C . SER A 1 364 ? 56.170 19.496 22.753 1.00 12.48 364 SER X C 1
ATOM 2797 O O . SER A 1 364 ? 55.635 18.658 21.993 1.00 12.80 364 SER X O 1
ATOM 2800 N N . SER A 1 365 ? 55.560 19.960 23.856 1.00 13.62 365 SER X N 1
ATOM 2801 C CA . SER A 1 365 ? 54.242 19.491 24.202 1.00 13.99 365 SER X CA 1
ATOM 2802 C C . SER A 1 365 ? 53.467 20.627 24.853 1.00 14.68 365 SER X C 1
ATOM 2803 O O . SER A 1 365 ? 53.098 20.568 26.026 1.00 15.87 365 SER X O 1
ATOM 2806 N N . TRP A 1 366 ? 53.254 21.710 24.105 1.00 14.73 366 TRP X N 1
ATOM 2807 C CA . TRP A 1 366 ? 52.398 22.780 24.604 1.00 14.17 366 TRP X CA 1
ATOM 2808 C C . TRP A 1 366 ? 51.084 22.208 25.021 1.00 15.65 366 TRP X C 1
ATOM 2809 O O . TRP A 1 366 ? 50.573 21.261 24.434 1.00 16.20 366 TRP X O 1
ATOM 2820 N N . PRO A 1 367 ? 50.437 22.834 26.053 1.00 16.23 367 PRO X N 1
ATOM 2821 C CA . PRO A 1 367 ? 49.109 22.347 26.415 1.00 16.40 367 PRO X CA 1
ATOM 2822 C C . PRO A 1 367 ? 48.099 22.498 25.305 1.00 18.42 367 PRO X C 1
ATOM 2823 O O . PRO A 1 367 ? 47.221 21.639 25.106 1.00 24.69 367 PRO X O 1
ATOM 2827 N N . ASP A 1 368 ? 48.261 23.515 24.446 1.00 17.35 368 ASP X N 1
ATOM 2828 C CA . ASP A 1 368 ? 47.320 23.803 23.348 1.00 17.96 368 ASP X CA 1
ATOM 2829 C C . ASP A 1 368 ? 47.950 23.438 22.013 1.00 15.38 368 ASP X C 1
ATOM 2830 O O . ASP A 1 368 ? 49.144 23.633 21.822 1.00 16.34 368 ASP X O 1
ATOM 2835 N N . PRO A 1 369 ? 47.128 22.994 21.043 1.00 15.27 369 PRO X N 1
ATOM 2836 C CA . PRO A 1 369 ? 47.694 22.724 19.715 1.00 16.10 369 PRO X CA 1
ATOM 2837 C C . PRO A 1 369 ? 48.282 23.953 19.089 1.00 17.28 369 PRO X C 1
ATOM 2838 O O . PRO A 1 369 ? 49.317 23.918 18.423 1.00 14.98 369 PRO X O 1
ATOM 2842 N N . TYR A 1 370 ? 47.562 25.105 19.207 1.00 16.55 370 TYR X N 1
ATOM 2843 C CA . TYR A 1 370 ? 47.995 26.342 18.606 1.00 18.65 370 TYR X CA 1
ATOM 2844 C C . TYR A 1 370 ? 47.471 27.488 19.416 1.00 21.33 370 TYR X C 1
ATOM 2845 O O . TYR A 1 370 ? 46.263 27.522 19.771 1.00 27.17 370 TYR X O 1
ATOM 2854 N N . THR A 1 371 ? 48.276 28.482 19.754 1.00 21.69 371 THR X N 1
ATOM 2855 C CA . THR A 1 371 ? 47.732 29.820 20.070 1.00 22.02 371 THR X CA 1
ATOM 2856 C C . THR A 1 371 ? 48.750 30.702 19.393 1.00 19.69 371 THR X C 1
ATOM 2857 O O . THR A 1 371 ? 49.920 30.425 19.201 1.00 21.85 371 THR X O 1
ATOM 2861 N N . GLU A 1 372 ? 48.330 32.004 19.284 1.00 27.79 372 GLU X N 1
ATOM 2862 C CA A GLU A 1 372 ? 49.213 33.027 18.713 0.50 16.66 372 GLU X CA 1
ATOM 2863 C CA B GLU A 1 372 ? 49.229 33.048 18.761 0.50 25.06 372 GLU X CA 1
ATOM 2864 C C . GLU A 1 372 ? 50.327 33.225 19.669 1.00 21.02 372 GLU X C 1
ATOM 2865 O O . GLU A 1 372 ? 51.524 33.445 19.267 1.00 22.04 372 GLU X O 1
ATOM 2876 N N . HIS A 1 373 ? 50.064 33.220 21.003 1.00 21.83 373 HIS X N 1
ATOM 2877 C CA . HIS A 1 373 ? 51.143 33.436 21.880 1.00 26.02 373 HIS X CA 1
ATOM 2878 C C . HIS A 1 373 ? 52.239 32.306 21.902 1.00 23.31 373 HIS X C 1
ATOM 2879 O O . HIS A 1 373 ? 53.430 32.645 21.971 1.00 22.12 373 HIS X O 1
ATOM 2886 N N . TRP A 1 374 ? 51.808 31.052 21.809 1.00 20.65 374 TRP X N 1
ATOM 2887 C CA . TRP A 1 374 ? 52.847 30.007 21.789 1.00 18.57 374 TRP X CA 1
ATOM 2888 C C . TRP A 1 374 ? 53.723 30.200 20.549 1.00 17.71 374 TRP X C 1
ATOM 2889 O O . TRP A 1 374 ? 54.932 29.998 20.639 1.00 17.94 374 TRP X O 1
ATOM 2900 N N . HIS A 1 375 ? 53.084 30.526 19.392 1.00 18.96 375 HIS X N 1
ATOM 2901 C CA . HIS A 1 375 ? 53.911 30.717 18.171 1.00 17.84 375 HIS X CA 1
ATOM 2902 C C . HIS A 1 375 ? 54.838 31.893 18.301 1.00 18.78 375 HIS X C 1
ATOM 2903 O O . HIS A 1 375 ? 55.974 31.832 17.833 1.00 18.16 375 HIS X O 1
ATOM 2910 N N . ARG A 1 376 ? 54.385 32.985 18.951 1.00 19.33 376 ARG X N 1
ATOM 2911 C CA . ARG A 1 376 ? 55.303 34.090 19.112 1.00 19.74 376 ARG X CA 1
ATOM 2912 C C . ARG A 1 376 ? 56.499 33.680 19.967 1.00 18.82 376 ARG X C 1
ATOM 2913 O O . ARG A 1 376 ? 57.648 34.001 19.652 1.00 19.30 376 ARG X O 1
ATOM 2921 N N . LEU A 1 377 ? 56.236 32.974 21.100 1.00 19.48 377 LEU X N 1
ATOM 2922 C CA . LEU A 1 377 ? 57.370 32.539 21.925 1.00 19.72 377 LEU X CA 1
ATOM 2923 C C . LEU A 1 377 ? 58.306 31.604 21.178 1.00 18.49 377 LEU X C 1
ATOM 2924 O O . LEU A 1 377 ? 59.541 31.730 21.226 1.00 19.49 377 LEU X O 1
ATOM 2929 N N . GLN A 1 378 ? 57.702 30.603 20.486 1.00 18.03 378 GLN X N 1
ATOM 2930 C CA . GLN A 1 378 ? 58.512 29.580 19.818 1.00 17.21 378 GLN X CA 1
ATOM 2931 C C . GLN A 1 378 ? 59.349 30.208 18.687 1.00 16.05 378 GLN X C 1
ATOM 2932 O O . GLN A 1 378 ? 60.543 29.957 18.589 1.00 15.94 378 GLN X O 1
ATOM 2938 N N . ASN A 1 379 ? 58.710 31.079 17.864 1.00 16.53 379 ASN X N 1
ATOM 2939 C CA . ASN A 1 379 ? 59.501 31.702 16.785 1.00 16.27 379 ASN X CA 1
ATOM 2940 C C . ASN A 1 379 ? 60.566 32.620 17.342 1.00 17.03 379 ASN X C 1
ATOM 2941 O O . ASN A 1 379 ? 61.645 32.731 16.766 1.00 17.31 379 ASN X O 1
ATOM 2946 N N . GLY A 1 380 ? 60.287 33.278 18.504 1.00 17.37 380 GLY X N 1
ATOM 2947 C CA . GLY A 1 380 ? 61.317 34.115 19.073 1.00 19.38 380 GLY X CA 1
ATOM 2948 C C . GLY A 1 380 ? 62.556 33.329 19.495 1.00 18.43 380 GLY X C 1
ATOM 2949 O O . GLY A 1 380 ? 63.708 33.770 19.323 1.00 19.11 380 GLY X O 1
ATOM 2950 N N . ILE A 1 381 ? 62.327 32.093 20.039 1.00 17.29 381 ILE X N 1
ATOM 2951 C CA . ILE A 1 381 ? 63.470 31.259 20.372 1.00 16.62 381 ILE X CA 1
ATOM 2952 C C . ILE A 1 381 ? 64.245 30.840 19.123 1.00 15.94 381 ILE X C 1
ATOM 2953 O O . ILE A 1 381 ? 65.490 30.866 19.052 1.00 17.09 381 ILE X O 1
ATOM 2958 N N . LEU A 1 382 ? 63.472 30.354 18.092 1.00 15.79 382 LEU X N 1
ATOM 2959 C CA . LEU A 1 382 ? 64.144 29.830 16.895 1.00 15.59 382 LEU X CA 1
ATOM 2960 C C . LEU A 1 382 ? 64.975 30.955 16.188 1.00 15.58 382 LEU X C 1
ATOM 2961 O O . LEU A 1 382 ? 66.102 30.705 15.777 1.00 16.33 382 LEU X O 1
ATOM 2966 N N . LEU A 1 383 ? 64.386 32.182 16.147 1.00 16.77 383 LEU X N 1
ATOM 2967 C CA . LEU A 1 383 ? 65.125 33.297 15.486 1.00 16.92 383 LEU X CA 1
ATOM 2968 C C . LEU A 1 383 ? 66.316 33.699 16.342 1.00 17.28 383 LEU X C 1
ATOM 2969 O O . LEU A 1 383 ? 67.407 34.002 15.806 1.00 18.67 383 LEU X O 1
ATOM 2974 N N . ASP A 1 384 ? 66.145 33.757 17.686 1.00 18.01 384 ASP X N 1
ATOM 2975 C CA . ASP A 1 384 ? 67.295 34.140 18.544 1.00 18.95 384 ASP X CA 1
ATOM 2976 C C . ASP A 1 384 ? 68.449 33.138 18.437 1.00 17.70 384 ASP X C 1
ATOM 2977 O O . ASP A 1 384 ? 69.633 33.488 18.407 1.00 19.27 384 ASP X O 1
ATOM 2982 N N . VAL A 1 385 ? 68.077 31.827 18.408 1.00 17.01 385 VAL X N 1
ATOM 2983 C CA . VAL A 1 385 ? 69.134 30.854 18.293 1.00 17.20 385 VAL X CA 1
ATOM 2984 C C . VAL A 1 385 ? 69.836 30.945 16.944 1.00 17.21 385 VAL X C 1
ATOM 2985 O O . VAL A 1 385 ? 71.061 30.863 16.857 1.00 18.66 385 VAL X O 1
ATOM 2989 N N . SER A 1 386 ? 69.034 31.130 15.876 1.00 17.19 386 SER X N 1
ATOM 2990 C CA . SER A 1 386 ? 69.616 31.264 14.527 1.00 17.55 386 SER X CA 1
ATOM 2991 C C . SER A 1 386 ? 70.623 32.441 14.512 1.00 17.88 386 SER X C 1
ATOM 2992 O O . SER A 1 386 ? 71.761 32.290 14.052 1.00 18.73 386 SER X O 1
ATOM 2995 N N . ARG A 1 387 ? 70.164 33.589 15.070 1.00 17.60 387 ARG X N 1
ATOM 2996 C CA A ARG A 1 387 ? 71.067 34.770 15.083 0.50 19.04 387 ARG X CA 1
ATOM 2997 C CA B ARG A 1 387 ? 71.057 34.781 15.088 0.50 18.96 387 ARG X CA 1
ATOM 2998 C C . ARG A 1 387 ? 72.326 34.555 15.930 1.00 20.32 387 ARG X C 1
ATOM 2999 O O . ARG A 1 387 ? 73.380 35.052 15.610 1.00 21.25 387 ARG X O 1
ATOM 3014 N N . ALA A 1 388 ? 72.200 33.790 17.026 1.00 20.77 388 ALA X N 1
ATOM 3015 C CA . ALA A 1 388 ? 73.323 33.452 17.876 1.00 21.91 388 ALA X CA 1
ATOM 3016 C C . ALA A 1 388 ? 74.413 32.666 17.121 1.00 22.04 388 ALA X C 1
ATOM 3017 O O . ALA A 1 388 ? 75.571 32.618 17.541 1.00 24.79 388 ALA X O 1
ATOM 3019 N N . LEU A 1 389 ? 74.007 31.980 16.012 1.00 20.70 389 LEU X N 1
ATOM 3020 C CA . LEU A 1 389 ? 74.958 31.206 15.267 1.00 20.94 389 LEU X CA 1
ATOM 3021 C C . LEU A 1 389 ? 75.691 32.083 14.200 1.00 21.87 389 LEU X C 1
ATOM 3022 O O . LEU A 1 389 ? 76.637 31.567 13.562 1.00 22.79 389 LEU X O 1
ATOM 3027 N N . ASP A 1 390 ? 75.272 33.336 13.973 1.00 20.13 390 ASP X N 1
ATOM 3028 C CA . ASP A 1 390 ? 76.020 34.151 12.949 1.00 21.42 390 ASP X CA 1
ATOM 3029 C C . ASP A 1 390 ? 77.449 34.419 13.349 1.00 20.46 390 ASP X C 1
ATOM 3030 O O . ASP A 1 390 ? 77.769 34.633 14.511 1.00 23.20 390 ASP X O 1
ATOM 3035 N N . ALA A 1 391 ? 78.324 34.569 12.342 1.00 21.97 391 ALA X N 1
ATOM 3036 C CA . ALA A 1 391 ? 79.695 35.001 12.576 1.00 23.26 391 ALA X CA 1
ATOM 3037 C C . ALA A 1 391 ? 79.617 36.394 13.125 1.00 24.82 391 ALA X C 1
ATOM 3038 O O . ALA A 1 391 ? 78.776 37.233 12.731 1.00 24.11 391 ALA X O 1
ATOM 3040 N N . VAL A 1 392 ? 80.510 36.663 14.084 1.00 26.77 392 VAL X N 1
ATOM 3041 C CA . VAL A 1 392 ? 80.561 38.041 14.591 1.00 30.07 392 VAL X CA 1
ATOM 3042 C C . VAL A 1 392 ? 82.079 38.357 14.666 1.00 31.71 392 VAL X C 1
ATOM 3043 O O . VAL A 1 392 ? 82.953 37.522 14.541 1.00 34.39 392 VAL X O 1
#

Nearest PDB structures (foldseek):
  3vwn-assembly1_X-2  TM=1.003E+00  e=2.237E-75  Paenarthrobacter ureafaciens
  1wyc-assembly1_A  TM=1.002E+00  e=3.663E-73  Flavobacterium sp.
  3vwr-assembly1_A-2  TM=1.002E+00  e=6.530E-73  Paenarthrobacter ureafaciens
  2e8i-assembly1_A  TM=1.002E+00  e=1.773E-72  Paenarthrobacter ureafaciens
  2zm9-assembly1_A  TM=9.982E-01  e=1.059E-71  Flavobacterium sp.

Sequence (384 aa):
STGQHPARYPGAAAGEPTLDSWQEPPHNRWAFAHLGEMVPSAAVSRRPGHALARLGAIAAQQLPDLEQRLEQQTYTDAFLVLRGTEVVAEYYRAGFAPDDRRHLLMSVSKSLCGTVVGALVDDEGRRIDPAQPPVTEYVPELAGSVYDGPSVLQVLDMQISIDYNEDYVDPASEVQTHDRSAGWGTRRHGDPADTYEFLTTLRGDGSTGEFQYCSANTDVLAWIVERVVTGLRYVVEEALSTYLWAKLDADRDATITVDTTGFGFANGGVSCTARDLARVGRMMLDGGVAPGGRVVSEDWVRRRVLAGGSSHEAMTDKGFTNTFPDGSYTRQWWCCTGNEERGNVVSGIGIHGQNLWLDPLTDSVIVKLSSWPDPYTEEHWHRLQNGILLDVSRRALDAV

Solvent-accessible surface area: 16778 Å² total; per-residue (Å²): 140,22,30,155,51,25,45,12,22,136,79,15,63,105,40,47,0,60,110,132,13,38,121,90,106,90,15,30,214,31,0,134,77,77,67,53,45,27,50,132,88,94,106,147,84,207,123,185,105,167,33,68,45,151,18,51,62,1,41,93,99,23,114,89,2,62,98,62,0,96,97,2,107,5,4,0,0,0,0,2,89,18,117,109,53,21,2,31,6,2,98,48,61,20,36,62,44,50,80,25,56,0,30,14,0,0,3,1,0,0,0,1,0,0,1,5,0,38,82,99,66,109,3,67,25,81,63,51,0,31,103,31,0,63,53,0,64,55,10,14,0,73,59,10,20,0,59,45,0,0,13,0,24,2,35,10,100,14,60,92,74,114,126,53,55,80,1,44,28,55,20,1,37,22,4,2,56,83,33,124,110,130,197,72,18,14,51,20,1,3,68,2,0,31,68,4,126,34,121,63,60,60,37,98,15,51,70,0,25,0,0,0,0,0,0,0,0,0,0,6,82,23,25,54,43,32,1,44,85,0,9,47,63,19,0,21,74,52,1,103,29,99,87,109,23,63,26,58,32,6,89,37,2,2,0,4,0,8,3,1,1,22,0,4,0,55,0,0,0,39,0,0,28,2,1,30,66,13,0,57,9,108,55,30,95,5,0,23,98,63,11,6,137,106,0,60,73,20,14,64,90,147,8,10,73,54,153,43,14,28,108,67,9,103,78,1,2,6,1,26,3,1,21,4,2,37,36,174,19,30,0,1,2,0,34,3,76,41,1,3,6,0,3,0,0,47,118,20,62,0,0,0,0,0,0,1,56,5,81,54,24,108,47,101,102,37,38,130,64,2,17,24,3,0,28,40,0,0,111,10,6,54,108,198